Protein AF-A0AAF3EVS6-F1 (afdb_monomer)

Secondary structure (DSSP, 8-state):
-------------TTB-TTS-B-PPP-TTS--EEEEEEEEEEEE--HHHHHHHHTT--TT--HHHHHHHHHHHHHHTHHHHSTT-----EEEEEEEEEEETTTTEEEEEEEEEEEESS--HHHHHHHHHHHHHHHHHHHTTT-S--EEEEEEEEEEEEEETTEEEEEES---S----------------PPP--------HHHHHHHHTT--TT--EEEEETTSTTS-EEEEE-HHHHHHH-HHHHHHTSGGG---SEEE--SS-HHHHHHHHHHHHHS------HHHHHHHHHHHHHTT-HHHHHHHHHHHHHHTTTS-GGGGGSS----HHHHHHHHHHHHHHHHHHTT-TTGGG--HHHHHHHHT-S---S-HHHHHHHHHHHHHHHHHHTT--SSHHHHHHHHGGGGGGS-GGGS-HHHHIIIIITTT-S-HHHHHHHHHHHTT----TTS-S---SPP-PPPPPP-------------------------PPPPPPSS--HHHHHHHHHHHH--TT-EEHHHHHHHHHHHS-S-S-HHHHHHHHHHHHHHHHHTTSEEEE--TT-EEE--TTS--EEE-TTS-B----EEEE-

pLDDT: mean 74.17, std 21.66, range [22.86, 98.56]

Organism: NCBI:txid2138241

InterPro domains:
  IPR000210 BTB/POZ domain [PF00651] (229-313)
  IPR000210 BTB/POZ domain [PS50097] (215-285)
  IPR000210 BTB/POZ domain [SM00225] (215-316)
  IPR002820 Molybdopterin cofactor biosynthesis C (MoaC) domain [PF01967] (25-158)
  IPR005818 Linker histone H1/H5, domain H15 [PF00538] (503-567)
  IPR005818 Linker histone H1/H5, domain H15 [PS51504] (502-584)
  IPR005818 Linker histone H1/H5, domain H15 [SM00526] (500-568)
  IPR005818 Linker histone H1/H5, domain H15 [cd00073] (500-568)
  IPR011333 SKP1/BTB/POZ domain superfamily [G3DSA:3.30.710.10] (186-341)
  IPR011333 SKP1/BTB/POZ domain superfamily [SSF54695] (203-314)
  IPR011705 BTB/Kelch-associated [PF07707] (335-424)
  IPR011705 BTB/Kelch-associated [SM00875] (321-427)
  IPR023045 Molybdenum cofactor biosynthesis C [TIGR00581] (13-159)
  IPR036388 Winged helix-like DNA-binding domain superfamily [G3DSA:1.10.10.10] (497-593)
  IPR036390 Winged helix DNA-binding domain superfamily [SSF46785] (498-568)
  IPR036522 Molybdopterin cofactor biosynthesis C (MoaC) domain superfamily [G3DSA:3.30.70.640] (11-169)
  IPR036522 Molybdopterin cofactor biosynthesis C (MoaC) domain superfamily [SSF55040] (20-162)
  IPR047594 Molybdenum cofactor biosynthesis C, bacteria/eukaryotes [cd01420] (25-162)

Foldseek 3Di:
DDDDDDDPDPPPDQQADPVRDGHARDLPPFAFWKKKWKKKKKKADDLVLLVCQVVQVFPLGNLQVQLQVQLVVQLQCLCVPDPSDDNFPWPDKGKDWDRDNVRRMIMIMIMTIGRGSDHSHSSNLRSNVRSNVSSQVRRVVVHNPMDMDRTDIQWMWIDDAFFTDIDGPDDDDDDDDDDDTGDDDDDDDDDDDDDDDDADQLNVLVVCFQPPVQQQAWEWEDPPDPDIDIGTDHLVLLLVQFVQSVVCCDDPNNPHSYHYDHPDDPVLVSQLSVCSSRVDRPDLDLCSLLVSVVVCVVRVRPVSLVVSLVVVVVSVVPDALLSNVPPPSPDPSVVVSSLVVCLVPVLVNLVDPSVLVDDLVVLVVNLQALSRADDLLSVLVSLLSSLCSQCVVVVHDSALVSSCVSCPVVVQSRQLLRDALVSLCVGCVVRVVDDPVLSVVSSCSNVVVDDDPPNDSHDNDHRDHDDDDDDDDDDDDDDDDDDDDDDDDDDDDDDDDDDDAQWDALLVLLQVLQVVVVDPQAAWLLSSLVSCCVPGPPDNPSVVSSVRSVVSQVVCVVVVQKDWGDDPAWDWDDDPVRDIFTAGVVRDGDDIIGIHGD

Nearest PDB structures (foldseek):
  4pyd-assembly1_D  TM=9.727E-01  e=1.503E-14  Escherichia coli K-12
  4pyd-assembly1_A  TM=9.800E-01  e=1.759E-13  Escherichia coli K-12
  3jqj-assembly1_B  TM=9.570E-01  e=8.409E-14  Thermus thermophilus HB8
  1ekr-assembly1_A  TM=9.773E-01  e=3.022E-13  Escherichia coli
  4pya-assembly1_A  TM=9.607E-01  e=1.210E-11  Escherichia coli K-12

Radius of gyration: 40.58 Å; Cα contacts (8 Å, |Δi|>4): 807; chains: 1; bounding box: 95×78×110 Å

Sequence (598 aa):
MFSSKVPTSDSFLSHVDSTGAAHQVDVSEKSLTKRTATALATIKVSRQIFEAIQQNSLKKGDVLSVANIASIQAAKRTADLIPLCHQIPVAQCETQFRLDEAQSCVHIKSSVVTVYGTGVEMEALTAVSIAALTIYDMCKAISHEMSITSIHLQSKSGVASGKMASNSYYRPATTSQSDVPTQSDVRPNKPKATSAEKLTAERLLKFILFNEDRADVHFLFPNETEAVVRLPGHKLILATRSDVFGAQFSGRFADEDECRISDVSSDSFREFLRYLYTDTIEATELGVFAELFYLSEKYMVRTMKDDLIQKLNEIIGKHDVLELLTPPLSNHLAKEAVFKLIDERIDHVLQSRLFLQLPKEVVKDILQRDSLKCNEMTIYSGMIKWAEAECKRNDWPADGEGLRRALDELLHLIRFPTMSGEEFNNGPVGKGLFEGKEAYDLLLCINSLQTKKEIFPFVRTRRKMATAVPATISSLDVPTQLDVVKPPKKAKATSEEKKAPDHPTYAEMVVASISALADRKGSSRMAIANYVLQNYNVGGDSKKVNLHVSVNLKKGTDLGLLQRKEGSNYQEVDGEDGKERLCNSQGQVTKEDHCQVG

Solvent-accessible surface area (backbone atoms only — not comparable to full-atom values): 35579 Å² total; per-residue (Å²): 141,84,87,76,81,80,79,92,62,98,68,80,56,73,43,44,48,100,86,70,48,83,46,60,64,86,43,86,89,40,68,71,30,67,20,36,9,30,10,31,21,33,34,38,41,43,65,70,56,42,52,31,61,76,66,55,66,42,96,88,44,60,50,68,64,54,16,40,54,41,16,45,53,31,29,65,41,32,39,82,75,38,84,70,49,67,84,62,72,66,72,43,65,50,68,49,79,44,80,38,79,94,74,23,29,40,39,33,38,18,41,21,31,29,67,36,46,64,77,36,55,64,25,7,45,37,12,24,50,42,19,48,51,41,42,48,66,70,44,44,85,82,51,75,69,59,48,82,43,73,75,44,57,39,34,37,38,40,66,64,87,47,37,83,46,73,51,65,74,53,76,74,89,83,89,89,91,85,91,90,82,72,78,76,86,89,87,85,86,83,87,90,83,80,90,81,72,94,78,48,74,66,54,48,34,60,60,50,56,70,30,68,82,82,41,66,27,32,39,37,30,80,84,51,85,101,48,71,48,73,45,44,38,44,58,71,60,45,29,75,57,12,65,48,44,33,53,50,64,39,76,99,63,43,83,65,49,65,44,81,47,84,89,66,57,70,67,35,51,51,48,49,52,43,27,69,56,63,80,48,84,83,82,81,57,55,69,40,53,57,48,39,54,50,48,29,59,76,34,56,27,72,70,52,57,61,51,49,52,55,51,48,60,59,50,49,74,79,46,70,71,60,63,51,68,72,54,86,63,84,43,66,67,59,46,50,53,54,47,56,50,42,22,75,42,42,76,58,50,52,68,36,76,63,53,46,70,57,55,70,67,61,53,44,60,58,51,71,50,52,59,41,60,69,59,62,67,56,53,50,58,27,49,51,54,29,20,49,44,46,14,62,75,70,75,41,59,83,45,23,67,36,37,43,62,54,36,49,77,53,53,40,55,48,38,66,52,65,41,52,69,67,57,42,46,70,41,53,48,65,55,46,60,47,56,77,68,59,45,50,55,46,49,34,40,40,71,67,75,51,82,75,90,82,75,67,85,53,50,72,71,75,54,52,69,78,78,86,74,85,91,81,85,83,88,83,91,78,90,78,90,78,91,78,86,85,85,86,89,87,87,87,84,89,81,85,88,77,80,77,76,82,50,78,55,67,59,59,50,50,52,52,34,44,66,70,65,60,45,95,66,33,43,41,66,67,58,42,36,52,47,45,64,73,76,39,74,77,66,94,50,66,69,63,48,44,51,54,47,53,54,40,51,50,52,31,40,76,69,63,54,30,40,79,34,82,65,97,56,58,51,84,43,89,39,99,84,81,51,83,43,52,20,42,91,83,71,48,81,60,92,78,64,15,40,35,81,100

Mean predicted aligned error: 22.79 Å

Structure (mmCIF, N/CA/C/O backbone):
data_AF-A0AAF3EVS6-F1
#
_entry.id   AF-A0AAF3EVS6-F1
#
loop_
_atom_site.group_PDB
_atom_site.id
_atom_site.type_symbol
_atom_site.label_atom_id
_atom_site.label_alt_id
_atom_site.label_comp_id
_atom_site.label_asym_id
_atom_site.label_entity_id
_atom_site.label_seq_id
_atom_site.pdbx_PDB_ins_code
_atom_site.Cartn_x
_atom_site.Cartn_y
_atom_site.Cartn_z
_atom_site.occupancy
_atom_site.B_iso_or_equiv
_atom_site.auth_seq_id
_atom_site.auth_comp_id
_atom_site.auth_asym_id
_atom_site.auth_atom_id
_atom_site.pdbx_PDB_model_num
ATOM 1 N N . MET A 1 1 ? 18.529 -13.913 57.424 1.00 40.19 1 MET A N 1
ATOM 2 C CA . MET A 1 1 ? 17.562 -14.976 57.763 1.00 40.19 1 MET A CA 1
ATOM 3 C C . MET A 1 1 ? 16.185 -14.352 57.912 1.00 40.19 1 MET A C 1
ATOM 5 O O . MET A 1 1 ? 15.913 -13.769 58.947 1.00 40.19 1 MET A O 1
ATOM 9 N N . PHE A 1 2 ? 15.336 -14.464 56.894 1.00 28.22 2 PHE A N 1
ATOM 10 C CA . PHE A 1 2 ? 13.886 -14.421 57.078 1.00 28.22 2 PHE A CA 1
ATOM 11 C C . PHE A 1 2 ? 13.313 -15.591 56.288 1.00 28.22 2 PHE A C 1
ATOM 13 O O . PHE A 1 2 ? 13.153 -15.541 55.075 1.00 28.22 2 PHE A O 1
ATOM 20 N N . SER A 1 3 ? 13.139 -16.692 57.015 1.00 38.09 3 SER A N 1
ATOM 21 C CA . SER A 1 3 ? 12.335 -17.834 56.610 1.00 38.09 3 SER A CA 1
ATOM 22 C C . SER A 1 3 ? 10.874 -17.437 56.786 1.00 38.09 3 SER A C 1
ATOM 24 O O . SER A 1 3 ? 10.460 -17.102 57.896 1.00 38.09 3 SER A O 1
ATOM 26 N N . SER A 1 4 ? 10.095 -17.471 55.710 1.00 29.09 4 SER A N 1
ATOM 27 C CA . SER A 1 4 ? 8.637 -17.431 55.795 1.00 29.09 4 SER A CA 1
ATOM 28 C C . SER A 1 4 ? 8.058 -18.548 54.935 1.00 29.09 4 SER A C 1
ATOM 30 O O . SER A 1 4 ? 7.913 -18.421 53.724 1.00 29.09 4 SER A O 1
ATOM 32 N N . LYS A 1 5 ? 7.813 -19.662 55.628 1.00 34.72 5 LYS A N 1
ATOM 33 C CA . LYS A 1 5 ? 6.845 -20.737 55.376 1.00 34.72 5 LYS A CA 1
ATOM 34 C C . LYS A 1 5 ? 6.035 -20.602 54.078 1.00 34.72 5 LYS A C 1
ATOM 36 O O . LYS A 1 5 ? 5.151 -19.756 53.977 1.00 34.72 5 LYS A O 1
ATOM 41 N N . VAL A 1 6 ? 6.281 -21.529 53.152 1.00 31.45 6 VAL A N 1
ATOM 42 C CA . VAL A 1 6 ? 5.361 -21.860 52.057 1.00 31.45 6 VAL A CA 1
ATOM 43 C C . VAL A 1 6 ? 4.055 -22.370 52.682 1.00 31.45 6 VAL A C 1
ATOM 45 O O . VAL A 1 6 ? 4.114 -23.301 53.491 1.00 31.45 6 VAL A O 1
ATOM 48 N N . PRO A 1 7 ? 2.885 -21.785 52.373 1.00 32.25 7 PRO A N 1
ATOM 49 C CA . PRO A 1 7 ? 1.616 -22.316 52.840 1.00 32.25 7 PRO A CA 1
ATOM 50 C C . PRO A 1 7 ? 1.347 -23.642 52.125 1.00 32.25 7 PRO A C 1
ATOM 52 O O . PRO A 1 7 ? 1.144 -23.678 50.915 1.00 32.25 7 PRO A O 1
ATOM 55 N N . THR A 1 8 ? 1.355 -24.740 52.875 1.00 37.78 8 THR A N 1
ATOM 56 C CA . THR A 1 8 ? 0.841 -26.035 52.430 1.00 37.78 8 THR A CA 1
ATOM 57 C C . THR A 1 8 ? -0.684 -25.980 52.414 1.00 37.78 8 THR A C 1
ATOM 59 O O . THR A 1 8 ? -1.349 -26.295 53.400 1.00 37.78 8 THR A O 1
ATOM 62 N N . SER A 1 9 ? -1.228 -25.545 51.287 1.00 38.28 9 SER A N 1
ATOM 63 C CA . SER A 1 9 ? -2.540 -25.950 50.796 1.00 38.28 9 SER A CA 1
ATOM 64 C C . SER A 1 9 ? -2.349 -26.263 49.321 1.00 38.28 9 SER A C 1
ATOM 66 O O . SER A 1 9 ? -1.807 -25.419 48.609 1.00 38.28 9 SER A O 1
ATOM 68 N N . ASP A 1 10 ? -2.756 -27.450 48.878 1.00 42.34 10 ASP A N 1
ATOM 69 C CA . ASP A 1 10 ? -2.670 -27.927 47.493 1.00 42.34 10 ASP A CA 1
ATOM 70 C C . ASP A 1 10 ? -3.560 -27.103 46.541 1.00 42.34 10 ASP A C 1
ATOM 72 O O . ASP A 1 10 ? -4.526 -27.590 45.958 1.00 42.34 10 ASP A O 1
ATOM 76 N N . SER A 1 11 ? -3.265 -25.816 46.384 1.00 45.72 11 SER A N 1
ATOM 77 C CA . SER A 1 11 ? -3.809 -24.973 45.331 1.00 45.72 11 SER A CA 1
ATOM 78 C C . SER A 1 11 ? -2.763 -24.920 44.226 1.00 45.72 11 SER A C 1
ATOM 80 O O . SER A 1 11 ? -1.862 -24.079 44.245 1.00 45.72 11 SER A O 1
ATOM 82 N N . PHE A 1 12 ? -2.856 -25.857 43.284 1.00 53.44 12 PHE A N 1
ATOM 83 C CA . PHE A 1 12 ? -2.099 -25.802 42.034 1.00 53.44 12 PHE A CA 1
ATOM 84 C C . PHE A 1 12 ? -2.269 -24.412 41.400 1.00 53.44 12 PHE A C 1
ATOM 86 O O . PHE A 1 12 ? -3.390 -23.982 41.116 1.00 53.44 12 PHE A O 1
ATOM 93 N N . LEU A 1 13 ? -1.161 -23.695 41.199 1.00 57.88 13 LEU A N 1
ATOM 94 C CA . LEU A 1 13 ? -1.171 -22.408 40.508 1.00 57.88 13 LEU A CA 1
ATOM 95 C C . LEU A 1 13 ? -1.476 -22.661 39.031 1.00 57.88 13 LEU A C 1
ATOM 97 O O . LEU A 1 13 ? -0.661 -23.222 38.311 1.00 57.88 13 LEU A O 1
ATOM 101 N N . SER A 1 14 ? -2.643 -22.225 38.557 1.00 59.00 14 SER A N 1
ATOM 102 C CA . SER A 1 14 ? -3.110 -22.526 37.196 1.00 59.00 14 SER A CA 1
ATOM 103 C C . SER A 1 14 ? -2.259 -21.903 36.080 1.00 59.00 14 SER A C 1
ATOM 105 O O . SER A 1 14 ? -2.380 -22.298 34.926 1.00 59.00 14 SER A O 1
ATOM 107 N N . HIS A 1 15 ? -1.422 -20.920 36.414 1.00 60.06 15 HIS A N 1
ATOM 108 C CA . HIS A 1 15 ? -0.554 -20.196 35.482 1.00 60.06 15 HIS A CA 1
ATOM 109 C C . HIS A 1 15 ? 0.919 -20.599 35.568 1.00 60.06 15 HIS A C 1
ATOM 111 O O . HIS A 1 15 ? 1.759 -19.929 34.974 1.00 60.06 15 HIS A O 1
ATOM 117 N N . VAL A 1 16 ? 1.252 -21.642 36.328 1.00 61.97 16 VAL A N 1
ATOM 118 C CA . VAL A 1 16 ? 2.635 -22.068 36.542 1.00 61.97 16 VAL A CA 1
ATOM 119 C C . VAL A 1 16 ? 2.722 -23.562 36.268 1.00 61.97 16 VAL A C 1
ATOM 121 O O . VAL A 1 16 ? 1.945 -24.340 36.818 1.00 61.97 16 VAL A O 1
ATOM 124 N N . ASP A 1 17 ? 3.632 -23.961 35.386 1.00 65.88 17 ASP A N 1
ATOM 125 C CA . ASP A 1 17 ? 3.850 -25.375 35.092 1.00 65.88 17 ASP A CA 1
ATOM 126 C C . ASP A 1 17 ? 4.648 -26.082 36.205 1.00 65.88 17 ASP A C 1
ATOM 128 O O . ASP A 1 17 ? 5.089 -25.475 37.185 1.00 65.88 17 ASP A O 1
ATOM 132 N N . SER A 1 18 ? 4.864 -27.391 36.059 1.00 66.62 18 SER A N 1
ATOM 133 C CA . SER A 1 18 ? 5.618 -28.199 37.029 1.00 66.62 18 SER A CA 1
ATOM 134 C C . SER A 1 18 ? 7.089 -27.785 37.190 1.00 66.62 18 SER A C 1
ATOM 136 O O . SER A 1 18 ? 7.753 -28.272 38.100 1.00 66.62 18 SER A O 1
ATOM 138 N N . THR A 1 19 ? 7.608 -26.919 36.313 1.00 69.12 19 THR A N 1
ATOM 139 C CA . THR A 1 19 ? 8.976 -26.380 36.363 1.00 69.12 19 THR A CA 1
ATOM 140 C C . THR A 1 19 ? 9.048 -24.995 37.009 1.00 69.12 19 THR A C 1
ATOM 142 O O . THR A 1 19 ? 10.142 -24.511 37.293 1.00 69.12 19 THR A O 1
ATOM 145 N N . GLY A 1 20 ? 7.900 -24.363 37.278 1.00 67.19 20 GLY A N 1
ATOM 146 C CA . GLY A 1 20 ? 7.834 -22.994 37.782 1.00 67.19 20 GLY A CA 1
ATOM 147 C C . GLY A 1 20 ? 7.721 -21.929 36.686 1.00 67.19 20 GLY A C 1
ATOM 148 O O . GLY A 1 20 ? 7.731 -20.740 37.010 1.00 67.19 20 GLY A O 1
ATOM 149 N N . ALA A 1 21 ? 7.614 -22.313 35.408 1.00 69.75 21 ALA A N 1
ATOM 150 C CA . ALA A 1 21 ? 7.511 -21.374 34.296 1.00 69.75 21 ALA A CA 1
ATOM 151 C C . ALA A 1 21 ? 6.065 -20.906 34.083 1.00 69.75 21 ALA A C 1
ATOM 153 O O . ALA A 1 21 ? 5.105 -21.662 34.247 1.00 69.75 21 ALA A O 1
ATOM 154 N N . ALA A 1 22 ? 5.910 -19.630 33.721 1.00 76.56 22 ALA A N 1
ATOM 155 C CA . ALA A 1 22 ? 4.602 -19.030 33.509 1.00 76.56 22 ALA A CA 1
ATOM 156 C C . ALA A 1 22 ? 3.964 -19.557 32.215 1.00 76.56 22 ALA A C 1
ATOM 158 O O . ALA A 1 22 ? 4.552 -19.467 31.137 1.00 76.56 22 ALA A O 1
ATOM 159 N N . HIS A 1 23 ? 2.743 -20.069 32.321 1.00 77.19 23 HIS A N 1
ATOM 160 C CA . HIS A 1 23 ? 1.989 -20.646 31.218 1.00 77.19 23 HIS A CA 1
ATOM 161 C C . HIS A 1 23 ? 0.564 -20.074 31.183 1.00 77.19 23 HIS A C 1
ATOM 163 O O . HIS A 1 23 ? -0.052 -19.758 32.207 1.00 77.19 23 HIS A O 1
ATOM 169 N N . GLN A 1 24 ? 0.022 -19.910 29.980 1.00 79.44 24 GLN A N 1
ATOM 170 C CA . GLN A 1 24 ? -1.345 -19.441 29.785 1.00 79.44 24 GLN A CA 1
ATOM 171 C C . GLN A 1 24 ? -2.332 -20.575 30.081 1.00 79.44 24 GLN A C 1
ATOM 173 O O . GLN A 1 24 ? -2.191 -21.675 29.566 1.00 79.44 24 GLN A O 1
ATOM 178 N N . VAL A 1 25 ? -3.343 -20.329 30.916 1.00 79.56 25 VAL A N 1
ATOM 179 C CA . VAL A 1 25 ? -4.344 -21.359 31.254 1.00 79.56 25 VAL A CA 1
ATOM 180 C C . VAL A 1 25 ? -5.064 -21.815 29.991 1.00 79.56 25 VAL A C 1
ATOM 182 O O . VAL A 1 25 ? -5.688 -20.986 29.350 1.00 79.56 25 VAL A O 1
ATOM 185 N N . ASP A 1 26 ? -5.052 -23.106 29.666 1.00 79.75 26 ASP A N 1
ATOM 186 C CA . ASP A 1 26 ? -5.830 -23.608 28.532 1.00 79.75 26 ASP A CA 1
ATOM 187 C C . ASP A 1 26 ? -7.342 -23.463 28.803 1.00 79.75 26 ASP A C 1
ATOM 189 O O . ASP A 1 26 ? -7.867 -23.840 29.857 1.00 79.75 26 ASP A O 1
ATOM 193 N N . VAL A 1 27 ? -8.053 -22.865 27.849 1.00 81.69 27 VAL A N 1
ATOM 194 C CA . VAL A 1 27 ? -9.507 -22.654 27.883 1.00 81.69 27 VAL A CA 1
ATOM 195 C C . VAL A 1 27 ? -10.226 -23.381 26.746 1.00 81.69 27 VAL A C 1
ATOM 197 O O . VAL A 1 27 ? -11.434 -23.209 26.602 1.00 81.69 27 VAL A O 1
ATOM 200 N N . SER A 1 28 ? -9.516 -24.194 25.958 1.00 73.38 28 SER A N 1
ATOM 201 C CA . SER A 1 28 ? -10.032 -24.896 24.777 1.00 73.38 28 SER A CA 1
ATOM 202 C C . SER A 1 28 ? -11.177 -25.866 25.095 1.00 73.38 28 SER A C 1
ATOM 204 O O . SER A 1 28 ? -12.106 -26.010 24.301 1.00 73.38 28 SER A O 1
ATOM 206 N N . GLU A 1 29 ? -11.158 -26.475 26.282 1.00 77.25 29 GLU A N 1
ATOM 207 C CA . GLU A 1 29 ? -12.203 -27.389 26.762 1.00 77.25 29 GLU A CA 1
ATOM 208 C C . GLU A 1 29 ? -13.388 -26.664 27.426 1.00 77.25 29 GLU A C 1
ATOM 210 O O . GLU A 1 29 ? -14.416 -27.276 27.727 1.00 77.25 29 GLU A O 1
ATOM 215 N N . LYS A 1 30 ? -13.286 -25.346 27.652 1.00 77.56 30 LYS A N 1
ATOM 216 C CA . LYS A 1 30 ? -14.358 -24.571 28.289 1.00 77.56 30 LYS A CA 1
ATOM 217 C C . LYS A 1 30 ? -15.444 -24.239 27.270 1.00 77.56 30 LYS A C 1
ATOM 219 O O . LYS A 1 30 ? -15.181 -23.692 26.202 1.00 77.56 30 LYS A O 1
ATOM 224 N N . SER A 1 31 ? -16.699 -24.511 27.625 1.00 77.81 31 SER A N 1
ATOM 225 C CA . SER A 1 31 ? -17.845 -24.179 26.774 1.00 77.81 31 SER A CA 1
ATOM 226 C C . SER A 1 31 ? -17.933 -22.673 26.512 1.00 77.81 31 SER A C 1
ATOM 228 O O . SER A 1 31 ? -17.764 -21.861 27.427 1.00 77.81 31 SER A O 1
ATOM 230 N N . LEU A 1 32 ? -18.260 -22.308 25.270 1.00 85.62 32 LEU A N 1
ATOM 231 C CA . LEU A 1 32 ? -18.559 -20.929 24.898 1.00 85.62 32 LEU A CA 1
ATOM 232 C C . LEU A 1 32 ? -19.856 -20.501 25.589 1.00 85.62 32 LEU A C 1
ATOM 234 O O . LEU A 1 32 ? -20.929 -21.025 25.293 1.00 85.62 32 LEU A O 1
ATOM 238 N N . THR A 1 33 ? -19.762 -19.558 26.520 1.00 84.38 33 THR A N 1
ATOM 239 C CA . THR A 1 33 ? -20.924 -19.014 27.229 1.00 84.38 33 THR A CA 1
ATOM 240 C C . THR A 1 33 ? -20.919 -17.498 27.147 1.00 84.38 33 THR A C 1
ATOM 242 O O . THR A 1 33 ? -19.860 -16.882 27.009 1.00 84.38 33 THR A O 1
ATOM 245 N N . LYS A 1 34 ? -22.106 -16.880 27.220 1.00 90.19 34 LYS A N 1
ATOM 246 C CA . LYS A 1 34 ? -22.203 -15.426 27.359 1.00 90.19 34 LYS A CA 1
ATOM 247 C C . LYS A 1 34 ? -21.605 -15.033 28.707 1.00 90.19 34 LYS A C 1
ATOM 249 O O . LYS A 1 34 ? -22.034 -15.535 29.749 1.00 90.19 34 LYS A O 1
ATOM 254 N N . ARG A 1 35 ? -20.608 -14.157 28.676 1.00 92.56 35 ARG A N 1
ATOM 255 C CA . ARG A 1 35 ? -19.909 -13.650 29.856 1.00 92.56 35 ARG A CA 1
ATOM 256 C C . ARG A 1 35 ? -19.875 -12.135 29.790 1.00 92.56 35 ARG A C 1
ATOM 258 O O . ARG A 1 35 ? -19.641 -11.575 28.721 1.00 92.56 35 ARG A O 1
ATOM 265 N N . THR A 1 36 ? -20.091 -11.495 30.929 1.00 93.38 36 THR A N 1
ATOM 266 C CA . THR A 1 36 ? -20.080 -10.036 31.052 1.00 93.38 36 THR A CA 1
ATOM 267 C C . THR A 1 36 ? -19.227 -9.635 32.240 1.00 93.38 36 THR A C 1
ATOM 269 O O . THR A 1 36 ? -19.326 -10.253 33.300 1.00 93.38 36 THR A O 1
ATOM 272 N N . ALA A 1 37 ? -18.435 -8.582 32.090 1.00 96.19 37 ALA A N 1
ATOM 273 C CA . ALA A 1 37 ? -17.662 -7.971 33.160 1.00 96.19 37 ALA A CA 1
ATOM 274 C C . ALA A 1 37 ? -17.878 -6.458 33.146 1.00 96.19 37 ALA A C 1
ATOM 276 O O . ALA A 1 37 ? -17.891 -5.848 32.083 1.00 96.19 37 ALA A O 1
ATOM 277 N N . THR A 1 38 ? -18.052 -5.855 34.319 1.00 97.44 38 THR A N 1
ATOM 278 C CA . THR A 1 38 ? -18.139 -4.400 34.476 1.00 97.44 38 THR A CA 1
ATOM 279 C C . THR A 1 38 ? -17.009 -3.924 35.371 1.00 97.44 38 THR A C 1
ATOM 281 O O . THR A 1 38 ? -16.852 -4.437 36.479 1.00 97.44 38 THR A O 1
ATOM 284 N N . ALA A 1 39 ? -16.252 -2.929 34.920 1.00 97.88 39 ALA A N 1
ATOM 285 C CA . ALA A 1 39 ? -15.204 -2.271 35.690 1.00 97.88 39 ALA A CA 1
ATOM 286 C C . ALA A 1 39 ? -15.505 -0.780 35.860 1.00 97.88 39 ALA A C 1
ATOM 288 O O . ALA A 1 39 ? -16.243 -0.180 35.072 1.00 97.88 39 ALA A O 1
ATOM 289 N N . LEU A 1 40 ? -14.923 -0.194 36.902 1.00 97.56 40 LEU A N 1
ATOM 290 C CA . LEU A 1 40 ? -15.030 1.220 37.237 1.00 97.56 40 LEU A CA 1
ATOM 291 C C . LEU A 1 40 ? -13.640 1.846 37.299 1.00 97.56 40 LEU A C 1
ATOM 293 O O . LEU A 1 40 ? -12.682 1.164 37.646 1.00 97.56 40 LEU A O 1
ATOM 297 N N . ALA A 1 41 ? -13.557 3.139 37.000 1.00 98.19 41 ALA A N 1
ATOM 298 C CA . ALA A 1 41 ? -12.419 4.005 37.292 1.00 98.19 41 ALA A CA 1
ATOM 299 C C . ALA A 1 41 ? -12.917 5.413 37.643 1.00 98.19 41 ALA A C 1
ATOM 301 O O . ALA A 1 41 ? -14.057 5.782 37.354 1.00 98.19 41 ALA A O 1
ATOM 302 N N . THR A 1 42 ? -12.084 6.221 38.289 1.00 98.19 42 THR A N 1
ATOM 303 C CA . THR A 1 42 ? -12.376 7.637 38.547 1.00 98.19 42 THR A CA 1
ATOM 304 C C . THR A 1 42 ? -11.143 8.473 38.259 1.00 98.19 42 THR A C 1
ATOM 306 O O . THR A 1 42 ? -10.081 8.209 38.820 1.00 98.19 42 THR A O 1
ATOM 309 N N . ILE A 1 43 ? -11.282 9.498 37.420 1.00 97.75 43 ILE A N 1
ATOM 310 C CA . ILE A 1 43 ? -10.239 10.504 37.213 1.00 97.75 43 ILE A CA 1
ATOM 311 C C . ILE A 1 43 ? -10.642 11.806 37.905 1.00 97.75 43 ILE A C 1
ATOM 313 O O . ILE A 1 43 ? -11.655 12.414 37.562 1.00 97.75 43 ILE A O 1
ATOM 317 N N . LYS A 1 44 ? -9.866 12.213 38.913 1.00 97.44 44 LYS A N 1
ATOM 318 C CA . LYS A 1 44 ? -9.996 13.522 39.563 1.00 97.44 44 LYS A CA 1
ATOM 319 C C . LYS A 1 44 ? -9.207 14.552 38.771 1.00 97.44 44 LYS A C 1
ATOM 321 O O . LYS A 1 44 ? -8.083 14.264 38.359 1.00 97.44 44 LYS A O 1
ATOM 326 N N . VAL A 1 45 ? -9.790 15.728 38.587 1.00 96.31 45 VAL A N 1
ATOM 327 C CA . VAL A 1 45 ? -9.231 16.820 37.788 1.00 96.31 45 VAL A CA 1
ATOM 328 C C . VAL A 1 45 ? -9.403 18.153 38.520 1.00 96.31 45 VAL A C 1
ATOM 330 O O . VAL A 1 45 ? -10.169 18.248 39.479 1.00 96.31 45 VAL A O 1
ATOM 333 N N . SER A 1 46 ? -8.705 19.200 38.080 1.00 94.62 46 SER A N 1
ATOM 334 C CA . SER A 1 46 ? -8.943 20.552 38.594 1.00 94.62 46 SER A CA 1
ATOM 335 C C . SER A 1 46 ? -10.323 21.075 38.174 1.00 94.62 46 SER A C 1
ATOM 337 O O . SER A 1 46 ? -10.884 20.649 37.160 1.00 94.62 46 SER A O 1
ATOM 339 N N . ARG A 1 47 ? -10.856 22.058 38.913 1.00 94.06 47 ARG A N 1
ATOM 340 C CA . ARG A 1 47 ? -12.141 22.706 38.591 1.00 94.06 47 ARG A CA 1
ATOM 341 C C . ARG A 1 47 ? -12.180 23.242 37.155 1.00 94.06 47 ARG A C 1
ATOM 343 O O . ARG A 1 47 ? -13.162 23.046 36.450 1.00 94.06 47 ARG A O 1
ATOM 350 N N . GLN A 1 48 ? -11.078 23.841 36.708 1.00 93.38 48 GLN A N 1
ATOM 351 C CA . GLN A 1 48 ? -10.935 24.375 35.355 1.00 93.38 48 GLN A CA 1
ATOM 352 C C . GLN A 1 48 ? -11.038 23.283 34.277 1.00 93.38 48 GLN A C 1
ATOM 354 O O . GLN A 1 48 ? -11.702 23.482 33.263 1.00 93.38 48 GLN A O 1
ATOM 359 N N . ILE A 1 49 ? -10.402 22.122 34.483 1.00 94.00 49 ILE A N 1
ATOM 360 C CA . ILE A 1 49 ? -10.514 20.987 33.553 1.00 94.00 49 ILE A CA 1
ATOM 361 C C . ILE A 1 49 ? -11.938 20.431 33.571 1.00 94.00 49 ILE A C 1
ATOM 363 O O . ILE A 1 49 ? -12.485 20.130 32.513 1.00 94.00 49 ILE A O 1
ATOM 367 N N . PHE A 1 50 ? -12.545 20.312 34.754 1.00 95.75 50 PHE A N 1
ATOM 368 C CA . PHE A 1 50 ? -13.912 19.819 34.893 1.00 95.75 50 PHE A CA 1
ATOM 369 C C . PHE A 1 50 ? -14.904 20.668 34.086 1.00 95.75 50 PHE A C 1
ATOM 371 O O . PHE A 1 50 ? -15.666 20.126 33.288 1.00 95.75 50 PHE A O 1
ATOM 378 N N . GLU A 1 51 ? -14.845 21.993 34.237 1.00 93.31 51 GLU A N 1
ATOM 379 C CA . GLU A 1 51 ? -15.682 22.933 33.482 1.00 93.31 51 GLU A CA 1
ATOM 380 C C . GLU A 1 51 ? -15.420 22.837 31.974 1.00 93.31 51 GLU A C 1
ATOM 382 O O . GLU A 1 51 ? -16.364 22.813 31.186 1.00 93.31 51 GLU A O 1
ATOM 387 N N . ALA A 1 52 ? -14.154 22.699 31.565 1.00 92.31 52 ALA A N 1
ATOM 388 C CA . ALA A 1 52 ? -13.793 22.556 30.157 1.00 92.31 52 ALA A CA 1
ATOM 389 C C . ALA A 1 52 ? -14.327 21.254 29.527 1.00 92.31 52 ALA A C 1
ATOM 391 O O . ALA A 1 52 ? -14.757 21.260 28.372 1.00 92.31 52 ALA A O 1
ATOM 392 N N . ILE A 1 53 ? -14.341 20.147 30.281 1.00 93.31 53 ILE A N 1
ATOM 393 C CA . ILE A 1 53 ? -14.960 18.883 29.853 1.00 93.31 53 ILE A CA 1
ATOM 394 C C . ILE A 1 53 ? -16.484 19.040 29.783 1.00 93.31 53 ILE A C 1
ATOM 396 O O . ILE A 1 53 ? -17.086 18.661 28.782 1.00 93.31 53 ILE A O 1
ATOM 400 N N . GLN A 1 54 ? -17.112 19.618 30.812 1.00 91.94 54 GLN A N 1
ATOM 401 C CA . GLN A 1 54 ? -18.568 19.785 30.887 1.00 91.94 54 GLN A CA 1
ATOM 402 C C . GLN A 1 54 ? -19.114 20.670 29.756 1.00 91.94 54 GLN A C 1
ATOM 404 O O . GLN A 1 54 ? -20.178 20.388 29.211 1.00 91.94 54 GLN A O 1
ATOM 409 N N . GLN A 1 55 ? -18.381 21.724 29.395 1.00 90.50 55 GLN A N 1
ATOM 410 C CA . GLN A 1 55 ? -18.744 22.658 28.325 1.00 90.50 55 GLN A CA 1
ATOM 411 C C . GLN A 1 55 ? -18.255 22.215 26.941 1.00 90.50 55 GLN A C 1
ATOM 413 O O . GLN A 1 55 ? -18.530 22.899 25.957 1.00 90.50 55 GLN A O 1
ATOM 418 N N . ASN A 1 56 ? -17.514 21.105 26.857 1.00 86.94 56 ASN A N 1
ATOM 419 C CA . ASN A 1 56 ? -16.867 20.636 25.634 1.00 86.94 56 ASN A CA 1
ATOM 420 C C . ASN A 1 56 ? -16.012 21.724 24.938 1.00 86.94 56 ASN A C 1
ATOM 422 O O . ASN A 1 56 ? -16.033 21.878 23.718 1.00 86.94 56 ASN A O 1
ATOM 426 N N . SER A 1 57 ? 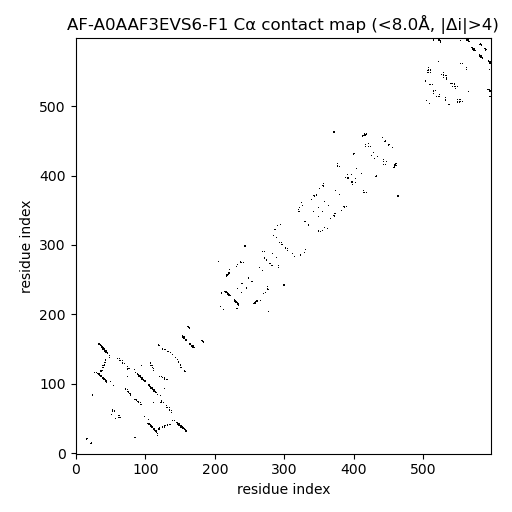-15.279 22.521 25.720 1.00 84.19 57 SER A N 1
ATOM 427 C CA . SER A 1 57 ? -14.549 23.712 25.248 1.00 84.19 57 SER A CA 1
ATOM 428 C C . SER A 1 57 ? -13.039 23.486 25.089 1.00 84.19 57 SER A C 1
ATOM 430 O O . SER A 1 57 ? -12.259 24.422 24.887 1.00 84.19 57 SER A O 1
ATOM 432 N N . LEU A 1 58 ? -12.599 22.229 25.160 1.00 81.19 58 LEU A N 1
ATOM 433 C CA . LEU A 1 58 ? -11.204 21.848 24.979 1.00 81.19 58 LEU A CA 1
ATOM 434 C C . LEU A 1 58 ? -10.771 22.004 23.517 1.00 81.19 58 LEU A C 1
ATOM 436 O O . LEU A 1 58 ? -11.410 21.496 22.601 1.00 81.19 58 LEU A O 1
ATOM 440 N N . LYS A 1 59 ? -9.604 22.628 23.297 1.00 73.44 59 LYS A N 1
ATOM 441 C CA . LYS A 1 59 ? -9.020 22.835 21.954 1.00 73.44 59 LYS A CA 1
ATOM 442 C C . LYS A 1 59 ? -8.848 21.544 21.145 1.00 73.44 59 LYS A C 1
ATOM 444 O O . LYS A 1 59 ? -8.799 21.597 19.923 1.00 73.44 59 LYS A O 1
ATOM 449 N N . LYS A 1 60 ? -8.709 20.402 21.827 1.00 72.25 60 LYS A N 1
ATOM 450 C CA . LYS A 1 60 ? -8.531 19.078 21.215 1.00 72.25 60 LYS A CA 1
ATOM 451 C C . LYS A 1 60 ? -9.853 18.379 20.852 1.00 72.25 60 LYS A C 1
ATOM 453 O O . LYS A 1 60 ? -9.802 17.287 20.299 1.00 72.25 60 LYS A O 1
ATOM 458 N N . GLY A 1 61 ? -11.008 18.985 21.136 1.00 82.00 61 GLY A N 1
ATOM 459 C CA . GLY A 1 61 ? -12.331 18.427 20.845 1.00 82.00 61 GLY A CA 1
ATOM 460 C C . GLY A 1 61 ? -12.943 17.633 22.003 1.00 82.00 61 GLY A C 1
ATOM 461 O O . GLY A 1 61 ? -12.529 17.774 23.156 1.00 82.00 61 GLY A O 1
ATOM 462 N N . ASP A 1 62 ? -13.937 16.802 21.677 1.00 90.00 62 ASP A N 1
ATOM 463 C CA . ASP A 1 62 ? -14.759 16.073 22.650 1.00 90.00 62 ASP A CA 1
ATOM 464 C C . ASP A 1 62 ? -13.999 14.940 23.344 1.00 90.00 62 ASP A C 1
ATOM 466 O O . ASP A 1 62 ? -13.802 13.843 22.815 1.00 90.00 62 ASP A O 1
ATOM 470 N N . VAL A 1 63 ? -13.599 15.220 24.582 1.00 92.94 63 VAL A N 1
ATOM 471 C CA . VAL A 1 63 ? -12.817 14.314 25.421 1.00 92.94 63 VAL A CA 1
ATOM 472 C C . VAL A 1 63 ? -13.554 13.028 25.755 1.00 92.94 63 VAL A C 1
ATOM 474 O O . VAL A 1 63 ? -12.927 11.968 25.745 1.00 92.94 63 VAL A O 1
ATOM 477 N N . LEU A 1 64 ? -14.852 13.089 26.061 1.00 94.81 64 LEU A N 1
ATOM 478 C CA . LEU A 1 64 ? -15.596 11.904 26.488 1.00 94.81 64 LEU A CA 1
ATOM 479 C C . LEU A 1 64 ? -15.848 10.974 25.298 1.00 94.81 64 LEU A C 1
ATOM 481 O O . LEU A 1 64 ? -15.702 9.758 25.434 1.00 94.81 64 LEU A O 1
ATOM 485 N N . SER A 1 65 ? -16.116 11.535 24.116 1.00 94.19 65 SER A N 1
ATOM 486 C CA . SER A 1 65 ? -16.227 10.757 22.876 1.00 94.19 65 SER A CA 1
ATOM 487 C C . SER A 1 65 ? -14.910 10.068 22.506 1.00 94.19 65 SER A C 1
ATOM 489 O O . SER A 1 65 ? -14.898 8.869 22.212 1.00 94.19 65 SER A O 1
ATOM 491 N N . VAL A 1 66 ? -13.779 10.778 22.585 1.00 94.38 66 VAL A N 1
ATOM 492 C CA . VAL A 1 66 ? -12.454 10.190 22.318 1.00 94.38 66 VAL A CA 1
ATOM 493 C C . VAL A 1 66 ? -12.103 9.122 23.363 1.00 94.38 66 VAL A C 1
ATOM 495 O O . VAL A 1 66 ? -11.635 8.039 23.004 1.00 94.38 66 VAL A O 1
ATOM 498 N N . ALA A 1 67 ? -12.396 9.367 24.644 1.00 97.06 67 ALA A N 1
ATOM 499 C CA . ALA A 1 67 ? -12.195 8.390 25.713 1.00 97.06 67 ALA A CA 1
ATOM 500 C C . ALA A 1 67 ? -13.066 7.134 25.538 1.00 97.06 67 ALA A C 1
ATOM 502 O O . ALA A 1 67 ? -12.603 6.032 25.836 1.00 97.06 67 ALA A O 1
ATOM 503 N N . ASN A 1 68 ? -14.291 7.266 25.018 1.00 96.56 68 ASN A N 1
ATOM 504 C CA . ASN A 1 68 ? -15.154 6.128 24.693 1.00 96.56 68 ASN A CA 1
ATOM 505 C C . ASN A 1 68 ? -14.532 5.242 23.603 1.00 96.56 68 ASN A C 1
ATOM 507 O O . ASN A 1 68 ? -14.417 4.027 23.770 1.00 96.56 68 ASN A O 1
ATOM 511 N N . ILE A 1 69 ? -14.064 5.854 22.509 1.00 96.12 69 ILE A N 1
ATOM 512 C CA . ILE A 1 69 ? -13.390 5.140 21.415 1.00 96.12 69 ILE A CA 1
ATOM 513 C C . ILE A 1 69 ? -12.148 4.415 21.942 1.00 96.12 69 ILE A C 1
ATOM 515 O O . ILE A 1 69 ? -11.955 3.230 21.659 1.00 96.12 69 ILE A O 1
ATOM 519 N N . ALA A 1 70 ? -11.334 5.098 22.750 1.00 96.94 70 ALA A N 1
ATOM 520 C CA . ALA A 1 70 ? -10.146 4.513 23.358 1.00 96.94 70 ALA A CA 1
ATOM 521 C C . ALA A 1 70 ? -10.493 3.328 24.276 1.00 96.94 70 ALA A C 1
ATOM 523 O O . ALA A 1 70 ? -9.812 2.306 24.243 1.00 96.94 70 ALA A O 1
ATOM 524 N N . SER A 1 71 ? -11.596 3.416 25.026 1.00 97.56 71 SER A N 1
ATOM 525 C CA . SER A 1 71 ? -12.115 2.332 25.868 1.00 97.56 71 SER A CA 1
ATOM 526 C C . SER A 1 71 ? -12.459 1.072 25.061 1.00 97.56 71 SER A C 1
ATOM 528 O O . SER A 1 71 ? -12.050 -0.036 25.417 1.00 97.56 71 SER A O 1
ATOM 530 N N . ILE A 1 72 ? -13.153 1.235 23.929 1.00 96.81 72 ILE A N 1
ATOM 531 C CA . ILE A 1 72 ? -13.534 0.128 23.037 1.00 96.81 72 ILE A CA 1
ATOM 532 C C . ILE A 1 72 ? -12.297 -0.512 22.400 1.00 96.81 72 ILE A C 1
ATOM 534 O O . ILE A 1 72 ? -12.204 -1.740 22.328 1.00 96.81 72 ILE A O 1
ATOM 538 N N . GLN A 1 73 ? -11.342 0.303 21.942 1.00 97.38 73 GLN A N 1
ATOM 539 C CA . GLN A 1 73 ? -10.090 -0.200 21.372 1.00 97.38 73 GLN A CA 1
ATOM 540 C C . GLN A 1 73 ? -9.275 -0.974 22.409 1.00 97.38 73 GLN A C 1
ATOM 542 O O . GLN A 1 73 ? -8.791 -2.067 22.122 1.00 97.38 73 GLN A O 1
ATOM 547 N N . ALA A 1 74 ? -9.175 -0.438 23.623 1.00 97.44 74 ALA A N 1
ATOM 548 C CA . ALA A 1 74 ? -8.452 -1.048 24.726 1.00 97.44 74 ALA A CA 1
ATOM 549 C C . ALA A 1 74 ? -9.028 -2.413 25.113 1.00 97.44 74 ALA A C 1
ATOM 551 O O . ALA A 1 74 ? -8.272 -3.376 25.203 1.00 97.44 74 ALA A O 1
ATOM 552 N N . ALA A 1 75 ? -10.357 -2.526 25.241 1.00 95.94 75 ALA A N 1
ATOM 553 C CA . ALA A 1 75 ? -11.015 -3.809 25.487 1.00 95.94 75 ALA A CA 1
ATOM 554 C C . ALA A 1 75 ? -10.597 -4.855 24.439 1.00 95.94 75 ALA A C 1
ATOM 556 O O . ALA A 1 75 ? -10.143 -5.941 24.789 1.00 95.94 75 ALA A O 1
ATOM 557 N N . LYS A 1 76 ? -10.668 -4.506 23.148 1.00 94.69 76 LYS A N 1
ATOM 558 C CA . LYS A 1 76 ? -10.352 -5.418 22.033 1.00 94.69 76 LYS A CA 1
ATOM 559 C C . LYS A 1 76 ? -8.876 -5.828 21.957 1.00 94.69 76 LYS A C 1
ATOM 561 O O . LYS A 1 76 ? -8.579 -6.864 21.370 1.00 94.69 76 LYS A O 1
ATOM 566 N N . ARG A 1 77 ? -7.966 -5.036 22.531 1.00 95.75 77 ARG A N 1
ATOM 567 C CA . ARG A 1 77 ? -6.505 -5.236 22.473 1.00 95.75 77 ARG A CA 1
ATOM 568 C C . ARG A 1 77 ? -5.895 -5.674 23.805 1.00 95.75 77 ARG A C 1
ATOM 570 O O . ARG A 1 77 ? -4.688 -5.586 23.991 1.00 95.75 77 ARG A O 1
ATOM 577 N N . THR A 1 78 ? -6.706 -6.162 24.740 1.00 94.62 78 THR A N 1
ATOM 578 C CA . THR A 1 78 ? -6.240 -6.533 26.088 1.00 94.62 78 THR A CA 1
ATOM 579 C C . THR A 1 78 ? -5.132 -7.587 26.059 1.00 94.62 78 THR A C 1
ATOM 581 O O . THR A 1 78 ? -4.135 -7.444 26.763 1.00 94.62 78 THR A O 1
ATOM 584 N N . ALA A 1 79 ? -5.255 -8.598 25.196 1.00 92.56 79 ALA A N 1
ATOM 585 C CA . ALA A 1 79 ? -4.246 -9.647 25.036 1.00 92.56 79 ALA A CA 1
ATOM 586 C C . ALA A 1 79 ? -2.925 -9.155 24.417 1.00 92.56 79 ALA A C 1
ATOM 588 O O . ALA A 1 79 ? -1.890 -9.781 24.634 1.00 92.56 79 ALA A O 1
ATOM 589 N N . ASP A 1 80 ? -2.941 -8.028 23.694 1.00 91.75 80 ASP A N 1
ATOM 590 C CA . ASP A 1 80 ? -1.720 -7.394 23.180 1.00 91.75 80 ASP A CA 1
ATOM 591 C C . ASP A 1 80 ? -0.931 -6.722 24.318 1.00 91.75 80 ASP A C 1
ATOM 593 O O . ASP A 1 80 ? 0.289 -6.588 24.241 1.00 91.75 80 ASP A O 1
ATOM 597 N N . LEU A 1 81 ? -1.640 -6.254 25.354 1.00 89.88 81 LEU A N 1
ATOM 598 C CA . LEU A 1 81 ? -1.094 -5.422 26.427 1.00 89.88 81 LEU A CA 1
ATOM 599 C C . LEU A 1 81 ? -0.716 -6.227 27.673 1.00 89.88 81 LEU A C 1
ATOM 601 O O . LEU A 1 81 ? 0.265 -5.901 28.338 1.00 89.88 81 LEU A O 1
ATOM 605 N N . ILE A 1 82 ? -1.502 -7.250 28.011 1.00 89.31 82 ILE A N 1
ATOM 606 C CA . ILE A 1 82 ? -1.336 -8.028 29.240 1.00 89.31 82 ILE A CA 1
ATOM 607 C C . ILE A 1 82 ? -0.908 -9.456 28.876 1.00 89.31 82 ILE A C 1
ATOM 609 O O . ILE A 1 82 ? -1.725 -10.219 28.350 1.00 89.31 82 ILE A O 1
ATOM 613 N N . PRO A 1 83 ? 0.346 -9.854 29.178 1.00 85.88 83 PRO A N 1
ATOM 614 C CA . PRO A 1 83 ? 0.827 -11.205 28.917 1.00 85.88 83 PRO A CA 1
ATOM 615 C C . PRO A 1 83 ? -0.076 -12.274 29.539 1.00 85.88 83 PRO A C 1
ATOM 617 O O . PRO A 1 83 ? -0.631 -12.080 30.620 1.00 85.88 83 PRO A O 1
ATOM 620 N N . LEU A 1 84 ? -0.186 -13.425 28.868 1.00 85.94 84 LEU A N 1
ATOM 621 C CA . LEU A 1 84 ? -0.981 -14.589 29.293 1.00 85.94 84 LEU A CA 1
ATOM 622 C C . LEU A 1 84 ? -2.506 -14.366 29.327 1.00 85.94 84 LEU A C 1
ATOM 624 O O . LEU A 1 84 ? -3.246 -15.297 29.658 1.00 85.94 84 LEU A O 1
ATOM 628 N N . CYS A 1 85 ? -3.000 -13.180 28.956 1.00 87.44 85 CYS A N 1
ATOM 629 C CA . CYS A 1 85 ? -4.416 -13.000 28.657 1.00 87.44 85 CYS A CA 1
ATOM 630 C C . CYS A 1 85 ? -4.784 -13.732 27.364 1.00 87.44 85 CYS A C 1
ATOM 632 O O . CYS A 1 85 ? -4.001 -13.845 26.421 1.00 87.44 85 CYS A O 1
ATOM 634 N N . HIS A 1 86 ? -6.013 -14.234 27.318 1.00 86.06 86 HIS A N 1
ATOM 635 C CA . HIS A 1 86 ? -6.555 -14.809 26.095 1.00 86.06 86 HIS A CA 1
ATOM 636 C C . HIS A 1 86 ? -6.947 -13.698 25.145 1.00 86.06 86 HIS A C 1
ATOM 638 O O . HIS A 1 86 ? -7.456 -12.670 25.575 1.00 86.06 86 HIS A O 1
ATOM 644 N N . GLN A 1 87 ? -6.783 -13.931 23.849 1.00 89.31 87 GLN A N 1
ATOM 645 C CA . GLN A 1 87 ? -7.471 -13.107 22.874 1.00 89.31 87 GLN A CA 1
ATOM 646 C C . GLN A 1 87 ? -8.957 -13.473 22.916 1.00 89.31 87 GLN A C 1
ATOM 648 O O . GLN A 1 87 ? -9.358 -14.546 22.461 1.00 89.31 87 GLN A O 1
ATOM 653 N N . ILE A 1 88 ? -9.762 -12.607 23.531 1.00 91.12 88 ILE A N 1
ATOM 654 C CA . ILE A 1 88 ? -11.197 -12.826 23.705 1.00 91.12 88 ILE A CA 1
ATOM 655 C C . ILE A 1 88 ? -11.964 -12.004 22.662 1.00 91.12 88 ILE A C 1
ATOM 657 O O . ILE A 1 88 ? -11.769 -10.788 22.581 1.00 91.12 88 ILE A O 1
ATOM 661 N N . PRO A 1 89 ? -12.870 -12.615 21.874 1.00 91.19 89 PRO A N 1
ATOM 662 C CA . PRO A 1 89 ? -13.724 -11.871 20.957 1.00 91.19 89 PRO A CA 1
ATOM 663 C C . PRO A 1 89 ? -14.727 -11.027 21.753 1.00 91.19 89 PRO A C 1
ATOM 665 O O . PRO A 1 89 ? -15.743 -11.525 22.247 1.00 91.19 89 PRO A O 1
ATOM 668 N N . VAL A 1 90 ? -14.439 -9.736 21.903 1.00 93.12 90 VAL A N 1
ATOM 669 C CA . VAL A 1 90 ? -15.346 -8.778 22.546 1.00 93.12 90 VAL A CA 1
ATOM 670 C C . VAL A 1 90 ? -16.578 -8.584 21.659 1.00 93.12 90 VAL A C 1
ATOM 672 O O . VAL A 1 90 ? -16.482 -8.030 20.567 1.00 93.12 90 VAL A O 1
ATOM 675 N N . ALA A 1 91 ? -17.738 -9.027 22.139 1.00 93.19 91 ALA A N 1
ATOM 676 C CA . ALA A 1 91 ? -19.023 -8.870 21.460 1.00 93.19 91 ALA A CA 1
ATOM 677 C C . ALA A 1 91 ? -19.585 -7.450 21.628 1.00 93.19 91 ALA A C 1
ATOM 679 O O . ALA A 1 91 ? -20.146 -6.887 20.694 1.00 93.19 91 ALA A O 1
ATOM 680 N N . GLN A 1 92 ? -19.415 -6.859 22.813 1.00 96.25 92 GLN A N 1
ATOM 681 C CA . GLN A 1 92 ? -19.826 -5.487 23.111 1.00 96.25 92 GLN A CA 1
ATOM 682 C C . GLN A 1 92 ? -18.884 -4.889 24.156 1.00 96.25 92 GLN A C 1
ATOM 684 O O . GLN A 1 92 ? -18.484 -5.577 25.091 1.00 96.25 92 GLN A O 1
ATOM 689 N N . CYS A 1 93 ? -18.552 -3.611 24.005 1.00 96.62 93 CYS A N 1
ATOM 690 C CA . CYS A 1 93 ? -17.920 -2.794 25.034 1.00 96.62 93 CYS A CA 1
ATOM 691 C C . CYS A 1 93 ? -18.701 -1.481 25.092 1.00 96.62 93 CYS A C 1
ATOM 693 O O . CYS A 1 93 ? -18.770 -0.768 24.092 1.00 96.62 93 CYS A O 1
ATOM 695 N N . GLU A 1 94 ? -19.340 -1.210 26.224 1.00 97.38 94 GLU A N 1
ATOM 696 C CA . GLU A 1 94 ? -20.105 0.012 26.454 1.00 97.38 94 GLU A CA 1
ATOM 697 C C . GLU A 1 94 ? -19.487 0.770 27.621 1.00 97.38 94 GLU A C 1
ATOM 699 O O . GLU A 1 94 ? -19.380 0.226 28.724 1.00 97.38 94 GLU A O 1
ATOM 704 N N . THR A 1 95 ? -19.105 2.023 27.383 1.00 97.25 95 THR A N 1
ATOM 705 C CA . THR A 1 95 ? -18.495 2.876 28.400 1.00 97.25 95 THR A CA 1
ATOM 706 C C . THR A 1 95 ? -19.358 4.103 28.659 1.00 97.25 95 THR A C 1
ATOM 708 O O . THR A 1 95 ? -19.770 4.809 27.744 1.00 97.25 95 THR A O 1
ATOM 711 N N . GLN A 1 96 ? -19.638 4.346 29.936 1.00 96.94 96 GLN A N 1
ATOM 712 C CA . GLN A 1 96 ? -20.451 5.447 30.432 1.00 96.94 96 GLN A CA 1
ATOM 713 C C . GLN A 1 96 ? -19.587 6.373 31.288 1.00 96.94 96 GLN A C 1
ATOM 715 O O . GLN A 1 96 ? -18.775 5.913 32.099 1.00 96.94 96 GLN A O 1
ATOM 720 N N . PHE A 1 97 ? -19.800 7.677 31.130 1.00 97.62 97 PHE A N 1
ATOM 721 C CA . PHE A 1 97 ? -19.107 8.721 31.876 1.00 97.62 97 PHE A CA 1
ATOM 722 C C . PHE A 1 97 ? -20.114 9.500 32.717 1.00 97.62 97 PHE A C 1
ATOM 724 O O . PHE A 1 97 ? -21.122 9.976 32.197 1.00 97.62 97 PHE A O 1
ATOM 731 N N . ARG A 1 98 ? -19.840 9.652 34.015 1.00 97.50 98 ARG A N 1
ATOM 732 C CA . ARG A 1 98 ? -20.618 10.515 34.913 1.00 97.50 98 ARG A CA 1
ATOM 733 C C . ARG A 1 98 ? -19.717 11.602 35.476 1.00 97.50 98 ARG A C 1
ATOM 735 O O . ARG A 1 98 ? -18.760 11.300 36.187 1.00 97.50 98 ARG A O 1
ATOM 742 N N . LEU A 1 99 ? -20.051 12.851 35.183 1.00 96.56 99 LEU A N 1
ATOM 743 C CA . LEU A 1 99 ? -19.396 14.021 35.759 1.00 96.56 99 LEU A CA 1
ATOM 744 C C . LEU A 1 99 ? -19.913 14.251 37.188 1.00 96.56 99 LEU A C 1
ATOM 746 O O . LEU A 1 99 ? -21.122 14.255 37.413 1.00 96.56 99 LEU A O 1
ATOM 750 N N . ASP A 1 100 ? -19.003 14.418 38.146 1.00 95.31 100 ASP A N 1
ATOM 751 C CA . ASP A 1 100 ? -19.305 14.776 39.534 1.00 95.31 100 ASP A CA 1
ATOM 752 C C . ASP A 1 100 ? -18.695 16.142 39.856 1.00 95.31 100 ASP A C 1
ATOM 754 O O . ASP A 1 100 ? -17.484 16.284 40.047 1.00 95.31 100 ASP A O 1
ATOM 758 N N . GLU A 1 101 ? -19.558 17.155 39.879 1.00 93.31 101 GLU A N 1
ATOM 759 C CA . GLU A 1 101 ? -19.159 18.547 40.048 1.00 93.31 101 GLU A CA 1
ATOM 760 C C . GLU A 1 101 ? -18.611 18.837 41.450 1.00 93.31 101 GLU A C 1
ATOM 762 O O . GLU A 1 101 ? -17.616 19.552 41.592 1.00 93.31 101 GLU A O 1
ATOM 767 N N . ALA A 1 102 ? -19.213 18.238 42.480 1.00 93.56 102 ALA A N 1
ATOM 768 C CA . ALA A 1 102 ? -18.827 18.454 43.871 1.00 93.56 102 ALA A CA 1
ATOM 769 C C . ALA A 1 102 ? -17.420 17.914 44.162 1.00 93.56 102 ALA A C 1
ATOM 771 O O . ALA A 1 102 ? -16.689 18.482 44.970 1.00 93.56 102 ALA A O 1
ATOM 772 N N . GLN A 1 103 ? -17.038 16.821 43.499 1.00 91.94 103 GLN A N 1
ATOM 773 C CA . GLN A 1 103 ? -15.727 16.187 43.654 1.00 91.94 103 GLN A CA 1
ATOM 774 C C . GLN A 1 103 ? -14.737 16.537 42.531 1.00 91.94 103 GLN A C 1
ATOM 776 O O . GLN A 1 103 ? -13.605 16.053 42.567 1.00 91.94 103 GLN A O 1
ATOM 781 N N . SER A 1 104 ? -15.149 17.343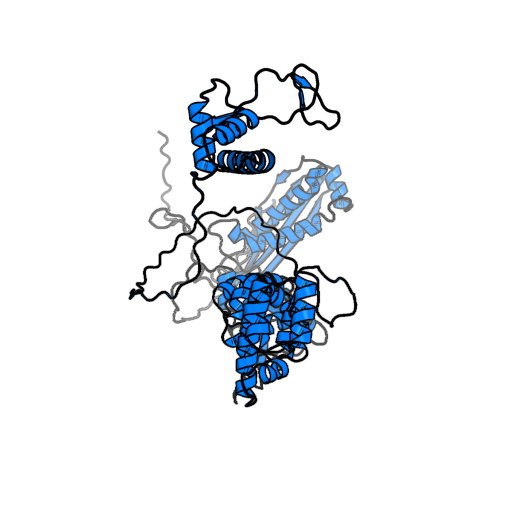 41.540 1.00 95.25 104 SER A N 1
ATOM 782 C CA . SER A 1 104 ? -14.378 17.650 40.321 1.00 95.25 104 SER A CA 1
ATOM 783 C C . SER A 1 104 ? -13.750 16.394 39.703 1.00 95.25 104 SER A C 1
ATOM 785 O O . SER A 1 104 ? -12.537 16.292 39.513 1.00 95.25 104 SER A O 1
ATOM 787 N N . CYS A 1 105 ? -14.575 15.380 39.434 1.00 96.75 105 CYS A N 1
ATOM 788 C CA . CYS A 1 105 ? -14.093 14.123 38.865 1.00 96.75 105 CYS A CA 1
ATOM 789 C C . CYS A 1 105 ? -15.025 13.536 37.804 1.00 96.75 105 CYS A C 1
ATOM 791 O O . CYS A 1 105 ? -16.202 13.882 37.706 1.00 96.75 105 CYS A O 1
ATOM 793 N N . VAL A 1 106 ? -14.470 12.637 36.990 1.00 97.62 106 VAL A N 1
ATOM 794 C CA . VAL A 1 106 ? -15.210 11.847 36.005 1.00 97.62 106 VAL A CA 1
ATOM 795 C C . VAL A 1 106 ? -15.199 10.393 36.456 1.00 97.62 106 VAL A C 1
ATOM 797 O O . VAL A 1 106 ? -14.137 9.768 36.544 1.00 97.62 106 VAL A O 1
ATOM 800 N N . HIS A 1 107 ? -16.377 9.842 36.734 1.00 98.06 107 HIS A N 1
ATOM 801 C CA . HIS A 1 107 ? -16.549 8.411 36.944 1.00 98.06 107 HIS A CA 1
ATOM 802 C C . HIS A 1 107 ? -16.709 7.713 35.600 1.00 98.06 107 HIS A C 1
ATOM 804 O O . HIS A 1 107 ? -17.516 8.127 34.769 1.00 98.06 107 HIS A O 1
ATOM 810 N N . ILE A 1 108 ? -15.958 6.637 35.414 1.00 98.50 108 ILE A N 1
ATOM 811 C CA . ILE A 1 108 ? -15.925 5.846 34.190 1.00 98.50 108 ILE A CA 1
ATOM 812 C C . ILE A 1 108 ? -16.424 4.455 34.543 1.00 98.50 108 ILE A C 1
ATOM 814 O O . ILE A 1 108 ? -15.913 3.831 35.473 1.00 98.50 108 ILE A O 1
ATOM 818 N N . LYS A 1 109 ? -17.405 3.961 33.794 1.00 98.56 109 LYS A N 1
ATOM 819 C CA . LYS A 1 109 ? -17.921 2.599 33.917 1.00 98.56 109 LYS A CA 1
ATOM 820 C C . LYS A 1 109 ? -17.869 1.936 32.556 1.00 98.56 109 LYS A C 1
ATOM 822 O O . LYS A 1 109 ? -18.511 2.436 31.644 1.00 98.56 109 LYS A O 1
ATOM 827 N N . SER A 1 110 ? -17.157 0.820 32.428 1.00 98.12 110 SER A N 1
ATOM 828 C CA . SER A 1 110 ? -17.130 0.037 31.189 1.00 98.12 110 SER A CA 1
ATOM 829 C C . SER A 1 110 ? -17.678 -1.362 31.427 1.00 98.12 110 SER A C 1
ATOM 831 O O . SER A 1 110 ? -17.253 -2.041 32.364 1.00 98.12 110 SER A O 1
ATOM 833 N N . SER A 1 111 ? -18.634 -1.775 30.597 1.00 97.94 111 SER A N 1
ATOM 834 C CA . SER A 1 111 ? -19.228 -3.110 30.588 1.00 97.94 111 SER A CA 1
ATOM 835 C C . SER A 1 111 ? -18.867 -3.823 29.292 1.00 97.94 111 SER A C 1
ATOM 837 O O . SER A 1 111 ? -19.232 -3.378 28.202 1.00 97.94 111 SER A O 1
ATOM 839 N N . VAL A 1 112 ? -18.176 -4.952 29.417 1.00 97.56 112 VAL A N 1
ATOM 840 C CA . VAL A 1 112 ? -17.692 -5.760 28.297 1.00 97.56 112 VAL A CA 1
ATOM 841 C C . VAL A 1 112 ? -18.420 -7.095 28.278 1.00 97.56 112 VAL A C 1
ATOM 843 O O . VAL A 1 112 ? -18.590 -7.731 29.318 1.00 97.56 112 VAL A O 1
ATOM 846 N N . VAL A 1 113 ? -18.850 -7.522 27.093 1.00 95.44 113 VAL A N 1
ATOM 847 C CA . VAL A 1 113 ? -19.567 -8.776 26.845 1.00 95.44 113 VAL A CA 1
ATOM 848 C C . VAL A 1 113 ? -18.783 -9.616 25.845 1.00 95.44 113 VAL A C 1
ATOM 850 O O . VAL A 1 113 ? -18.266 -9.095 24.859 1.00 95.44 113 VAL A O 1
ATOM 853 N N . THR A 1 114 ? -18.746 -10.929 26.054 1.00 94.50 114 THR A N 1
ATOM 854 C CA . THR A 1 114 ? -18.238 -11.912 25.088 1.00 94.50 114 THR A CA 1
ATOM 855 C C . THR A 1 114 ? -19.111 -13.167 25.065 1.00 94.50 114 THR A C 1
ATOM 857 O O . THR A 1 114 ? -19.907 -13.403 25.978 1.00 94.50 114 THR A O 1
ATOM 860 N N . VAL A 1 115 ? -18.919 -13.999 24.043 1.00 90.62 115 VAL A N 1
ATOM 861 C CA . VAL A 1 115 ? -19.313 -15.410 24.034 1.00 90.62 115 VAL A CA 1
ATOM 862 C C . VAL A 1 115 ? -18.036 -16.237 23.872 1.00 90.62 115 VAL A C 1
ATOM 864 O O . VAL A 1 115 ? -17.563 -16.437 22.755 1.00 90.62 115 VAL A O 1
ATOM 867 N N . TYR A 1 116 ? -17.436 -16.667 24.990 1.00 89.06 116 TYR A N 1
ATOM 868 C CA . TYR A 1 116 ? -16.131 -17.343 24.974 1.00 89.06 116 TYR A CA 1
ATOM 869 C C . TYR A 1 116 ? -15.896 -18.289 26.163 1.00 89.06 116 TYR A C 1
ATOM 871 O O . TYR A 1 116 ? -16.673 -18.329 27.124 1.00 89.06 116 TYR A O 1
ATOM 879 N N . GLY A 1 117 ? -14.815 -19.076 26.088 1.00 83.50 117 GLY A N 1
ATOM 880 C CA . GLY A 1 117 ? -14.430 -20.056 27.112 1.00 83.50 117 GLY A CA 1
ATOM 881 C C . GLY A 1 117 ? -13.928 -19.430 28.421 1.00 83.50 117 GLY A C 1
ATOM 882 O O . GLY A 1 117 ? -13.903 -20.090 29.458 1.00 83.50 117 GLY A O 1
ATOM 883 N N . THR A 1 118 ? -13.585 -18.141 28.415 1.00 88.06 118 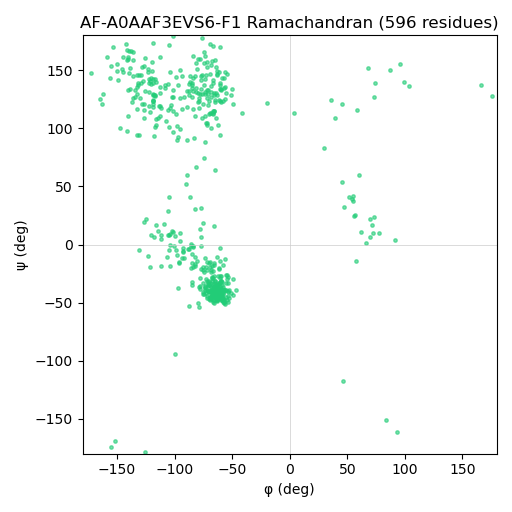THR A N 1
ATOM 884 C CA . THR A 1 118 ? -13.113 -17.392 29.590 1.00 88.06 118 THR A CA 1
ATOM 885 C C . THR A 1 118 ? -13.767 -16.013 29.685 1.00 88.06 118 THR A C 1
ATOM 887 O O . THR A 1 118 ? -14.335 -15.527 28.709 1.00 88.06 118 THR A O 1
ATOM 890 N N . GLY A 1 119 ? -13.775 -15.435 30.890 1.00 89.25 119 GLY A N 1
ATOM 891 C CA . GLY A 1 119 ? -14.403 -14.143 31.181 1.00 89.25 119 GLY A CA 1
ATOM 892 C C . GLY A 1 119 ? -13.613 -12.944 30.660 1.00 89.25 119 GLY A C 1
ATOM 893 O O . GLY A 1 119 ? -12.458 -13.092 30.280 1.00 89.25 119 GLY A O 1
ATOM 894 N N . VAL A 1 120 ? -14.282 -11.785 30.641 1.00 95.81 120 VAL A N 1
ATOM 895 C CA . VAL A 1 120 ? -13.789 -10.506 30.095 1.00 95.81 120 VAL A CA 1
ATOM 896 C C . VAL A 1 120 ? -13.391 -9.487 31.171 1.00 95.81 120 VAL A C 1
ATOM 898 O O . VAL A 1 120 ? -13.541 -8.276 31.002 1.00 95.81 120 VAL A O 1
ATOM 901 N N . GLU A 1 121 ? -12.964 -9.962 32.344 1.00 95.88 121 GLU A N 1
ATOM 902 C CA . GLU A 1 121 ? -12.585 -9.098 33.467 1.00 95.88 121 GLU A CA 1
ATOM 903 C C . GLU A 1 121 ? -11.434 -8.156 33.101 1.00 95.88 121 GLU A C 1
ATOM 905 O O . GLU A 1 121 ? -11.476 -6.965 33.423 1.00 95.88 121 GLU A O 1
ATOM 910 N N . MET A 1 122 ? -10.428 -8.689 32.406 1.00 96.69 122 MET A N 1
ATOM 911 C CA . MET A 1 122 ? -9.245 -7.933 32.012 1.00 96.69 122 MET A CA 1
ATOM 912 C C . MET A 1 122 ? -9.578 -6.914 30.928 1.00 96.69 122 MET A C 1
ATOM 914 O O . MET A 1 122 ? -9.068 -5.798 30.970 1.00 96.69 122 MET A O 1
ATOM 918 N N . GLU A 1 123 ? -10.489 -7.240 30.017 1.00 98.00 123 GLU A N 1
ATOM 919 C CA . GLU A 1 123 ? -10.966 -6.338 28.976 1.00 98.00 123 GLU A CA 1
ATOM 920 C C . GLU A 1 123 ? -11.715 -5.153 29.577 1.00 98.00 123 GLU A C 1
ATOM 922 O O . GLU A 1 123 ? -11.454 -4.014 29.195 1.00 98.00 123 GLU A O 1
ATOM 927 N N . ALA A 1 124 ? -12.582 -5.391 30.565 1.00 97.56 124 ALA A N 1
ATOM 928 C CA . ALA A 1 124 ? -13.288 -4.318 31.261 1.00 97.56 124 ALA A CA 1
ATOM 929 C C . ALA A 1 124 ? -12.324 -3.412 32.049 1.00 97.56 124 ALA A C 1
ATOM 931 O O . ALA A 1 124 ? -12.424 -2.186 31.970 1.00 97.56 124 ALA A O 1
ATOM 932 N N . LEU A 1 125 ? -11.360 -3.995 32.775 1.00 98.19 125 LEU A N 1
ATOM 933 C CA . LEU A 1 125 ? -10.344 -3.243 33.524 1.00 98.19 125 LEU A CA 1
ATOM 934 C C . LEU A 1 125 ? -9.445 -2.412 32.599 1.00 98.19 125 LEU A C 1
ATOM 936 O O . LEU A 1 125 ? -9.166 -1.243 32.877 1.00 98.19 125 LEU A O 1
ATOM 940 N N . THR A 1 126 ? -9.028 -2.990 31.476 1.00 98.25 126 THR A N 1
ATOM 941 C CA . THR A 1 126 ? -8.186 -2.317 30.480 1.00 98.25 126 THR A CA 1
ATOM 942 C C . THR A 1 126 ? -8.956 -1.178 29.808 1.00 98.25 126 THR A C 1
ATOM 944 O O . THR A 1 126 ? -8.427 -0.075 29.660 1.00 98.25 126 THR A O 1
ATOM 947 N N . ALA A 1 127 ? -10.240 -1.391 29.505 1.00 98.06 127 ALA A N 1
ATOM 948 C CA . ALA A 1 127 ? -11.128 -0.390 28.921 1.00 98.06 127 ALA A CA 1
ATOM 949 C C . ALA A 1 127 ? -11.281 0.867 29.790 1.00 98.06 127 ALA A C 1
ATOM 951 O O . ALA A 1 127 ? -11.155 1.981 29.273 1.00 98.06 127 ALA A O 1
ATOM 952 N N . VAL A 1 128 ? -11.532 0.724 31.099 1.00 98.50 128 VAL A N 1
ATOM 953 C CA . VAL A 1 128 ? -11.647 1.889 32.002 1.00 98.50 128 VAL A CA 1
ATOM 954 C C . VAL A 1 128 ? -10.302 2.574 32.249 1.00 98.50 128 VAL A C 1
ATOM 956 O O . VAL A 1 128 ? -10.256 3.796 32.382 1.00 98.50 128 VAL A O 1
ATOM 959 N N . SER A 1 129 ? -9.206 1.811 32.256 1.00 98.44 129 SER A N 1
ATOM 960 C CA . SER A 1 129 ? -7.852 2.339 32.464 1.00 98.44 129 SER A CA 1
ATOM 961 C C . SER A 1 129 ? -7.413 3.233 31.308 1.00 98.44 129 SER A C 1
ATOM 963 O O . SER A 1 129 ? -6.981 4.366 31.518 1.00 98.44 129 SER A O 1
ATOM 965 N N . ILE A 1 130 ? -7.575 2.753 30.072 1.00 98.44 130 ILE A N 1
ATOM 966 C CA . ILE A 1 130 ? -7.206 3.521 28.881 1.00 98.44 130 ILE A CA 1
ATOM 967 C C . ILE A 1 130 ? -8.158 4.700 28.669 1.00 98.44 130 ILE A C 1
ATOM 969 O O . ILE A 1 130 ? -7.697 5.773 28.284 1.00 98.44 130 ILE A O 1
ATOM 973 N N . ALA A 1 131 ? -9.449 4.568 28.994 1.00 98.31 131 ALA A N 1
ATOM 974 C CA . ALA A 1 131 ? -10.369 5.705 28.977 1.00 98.31 131 ALA A CA 1
ATOM 975 C C . ALA A 1 131 ? -9.899 6.823 29.926 1.00 98.31 131 ALA A C 1
ATOM 977 O O . ALA A 1 131 ? -9.823 7.981 29.522 1.00 98.31 131 ALA A O 1
ATOM 978 N N . ALA A 1 132 ? -9.505 6.479 31.158 1.00 98.12 132 ALA A N 1
ATOM 979 C CA . ALA A 1 132 ? -8.980 7.442 32.126 1.00 98.12 132 ALA A CA 1
ATOM 980 C C . ALA A 1 132 ? -7.675 8.104 31.648 1.00 98.12 132 ALA A C 1
ATOM 982 O O . ALA A 1 132 ? -7.537 9.325 31.727 1.00 98.12 132 ALA A O 1
ATOM 983 N N . LEU A 1 133 ? -6.740 7.320 31.101 1.00 98.25 133 LEU A N 1
ATOM 984 C CA . LEU A 1 133 ? -5.492 7.838 30.525 1.00 98.25 133 LEU A CA 1
ATOM 985 C C . LEU A 1 133 ? -5.742 8.744 29.317 1.00 98.25 133 LEU A C 1
ATOM 987 O O . LEU A 1 133 ? -5.049 9.740 29.141 1.00 98.25 133 LEU A O 1
ATOM 991 N N . THR A 1 134 ? -6.764 8.447 28.519 1.00 97.50 134 THR A N 1
ATOM 992 C CA . THR A 1 134 ? -7.151 9.282 27.378 1.00 97.50 134 THR A CA 1
ATOM 993 C C . THR A 1 134 ? -7.697 10.630 27.841 1.00 97.50 134 THR A C 1
ATOM 995 O O . THR A 1 134 ? -7.298 11.665 27.311 1.00 97.50 134 THR A O 1
ATOM 998 N N . ILE A 1 135 ? -8.542 10.649 28.880 1.00 96.50 135 ILE A N 1
ATOM 999 C CA . ILE A 1 135 ? -9.005 11.906 29.493 1.00 96.50 135 ILE A CA 1
ATOM 1000 C C . ILE A 1 135 ? -7.807 12.712 30.010 1.00 96.50 135 ILE A C 1
ATOM 1002 O O . ILE A 1 135 ? -7.716 13.910 29.736 1.00 96.50 135 ILE A O 1
ATOM 1006 N N . TYR A 1 136 ? -6.859 12.055 30.685 1.00 96.88 136 TYR A N 1
ATOM 1007 C CA . TYR A 1 136 ? -5.622 12.692 31.138 1.00 96.88 136 TYR A CA 1
ATOM 1008 C C . TYR A 1 136 ? -4.858 13.321 29.958 1.00 96.88 136 TYR A C 1
ATOM 1010 O O . TYR A 1 136 ? -4.517 14.503 29.990 1.00 96.88 136 TYR A O 1
ATOM 1018 N N . ASP A 1 137 ? -4.617 12.565 28.884 1.00 95.81 137 ASP A N 1
ATOM 1019 C CA . ASP A 1 137 ? -3.849 13.017 27.717 1.00 95.81 137 ASP A CA 1
ATOM 1020 C C . ASP A 1 137 ? -4.472 14.231 27.008 1.00 95.81 137 ASP A C 1
ATOM 1022 O O . ASP A 1 137 ? -3.772 15.157 26.562 1.00 95.81 137 ASP A O 1
ATOM 1026 N N . MET A 1 138 ? -5.800 14.231 26.928 1.00 94.19 138 MET A N 1
ATOM 1027 C CA . MET A 1 138 ? -6.574 15.300 26.314 1.00 94.19 138 MET A CA 1
ATOM 1028 C C . MET A 1 138 ? -6.561 16.575 27.163 1.00 94.19 138 MET A C 1
ATOM 1030 O O . MET A 1 138 ? -6.512 17.672 26.605 1.00 94.19 138 MET A O 1
ATOM 1034 N N . CYS A 1 139 ? -6.524 16.443 28.491 1.00 92.44 139 CYS A N 1
ATOM 1035 C CA . CYS A 1 139 ? -6.627 17.571 29.419 1.00 92.44 139 CYS A CA 1
ATOM 1036 C C . CYS A 1 139 ? -5.276 18.108 29.920 1.00 92.44 139 CYS A C 1
ATOM 1038 O O . CYS A 1 139 ? -5.229 19.234 30.419 1.00 92.44 139 CYS A O 1
ATOM 1040 N N . LYS A 1 140 ? -4.166 17.368 29.742 1.00 90.81 140 LYS A N 1
ATOM 1041 C CA . LYS A 1 140 ? -2.839 17.723 30.297 1.00 90.81 140 LYS A CA 1
ATOM 1042 C C . LYS A 1 140 ? -2.290 19.089 29.867 1.00 90.81 140 LYS A C 1
ATOM 1044 O O . LYS A 1 140 ? -1.379 19.600 30.497 1.00 90.81 140 LYS A O 1
ATOM 1049 N N . ALA A 1 141 ? -2.828 19.677 28.795 1.00 86.81 141 ALA A N 1
ATOM 1050 C CA . ALA A 1 141 ? -2.450 21.014 28.335 1.00 86.81 141 ALA A CA 1
ATOM 1051 C C . ALA A 1 141 ? -3.028 22.154 29.199 1.00 86.81 141 ALA A C 1
ATOM 1053 O O . ALA A 1 141 ? -2.534 23.274 29.112 1.00 86.81 141 ALA A O 1
ATOM 1054 N N . ILE A 1 142 ? -4.076 21.893 29.992 1.00 88.75 142 ILE A N 1
ATOM 1055 C CA . ILE A 1 142 ? -4.639 22.864 30.946 1.00 88.75 142 ILE A CA 1
ATOM 1056 C C . ILE A 1 142 ? -3.904 22.768 32.283 1.00 88.75 142 ILE A C 1
ATOM 1058 O O . ILE A 1 142 ? -3.437 23.771 32.809 1.00 88.75 142 ILE A O 1
ATOM 1062 N N . SER A 1 143 ? -3.815 21.560 32.842 1.00 86.88 143 SER A N 1
ATOM 1063 C CA . SER A 1 143 ? -3.090 21.282 34.082 1.00 86.88 143 SER A CA 1
ATOM 1064 C C . SER A 1 143 ? -2.660 19.818 34.120 1.00 86.88 143 SER A C 1
ATOM 1066 O O . SER A 1 143 ? -3.309 18.958 33.526 1.00 86.88 143 SER A O 1
ATOM 1068 N N . HIS A 1 144 ? -1.580 19.541 34.847 1.00 85.75 144 HIS A N 1
ATOM 1069 C CA . HIS A 1 144 ? -1.098 18.190 35.141 1.00 85.75 144 HIS A CA 1
ATOM 1070 C C . HIS A 1 144 ? -1.641 17.633 36.469 1.00 85.75 144 HIS A C 1
ATOM 1072 O O . HIS A 1 144 ? -1.415 16.461 36.777 1.00 85.75 144 HIS A O 1
ATOM 1078 N N . GLU A 1 145 ? -2.372 18.444 37.244 1.00 91.75 145 GLU A N 1
ATOM 1079 C CA . GLU A 1 145 ? -3.000 18.054 38.512 1.00 91.75 145 GLU A CA 1
ATOM 1080 C C . GLU A 1 145 ? -4.234 17.176 38.269 1.00 91.75 145 GLU A C 1
ATOM 1082 O O . GLU A 1 145 ? -5.386 17.600 38.374 1.00 91.75 145 GLU A O 1
ATOM 1087 N N . MET A 1 146 ? -3.982 15.925 37.901 1.00 96.06 146 MET A N 1
ATOM 1088 C CA . MET A 1 146 ? -5.002 14.907 37.702 1.00 96.06 146 MET A CA 1
ATOM 1089 C C . MET A 1 146 ? -4.545 13.596 38.334 1.00 96.06 146 MET A C 1
ATOM 1091 O O . MET A 1 146 ? -3.361 13.261 38.313 1.00 96.06 146 MET A O 1
ATOM 1095 N N . SER A 1 147 ? -5.485 12.830 38.883 1.00 95.69 147 SER A N 1
ATOM 1096 C CA . SER A 1 147 ? -5.192 11.508 39.448 1.00 95.69 147 SER A CA 1
ATOM 1097 C C . SER A 1 147 ? -6.226 10.485 39.007 1.00 95.69 147 SER A C 1
ATOM 1099 O O . SER A 1 147 ? -7.430 10.734 39.058 1.00 95.69 147 SER A O 1
ATOM 1101 N N . ILE A 1 148 ? -5.746 9.323 38.569 1.00 98.06 148 ILE A N 1
ATOM 1102 C CA . ILE A 1 148 ? -6.582 8.175 38.223 1.00 98.06 148 ILE A CA 1
ATOM 1103 C C . ILE A 1 148 ? -6.634 7.262 39.444 1.00 98.06 148 ILE A C 1
ATOM 1105 O O . ILE A 1 148 ? -5.606 6.877 39.996 1.00 98.06 148 ILE A O 1
ATOM 1109 N N . THR A 1 149 ? -7.841 6.941 39.888 1.00 93.75 149 THR A N 1
ATOM 1110 C CA . THR A 1 149 ? -8.114 6.204 41.124 1.00 93.75 149 THR A CA 1
ATOM 1111 C C . THR A 1 149 ? -9.218 5.178 40.899 1.00 93.75 149 THR A C 1
ATOM 1113 O O . THR A 1 149 ? -9.925 5.210 39.888 1.00 93.75 149 THR A O 1
ATOM 1116 N N . SER A 1 150 ? -9.374 4.261 41.855 1.00 92.19 150 SER A N 1
ATOM 1117 C CA . SER A 1 150 ? -10.499 3.325 41.908 1.00 92.19 150 SER A CA 1
ATOM 1118 C C . SER A 1 150 ? -10.694 2.499 40.632 1.00 92.19 150 SER A C 1
ATOM 1120 O O . SER A 1 150 ? -11.836 2.237 40.266 1.00 92.19 150 SER A O 1
ATOM 1122 N N . ILE A 1 151 ? -9.611 2.065 39.970 1.00 96.69 151 ILE A N 1
ATOM 1123 C CA . ILE A 1 151 ? -9.695 1.057 38.903 1.00 96.69 151 ILE A CA 1
ATOM 1124 C C . ILE A 1 151 ? -9.960 -0.301 39.554 1.00 96.69 151 ILE A C 1
ATOM 1126 O O . ILE A 1 151 ? -9.098 -0.832 40.251 1.00 96.69 151 ILE A O 1
ATOM 1130 N N . HIS A 1 152 ? -11.157 -0.847 39.367 1.00 94.19 152 HIS A N 1
ATOM 1131 C CA . HIS A 1 152 ? -11.524 -2.148 39.927 1.00 94.19 152 HIS A CA 1
ATOM 1132 C C . HIS A 1 152 ? -12.696 -2.783 39.179 1.00 94.19 152 HIS A C 1
ATOM 1134 O O . HIS A 1 152 ? -13.465 -2.113 38.487 1.00 94.19 152 HIS A O 1
ATOM 1140 N N . LEU A 1 153 ? -12.851 -4.097 39.345 1.00 94.44 153 LEU A N 1
ATOM 1141 C CA . LEU A 1 153 ? -13.981 -4.839 38.806 1.00 94.44 153 LEU A CA 1
ATOM 1142 C C . LEU A 1 153 ? -15.200 -4.642 39.719 1.00 94.44 153 LEU A C 1
ATOM 1144 O O . LEU A 1 153 ? -15.148 -4.947 40.909 1.00 94.44 153 LEU A O 1
ATOM 1148 N N . GLN A 1 154 ? -16.306 -4.146 39.170 1.00 93.06 154 GLN A N 1
ATOM 1149 C CA . GLN A 1 154 ? -17.573 -4.019 39.889 1.00 93.06 154 GLN A CA 1
ATOM 1150 C C . GLN A 1 154 ? -18.285 -5.369 39.948 1.00 93.06 154 GLN A C 1
ATOM 1152 O O . GLN A 1 154 ? -18.636 -5.850 41.025 1.00 93.06 154 GLN A O 1
ATOM 1157 N N . SER A 1 155 ? -18.480 -6.000 38.792 1.00 90.75 155 SER A N 1
ATOM 1158 C CA . SER A 1 155 ? -19.233 -7.246 38.680 1.00 90.75 155 SER A CA 1
ATOM 1159 C C . SER A 1 155 ? -18.727 -8.111 37.535 1.00 90.75 155 SER A C 1
ATOM 1161 O O . SER A 1 155 ? -18.164 -7.619 36.555 1.00 90.75 155 SER A O 1
ATOM 1163 N N . LYS A 1 156 ? -18.962 -9.419 37.646 1.00 90.62 156 LYS A N 1
ATOM 1164 C CA . LYS A 1 156 ? -18.870 -10.340 36.516 1.00 90.62 156 LYS A CA 1
ATOM 1165 C C . LYS A 1 156 ? -20.004 -11.349 36.532 1.00 90.62 156 LYS A C 1
ATOM 1167 O O . LYS A 1 156 ? -20.498 -11.714 37.597 1.00 90.62 156 LYS A O 1
ATOM 1172 N N . SER A 1 157 ? -20.368 -11.830 35.355 1.00 85.94 157 SER A N 1
ATOM 1173 C CA . SER A 1 157 ? -21.332 -12.908 35.157 1.00 85.94 157 SER A CA 1
ATOM 1174 C C . SER A 1 157 ? -20.855 -13.848 34.052 1.00 85.94 157 SER A C 1
ATOM 1176 O O . SER A 1 157 ? -20.175 -13.433 33.112 1.00 85.94 157 SER A O 1
ATOM 1178 N N . GLY A 1 158 ? -21.181 -15.130 34.183 1.00 68.12 158 GLY A N 1
ATOM 1179 C CA . GLY A 1 158 ? -20.813 -16.157 33.215 1.00 68.12 158 GLY A CA 1
ATOM 1180 C C . GLY A 1 158 ? -21.022 -17.553 33.782 1.00 68.12 158 GLY A C 1
ATOM 1181 O O . GLY A 1 158 ? -20.685 -17.807 34.937 1.00 68.12 158 GLY A O 1
ATOM 1182 N N . VAL A 1 159 ? -21.582 -18.462 32.985 1.00 52.91 159 VAL A N 1
ATOM 1183 C CA . VAL A 1 159 ? -21.886 -19.820 33.452 1.00 52.91 159 VAL A CA 1
ATOM 1184 C C . VAL A 1 159 ? -20.585 -20.621 33.507 1.00 52.91 159 VAL A C 1
ATOM 1186 O O . VAL A 1 159 ? -19.993 -20.949 32.477 1.00 52.91 159 VAL A O 1
ATOM 1189 N N . ALA A 1 160 ? -20.111 -20.906 34.714 1.00 45.84 160 ALA A N 1
ATOM 1190 C CA . ALA A 1 160 ? -19.241 -22.040 34.978 1.00 45.84 160 ALA A CA 1
ATOM 1191 C C . ALA A 1 160 ? -20.139 -23.113 35.601 1.00 45.84 160 ALA A C 1
ATOM 1193 O O . ALA A 1 160 ? -20.708 -22.896 36.666 1.00 45.84 160 ALA A O 1
ATOM 1194 N N . SER A 1 161 ? -20.322 -24.235 34.907 1.00 40.78 161 SER A N 1
ATOM 1195 C CA . SER A 1 161 ? -20.903 -25.448 35.500 1.00 40.78 161 SER A CA 1
ATOM 1196 C C . SER A 1 161 ? -22.332 -25.295 36.063 1.00 40.78 161 SER A C 1
ATOM 1198 O O . SER A 1 161 ? -22.575 -25.522 37.244 1.00 40.78 161 SER A O 1
ATOM 1200 N N . GLY A 1 162 ? -23.306 -24.915 35.227 1.00 38.00 162 GLY A N 1
ATOM 1201 C CA . GLY A 1 162 ? -24.737 -25.094 35.539 1.00 38.00 162 GLY A CA 1
ATOM 1202 C C . GLY A 1 162 ? -25.341 -24.224 36.657 1.00 38.00 162 GLY A C 1
ATOM 1203 O O . GLY A 1 162 ? -26.514 -24.402 36.978 1.00 38.00 162 GLY A O 1
ATOM 1204 N N . LYS A 1 163 ? -24.606 -23.258 37.223 1.00 37.97 163 LYS A N 1
ATOM 1205 C CA . LYS A 1 163 ? -25.148 -22.220 38.120 1.00 37.97 163 LYS A CA 1
ATOM 1206 C C . LYS A 1 163 ? -24.781 -20.830 37.595 1.00 37.97 163 LYS A C 1
ATOM 1208 O O . LYS A 1 163 ? -23.630 -20.586 37.235 1.00 37.97 163 LYS A O 1
ATOM 1213 N N . MET A 1 164 ? -25.752 -19.913 37.528 1.00 36.38 164 MET A N 1
ATOM 1214 C CA . MET A 1 164 ? -25.452 -18.495 37.311 1.00 36.38 164 MET A CA 1
ATOM 1215 C C . MET A 1 164 ? -24.683 -17.982 38.530 1.00 36.38 164 MET A C 1
ATOM 1217 O O . MET A 1 164 ? -25.227 -17.950 39.627 1.00 36.38 164 MET A O 1
ATOM 1221 N N . ALA A 1 165 ? -23.424 -17.592 38.345 1.00 44.59 165 ALA A N 1
ATOM 1222 C CA . ALA A 1 165 ? -22.660 -16.882 39.361 1.00 44.59 165 ALA A CA 1
ATOM 1223 C C . ALA A 1 165 ? -22.503 -15.423 38.917 1.00 44.59 165 ALA A C 1
ATOM 1225 O O . ALA A 1 165 ? -21.747 -15.128 37.988 1.00 44.59 165 ALA A O 1
ATOM 1226 N N . SER A 1 166 ? -23.239 -14.510 39.557 1.00 45.97 166 SER A N 1
ATOM 1227 C CA . SER A 1 166 ? -22.963 -13.074 39.509 1.00 45.97 166 SER A CA 1
ATOM 1228 C C . SER A 1 166 ? -22.134 -12.702 40.735 1.00 45.97 166 SER A C 1
ATOM 1230 O O . SER A 1 166 ? -22.677 -12.539 41.826 1.00 45.97 166 SER A O 1
ATOM 1232 N N . ASN A 1 167 ? -20.817 -12.570 40.578 1.00 53.44 167 ASN A N 1
ATOM 1233 C CA . ASN A 1 167 ? -19.969 -12.083 41.666 1.00 53.44 167 ASN A CA 1
ATOM 1234 C C . ASN A 1 167 ? -19.808 -10.567 41.526 1.00 53.44 167 ASN A C 1
ATOM 1236 O O . ASN A 1 167 ? -19.234 -10.089 40.545 1.00 53.44 167 ASN A O 1
ATOM 1240 N N . SER A 1 168 ? -20.304 -9.820 42.515 1.00 52.78 168 SER A N 1
ATOM 1241 C CA . SER A 1 168 ? -19.940 -8.417 42.733 1.00 52.78 168 SER A CA 1
ATOM 1242 C C . SER A 1 168 ? -18.620 -8.400 43.500 1.00 52.78 168 SER A C 1
ATOM 1244 O O . SER A 1 168 ? -18.585 -8.817 44.655 1.00 52.78 168 SER A O 1
ATOM 1246 N N . TYR A 1 169 ? -17.529 -7.972 42.863 1.00 50.12 169 TYR A N 1
ATOM 1247 C CA . TYR A 1 169 ? -16.195 -7.953 43.491 1.00 50.12 169 TYR A CA 1
ATOM 1248 C C . TYR A 1 169 ? -15.987 -6.717 44.362 1.00 50.12 169 TYR A C 1
ATOM 1250 O O . TYR A 1 169 ? -15.136 -6.719 45.248 1.00 50.12 169 TYR A O 1
ATOM 1258 N N . TYR A 1 170 ? -16.808 -5.688 44.150 1.00 38.59 170 TYR A N 1
ATOM 1259 C CA . TYR A 1 170 ? -16.821 -4.482 44.954 1.00 38.59 170 TYR A CA 1
ATOM 1260 C C . TYR A 1 170 ? -18.245 -4.193 45.420 1.00 38.59 170 TYR A C 1
ATOM 1262 O O . TYR A 1 170 ? -19.164 -4.067 44.609 1.00 38.59 170 TYR A O 1
ATOM 1270 N N . ARG A 1 171 ? -18.436 -4.138 46.739 1.00 35.88 171 ARG A N 1
ATOM 1271 C CA . ARG A 1 171 ? -19.698 -3.772 47.382 1.00 35.88 171 ARG A CA 1
ATOM 1272 C C . ARG A 1 171 ? -19.431 -2.478 48.155 1.00 35.88 171 ARG A C 1
ATOM 1274 O O . ARG A 1 171 ? -18.732 -2.534 49.167 1.00 35.88 171 ARG A O 1
ATOM 1281 N N . PRO A 1 172 ? -19.948 -1.317 47.714 1.00 36.50 172 PRO A N 1
ATOM 1282 C CA . PRO A 1 172 ? -20.148 -0.211 48.641 1.00 36.50 172 PRO A CA 1
ATOM 1283 C C . PRO A 1 172 ? -21.044 -0.733 49.772 1.00 36.50 172 PRO A C 1
ATOM 1285 O O . PRO A 1 172 ? -21.860 -1.629 49.545 1.00 36.50 172 PRO A O 1
ATOM 1288 N N . ALA A 1 173 ? -20.883 -0.238 50.993 1.00 27.50 173 ALA A N 1
ATOM 1289 C CA . ALA A 1 173 ? -21.704 -0.695 52.108 1.00 27.50 173 ALA A CA 1
ATOM 1290 C C . ALA A 1 173 ? -23.219 -0.640 51.765 1.00 27.50 173 ALA A C 1
ATOM 1292 O O . ALA A 1 173 ? -23.714 0.410 51.365 1.00 27.50 173 ALA A O 1
ATOM 1293 N N . THR A 1 174 ? -23.919 -1.773 51.993 1.00 29.94 174 THR A N 1
ATOM 1294 C CA . THR A 1 174 ? -25.396 -2.033 51.987 1.00 29.94 174 THR A CA 1
ATOM 1295 C C . THR A 1 174 ? -26.097 -2.095 50.603 1.00 29.94 174 THR A C 1
ATOM 1297 O O . THR A 1 174 ? -25.728 -1.350 49.711 1.00 29.94 174 THR A O 1
ATOM 1300 N N . THR A 1 175 ? -27.056 -2.983 50.254 1.00 27.83 175 THR A N 1
ATOM 1301 C CA . THR A 1 175 ? -28.027 -3.866 50.968 1.00 27.83 175 THR A CA 1
ATOM 1302 C C . THR A 1 175 ? -28.361 -5.123 50.088 1.00 27.83 175 THR A C 1
ATOM 1304 O O . THR A 1 175 ? -27.627 -5.417 49.147 1.00 27.83 175 THR A O 1
ATOM 1307 N N . SER A 1 176 ? -29.365 -5.947 50.427 1.00 28.73 176 SER A N 1
ATOM 1308 C CA . SER A 1 176 ? -29.545 -7.403 50.143 1.00 28.73 176 SER A CA 1
ATOM 1309 C C . SER A 1 176 ? -30.557 -7.855 49.048 1.00 28.73 176 SER A C 1
ATOM 1311 O O . SER A 1 176 ? -31.413 -7.061 48.682 1.00 28.73 176 SER A O 1
ATOM 1313 N N . GLN A 1 177 ? -30.527 -9.181 48.736 1.00 26.59 177 GLN A N 1
ATOM 1314 C CA . GLN A 1 177 ? -31.524 -10.110 48.093 1.00 26.59 177 GLN A CA 1
ATOM 1315 C C . GLN A 1 177 ? -31.337 -10.416 46.581 1.00 26.59 177 GLN A C 1
ATOM 1317 O O . GLN A 1 177 ? -31.038 -9.496 45.834 1.00 26.59 177 GLN A O 1
ATOM 1322 N N . SER A 1 178 ? -31.515 -11.626 46.007 1.00 26.92 178 SER A N 1
ATOM 1323 C CA . SER A 1 178 ? -31.730 -13.039 46.432 1.00 26.92 178 SER A CA 1
ATOM 1324 C C . SER A 1 178 ? -31.673 -13.961 45.173 1.00 26.92 178 SER A C 1
ATOM 1326 O O . SER A 1 178 ? -32.080 -13.517 44.102 1.00 26.92 178 SER A O 1
ATOM 1328 N N . ASP A 1 179 ? -31.193 -15.210 45.305 1.00 26.58 179 ASP A N 1
ATOM 1329 C CA . ASP A 1 179 ? -30.925 -16.244 44.261 1.00 26.58 179 ASP A CA 1
ATOM 1330 C C . ASP A 1 179 ? -32.145 -17.049 43.744 1.00 26.58 179 ASP A C 1
ATOM 1332 O O . ASP A 1 179 ? -33.070 -17.229 44.529 1.00 26.58 179 ASP A O 1
ATOM 1336 N N . VAL A 1 180 ? -32.065 -17.681 42.539 1.00 22.86 180 VAL A N 1
ATOM 1337 C CA . VAL A 1 180 ? -32.634 -19.031 42.183 1.00 22.86 180 VAL A CA 1
ATOM 1338 C C . VAL A 1 180 ? -31.870 -19.694 40.974 1.00 22.86 180 VAL A C 1
ATOM 1340 O O . VAL A 1 180 ? -31.488 -18.949 40.070 1.00 22.86 180 VAL A O 1
ATOM 1343 N N . PRO A 1 181 ? -31.631 -21.042 40.886 1.00 29.58 181 PRO A N 1
ATOM 1344 C CA . PRO A 1 181 ? -30.651 -21.681 39.961 1.00 29.58 181 PRO A CA 1
ATOM 1345 C C . PRO A 1 181 ? -31.136 -22.818 38.990 1.00 29.58 181 PRO A C 1
ATOM 1347 O O . PRO A 1 181 ? -32.264 -23.295 39.094 1.00 29.58 181 PRO A O 1
ATOM 1350 N N . THR A 1 182 ? -30.166 -23.367 38.201 1.00 26.11 182 THR A N 1
ATOM 1351 C CA . THR A 1 182 ? -29.994 -24.747 37.590 1.00 26.11 182 THR A CA 1
ATOM 1352 C C . THR A 1 182 ? -30.630 -25.071 36.206 1.00 26.11 182 THR A C 1
ATOM 1354 O O . THR A 1 182 ? -31.614 -24.431 35.874 1.00 26.11 182 THR A O 1
ATOM 1357 N N . GLN A 1 183 ? -30.168 -25.955 35.278 1.00 25.50 183 GLN A N 1
ATOM 1358 C CA . GLN A 1 183 ? -29.345 -27.210 35.187 1.00 25.50 183 GLN A CA 1
ATOM 1359 C C . GLN A 1 183 ? -28.857 -27.414 33.701 1.00 25.50 183 GLN A C 1
ATOM 1361 O O . GLN A 1 183 ? -29.592 -27.045 32.792 1.00 25.50 183 GLN A O 1
ATOM 1366 N N . SER A 1 184 ? -27.572 -27.660 33.374 1.00 24.91 184 SER A N 1
ATOM 1367 C CA . SER A 1 184 ? -26.874 -28.912 32.921 1.00 24.91 184 SER A CA 1
ATOM 1368 C C . SER A 1 184 ? -27.517 -29.811 31.829 1.00 24.91 184 SER A C 1
ATOM 1370 O O . SER A 1 184 ? -28.585 -30.350 32.068 1.00 24.91 184 SER A O 1
ATOM 1372 N N . ASP A 1 185 ? -26.836 -30.038 30.680 1.00 25.22 185 ASP A N 1
ATOM 1373 C CA . ASP A 1 185 ? -26.268 -31.363 30.297 1.00 25.22 185 ASP A CA 1
ATOM 1374 C C . ASP A 1 185 ? -25.605 -31.469 28.886 1.00 25.22 185 ASP A C 1
ATOM 1376 O O . ASP A 1 185 ? -26.149 -31.0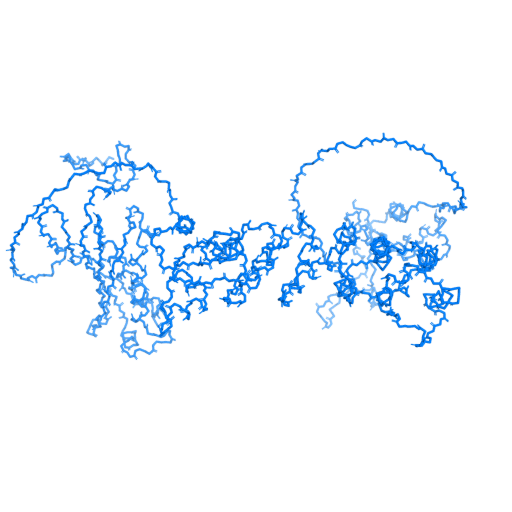87 27.855 1.00 25.22 185 ASP A O 1
ATOM 1380 N N . VAL A 1 186 ? -24.360 -31.972 28.932 1.00 25.98 186 VAL A N 1
ATOM 1381 C CA . VAL A 1 186 ? -23.592 -32.946 28.111 1.00 25.98 186 VAL A CA 1
ATOM 1382 C C . VAL A 1 186 ? -23.760 -33.058 26.573 1.00 25.98 186 VAL A C 1
ATOM 1384 O O . VAL A 1 186 ? -24.800 -33.432 26.045 1.00 25.98 186 VAL A O 1
ATOM 1387 N N . ARG A 1 187 ? -22.623 -32.915 25.859 1.00 27.25 187 ARG A N 1
ATOM 1388 C CA . ARG A 1 187 ? -22.337 -33.452 24.503 1.00 27.25 187 ARG A CA 1
ATOM 1389 C C . ARG A 1 187 ? -21.252 -34.540 24.581 1.00 27.25 187 ARG A C 1
ATOM 1391 O O . ARG A 1 187 ? -20.423 -34.457 25.487 1.00 27.25 187 ARG A O 1
ATOM 1398 N N . PRO A 1 188 ? -21.117 -35.409 23.560 1.00 28.28 188 PRO A N 1
ATOM 1399 C CA . PRO A 1 188 ? -19.838 -36.052 23.270 1.00 28.28 188 PRO A CA 1
ATOM 1400 C C . PRO A 1 188 ? -19.301 -35.803 21.841 1.00 28.28 188 PRO A C 1
ATOM 1402 O O . PRO A 1 188 ? -19.990 -35.977 20.844 1.00 28.28 188 PRO A O 1
ATOM 1405 N N .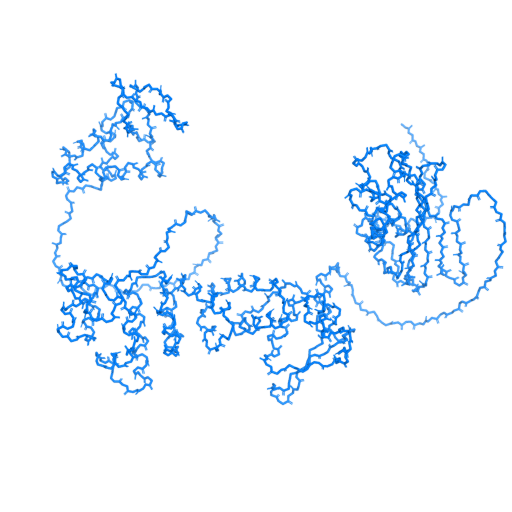 ASN A 1 189 ? -18.021 -35.418 21.832 1.00 25.34 189 ASN A N 1
ATOM 1406 C CA . ASN A 1 189 ? -16.884 -35.764 20.962 1.00 25.34 189 ASN A CA 1
ATOM 1407 C C . ASN A 1 189 ? -16.840 -35.551 19.430 1.00 25.34 189 ASN A C 1
ATOM 1409 O O . ASN A 1 189 ? -17.446 -36.252 18.628 1.00 25.34 189 ASN A O 1
ATOM 1413 N N . LYS A 1 190 ? -15.896 -34.659 19.081 1.00 28.53 190 LYS A N 1
ATOM 1414 C CA . LYS A 1 190 ? -15.093 -34.524 17.847 1.00 28.53 190 LYS A CA 1
ATOM 1415 C C . LYS A 1 190 ? -14.096 -35.685 17.642 1.00 28.53 190 LYS A C 1
ATOM 1417 O O . LYS A 1 190 ? -13.703 -36.316 18.623 1.00 28.53 190 LYS A O 1
ATOM 1422 N N . PRO A 1 191 ? -13.458 -35.746 16.456 1.00 24.47 191 PRO A N 1
ATOM 1423 C CA . PRO A 1 191 ? -12.023 -36.001 16.330 1.00 24.47 191 PRO A CA 1
ATOM 1424 C C . PRO A 1 191 ? -11.227 -34.718 16.002 1.00 24.47 191 PRO A C 1
ATOM 1426 O O . PRO A 1 191 ? -11.730 -33.776 15.391 1.00 24.47 191 PRO A O 1
ATOM 1429 N N . LYS A 1 192 ? -9.982 -34.690 16.491 1.00 27.27 192 LYS A N 1
ATOM 1430 C CA . LYS A 1 192 ? -9.024 -33.571 16.553 1.00 27.27 192 LYS A CA 1
ATOM 1431 C C . LYS A 1 192 ? -8.287 -33.332 15.225 1.00 27.27 192 LYS A C 1
ATOM 1433 O O . LYS A 1 192 ? -7.972 -34.289 14.528 1.00 27.27 192 LYS A O 1
ATOM 1438 N N . ALA A 1 193 ? -7.898 -32.080 14.976 1.00 25.66 193 ALA A N 1
ATOM 1439 C CA . ALA A 1 193 ? -6.812 -31.716 14.063 1.00 25.66 193 ALA A CA 1
ATOM 1440 C C . ALA A 1 193 ? -5.721 -30.953 14.836 1.00 25.66 193 ALA A C 1
ATOM 1442 O O . ALA A 1 193 ? -5.983 -30.326 15.862 1.00 25.66 193 ALA A O 1
ATOM 1443 N N . THR A 1 194 ? -4.497 -31.130 14.367 1.00 26.56 194 THR A N 1
ATOM 1444 C CA . THR A 1 194 ? -3.198 -31.024 15.036 1.00 26.56 194 THR A CA 1
ATOM 1445 C C . THR A 1 194 ? -2.664 -29.600 15.255 1.00 26.56 194 THR A C 1
ATOM 1447 O O . THR A 1 194 ? -3.082 -28.655 14.599 1.00 26.56 194 THR A O 1
ATOM 1450 N N . SER A 1 195 ? -1.738 -29.505 16.220 1.00 32.25 195 SER A N 1
ATOM 1451 C CA . SER A 1 195 ? -0.970 -28.357 16.744 1.00 32.25 195 SER A CA 1
ATOM 1452 C C . SER A 1 195 ? -0.856 -27.108 15.856 1.00 32.25 195 SER A C 1
ATOM 1454 O O . SER A 1 195 ? -0.276 -27.169 14.774 1.00 32.25 195 SER A O 1
ATOM 1456 N N . ALA A 1 196 ? -1.315 -25.959 16.366 1.00 38.84 196 ALA A N 1
ATOM 1457 C CA . ALA A 1 196 ? -1.254 -24.674 15.672 1.00 38.84 196 ALA A CA 1
ATOM 1458 C C . ALA A 1 196 ? -0.134 -23.776 16.222 1.00 38.84 196 ALA A C 1
ATOM 1460 O O . ALA A 1 196 ? -0.114 -23.401 17.394 1.00 38.84 196 ALA A O 1
ATOM 1461 N N . GLU A 1 197 ? 0.790 -23.423 15.336 1.00 36.34 197 GLU A N 1
ATOM 1462 C CA . GLU A 1 197 ? 1.802 -22.390 15.525 1.00 36.34 197 GLU A CA 1
ATOM 1463 C C . GLU A 1 197 ? 1.175 -20.986 15.665 1.00 36.34 197 GLU A C 1
ATOM 1465 O O . GLU A 1 197 ? 0.067 -20.724 15.201 1.00 36.34 197 GLU A O 1
ATOM 1470 N N . LYS A 1 198 ? 1.925 -20.052 16.264 1.00 40.25 198 LYS A N 1
ATOM 1471 C CA . LYS A 1 198 ? 1.609 -18.619 16.447 1.00 40.25 198 LYS A CA 1
ATOM 1472 C C . LYS A 1 198 ? 0.957 -18.002 15.184 1.00 40.25 198 LYS A C 1
ATOM 1474 O O . LYS A 1 198 ? 1.609 -17.896 14.145 1.00 40.25 198 LYS A O 1
ATOM 1479 N N . LEU A 1 199 ? -0.314 -17.594 15.243 1.00 49.62 199 LEU A N 1
ATOM 1480 C CA . LEU A 1 199 ? -1.077 -17.096 14.085 1.00 49.62 199 LEU A CA 1
ATO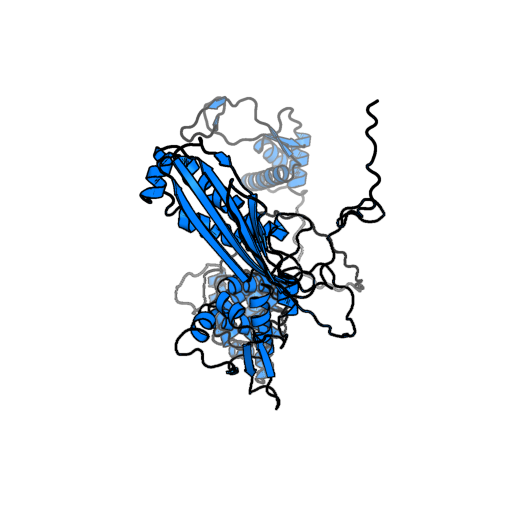M 1481 C C . LEU A 1 199 ? -1.088 -15.553 14.071 1.00 49.62 199 LEU A C 1
ATOM 1483 O O . LEU A 1 199 ? -1.656 -14.927 14.960 1.00 49.62 199 LEU A O 1
ATOM 1487 N N . THR A 1 200 ? -0.426 -14.922 13.099 1.00 74.44 200 THR A N 1
ATOM 1488 C CA . THR A 1 200 ? -0.423 -13.456 12.911 1.00 74.44 200 THR A CA 1
ATOM 1489 C C . THR A 1 200 ? -1.648 -12.998 12.106 1.00 74.44 200 THR A C 1
ATOM 1491 O O . THR A 1 200 ? -2.263 -13.805 11.413 1.00 74.44 200 THR A O 1
ATOM 1494 N N . ALA A 1 201 ? -2.000 -11.704 12.146 1.00 68.56 201 ALA A N 1
ATOM 1495 C CA . ALA A 1 201 ? -3.067 -11.146 11.300 1.00 68.56 201 ALA A CA 1
ATOM 1496 C C . ALA A 1 201 ? -2.806 -11.398 9.802 1.00 68.56 201 ALA A C 1
ATOM 1498 O O . ALA A 1 201 ? -3.712 -11.776 9.070 1.00 68.56 201 ALA A O 1
ATOM 1499 N N . GLU A 1 202 ? -1.547 -11.295 9.374 1.00 70.69 202 GLU A N 1
ATOM 1500 C CA . GLU A 1 202 ? -1.112 -11.655 8.023 1.00 70.69 202 GLU A CA 1
ATOM 1501 C C . GLU A 1 202 ? -1.336 -13.148 7.720 1.00 70.69 202 GLU A C 1
ATOM 1503 O O . GLU A 1 202 ? -1.853 -13.491 6.660 1.00 70.69 202 GLU A O 1
ATOM 1508 N N . ARG A 1 203 ? -1.021 -14.051 8.665 1.00 71.56 203 ARG A N 1
ATOM 1509 C CA . ARG A 1 203 ? -1.294 -15.495 8.529 1.00 71.56 203 ARG A CA 1
ATOM 1510 C C . ARG A 1 203 ? -2.791 -15.787 8.454 1.00 71.56 203 ARG A C 1
ATOM 1512 O O . ARG A 1 203 ? -3.187 -16.666 7.701 1.00 71.56 203 ARG A O 1
ATOM 1519 N N . LEU A 1 204 ? -3.615 -15.054 9.201 1.00 79.69 204 LEU A N 1
ATOM 1520 C CA . LEU A 1 204 ? -5.073 -15.164 9.146 1.00 79.69 204 LEU A CA 1
ATOM 1521 C C . LEU A 1 204 ? -5.620 -14.695 7.799 1.00 79.69 204 LEU A C 1
ATOM 1523 O O . LEU A 1 204 ? -6.401 -15.421 7.199 1.00 79.69 204 LEU A O 1
ATOM 1527 N N . LEU A 1 205 ? -5.182 -13.533 7.307 1.00 84.12 205 LEU A N 1
ATOM 1528 C CA . LEU A 1 205 ? -5.587 -13.009 6.000 1.00 84.12 205 LEU A CA 1
ATOM 1529 C C . LEU A 1 205 ? -5.161 -13.955 4.870 1.00 84.12 205 LEU A C 1
ATOM 1531 O O . LEU A 1 205 ? -5.970 -14.255 4.000 1.00 84.12 205 LEU A O 1
ATOM 1535 N N . LYS A 1 206 ? -3.948 -14.519 4.945 1.00 83.62 206 LYS A N 1
ATOM 1536 C CA . LYS A 1 206 ? -3.484 -15.585 4.040 1.00 83.62 206 LYS A CA 1
ATOM 1537 C C . LYS A 1 206 ? -4.303 -16.873 4.160 1.00 83.62 206 LYS A C 1
ATOM 1539 O O . LYS A 1 206 ? -4.515 -17.537 3.156 1.00 83.62 206 LYS A O 1
ATOM 1544 N N . PHE A 1 207 ? -4.759 -17.228 5.361 1.00 81.81 207 PHE A N 1
ATOM 1545 C CA . PHE A 1 207 ? -5.562 -18.431 5.599 1.00 81.81 207 PHE A CA 1
ATOM 1546 C C . PHE A 1 207 ? -7.003 -18.305 5.086 1.00 81.81 207 PHE A C 1
ATOM 1548 O O . PHE A 1 207 ? -7.567 -19.287 4.612 1.00 81.81 207 PHE A O 1
ATOM 1555 N N . ILE A 1 208 ? -7.616 -17.123 5.197 1.00 87.00 208 ILE A N 1
ATOM 1556 C CA . ILE A 1 208 ? -8.986 -16.889 4.709 1.00 87.00 208 ILE A CA 1
ATOM 1557 C C . ILE A 1 208 ? -9.028 -16.511 3.224 1.00 87.00 208 ILE A C 1
ATOM 1559 O O . ILE A 1 208 ? -10.073 -16.638 2.593 1.00 87.00 208 ILE A O 1
ATOM 1563 N N . LEU A 1 209 ? -7.916 -16.036 2.654 1.00 87.62 209 LEU A N 1
ATOM 1564 C CA . LEU A 1 209 ? -7.805 -15.759 1.226 1.00 87.62 209 LEU A CA 1
ATOM 1565 C C . LEU A 1 209 ? -8.097 -17.043 0.432 1.00 87.62 209 LEU A C 1
ATOM 1567 O O . LEU A 1 209 ? -7.453 -18.069 0.629 1.00 87.62 209 LEU A O 1
ATOM 1571 N N . PHE A 1 210 ? -9.081 -16.973 -0.465 1.00 86.31 210 PHE A N 1
ATOM 1572 C CA . PHE A 1 210 ? -9.630 -18.103 -1.230 1.00 86.31 210 PHE A CA 1
ATOM 1573 C C . PHE A 1 210 ? -10.282 -19.227 -0.411 1.00 86.31 210 PHE A C 1
ATOM 1575 O O . PHE A 1 210 ? -10.606 -20.273 -0.972 1.00 86.31 210 PHE A O 1
ATOM 1582 N N . ASN A 1 211 ? -10.509 -19.026 0.888 1.00 84.88 211 ASN A N 1
ATOM 1583 C CA . ASN A 1 211 ? -11.273 -19.964 1.693 1.00 84.88 211 ASN A CA 1
ATOM 1584 C C . ASN A 1 211 ? -12.776 -19.714 1.489 1.00 84.88 211 ASN A C 1
ATOM 1586 O O . ASN A 1 211 ? -13.237 -18.577 1.567 1.00 84.88 211 ASN A O 1
ATOM 1590 N N . GLU A 1 212 ? -13.536 -20.776 1.222 1.00 86.88 212 GLU A N 1
ATOM 1591 C CA . GLU A 1 212 ? -15.001 -20.712 1.113 1.00 86.88 212 GLU A CA 1
ATOM 1592 C C . GLU A 1 212 ? -15.660 -20.515 2.489 1.00 86.88 212 GLU A C 1
ATOM 1594 O O . GLU A 1 212 ? -16.780 -20.008 2.583 1.00 86.88 212 GLU A O 1
ATOM 1599 N N . ASP A 1 213 ? -14.966 -20.865 3.577 1.00 73.06 213 ASP A N 1
ATOM 1600 C CA . ASP A 1 213 ? -15.468 -20.669 4.932 1.00 73.06 213 ASP A CA 1
ATOM 1601 C C . ASP A 1 213 ? -15.640 -19.174 5.238 1.00 73.06 213 ASP A C 1
ATOM 1603 O O . ASP A 1 213 ? -14.673 -18.456 5.490 1.00 73.06 213 ASP A O 1
ATOM 1607 N N . ARG A 1 214 ? -16.905 -18.737 5.320 1.00 77.62 214 ARG A N 1
ATOM 1608 C CA . ARG A 1 214 ? -17.341 -17.342 5.557 1.00 77.62 214 ARG A CA 1
ATOM 1609 C C . ARG A 1 214 ? -17.124 -16.380 4.386 1.00 77.62 214 ARG A C 1
ATOM 1611 O O . ARG A 1 214 ? -17.228 -15.171 4.597 1.00 77.62 214 ARG A O 1
ATOM 1618 N N . ALA A 1 215 ? -16.894 -16.898 3.182 1.00 88.19 215 ALA A N 1
ATOM 1619 C CA . ALA A 1 215 ? -17.012 -16.092 1.977 1.00 88.19 215 ALA A CA 1
ATOM 1620 C C . ALA A 1 215 ? -18.467 -15.620 1.812 1.00 88.19 215 ALA A C 1
ATOM 1622 O O . ALA A 1 215 ? -19.401 -16.420 1.881 1.00 88.19 215 ALA A O 1
ATOM 1623 N N . ASP A 1 216 ? -18.654 -14.319 1.621 1.00 90.94 216 ASP A N 1
ATOM 1624 C CA . ASP A 1 216 ? -19.956 -13.654 1.473 1.00 90.94 216 ASP A CA 1
ATOM 1625 C C . ASP A 1 216 ? -20.087 -12.928 0.118 1.00 90.94 216 ASP A C 1
ATOM 1627 O O . ASP A 1 216 ? -21.062 -12.216 -0.109 1.00 90.94 216 ASP A O 1
ATOM 1631 N N . VAL A 1 217 ? -19.116 -13.120 -0.785 1.00 92.56 217 VAL A N 1
ATOM 1632 C CA . VAL A 1 217 ? -19.171 -12.730 -2.201 1.00 92.56 217 VAL A CA 1
ATOM 1633 C C . VAL A 1 217 ? -18.328 -13.676 -3.059 1.00 92.56 217 VAL A C 1
ATOM 1635 O O . VAL A 1 217 ? -17.292 -14.177 -2.614 1.00 92.56 217 VAL A O 1
ATOM 1638 N N . HIS A 1 218 ? -18.731 -13.888 -4.310 1.00 93.75 218 HIS A N 1
ATOM 1639 C CA . HIS A 1 218 ? -18.036 -14.739 -5.274 1.00 93.75 218 HIS A CA 1
ATOM 1640 C C . HIS A 1 218 ? -17.870 -14.042 -6.621 1.00 93.75 218 HIS A C 1
ATOM 1642 O O . HIS A 1 218 ? -18.807 -13.449 -7.142 1.00 93.75 218 HIS A O 1
ATOM 1648 N N . PHE A 1 219 ? -16.682 -14.141 -7.212 1.00 93.25 219 PHE A N 1
ATOM 1649 C CA . PHE A 1 219 ? -16.379 -13.582 -8.529 1.00 93.25 219 PHE A CA 1
ATOM 1650 C C . PHE A 1 219 ? -16.380 -14.683 -9.588 1.00 93.25 219 PHE A C 1
ATOM 1652 O O . PHE A 1 219 ? -15.701 -15.695 -9.415 1.00 93.25 219 PHE A O 1
ATOM 1659 N N . LEU A 1 220 ? -17.147 -14.492 -10.663 1.00 91.44 220 LEU A N 1
ATOM 1660 C CA . LEU A 1 220 ? -17.390 -15.483 -11.714 1.00 91.44 220 LEU A CA 1
ATOM 1661 C C . LEU A 1 220 ? -16.753 -15.055 -13.038 1.00 91.44 220 LEU A C 1
ATOM 1663 O O . LEU A 1 220 ? -17.018 -13.949 -13.511 1.00 91.44 220 LEU A O 1
ATOM 1667 N N . PHE A 1 221 ? -16.002 -15.962 -13.666 1.00 89.75 221 PHE A N 1
ATOM 1668 C CA . PHE A 1 221 ? -15.291 -15.734 -14.929 1.00 89.75 221 PHE A CA 1
ATOM 1669 C C . PHE A 1 221 ? -15.838 -16.676 -16.016 1.00 89.75 221 PHE A C 1
ATOM 1671 O O . PHE A 1 221 ? -15.514 -17.864 -16.019 1.00 89.75 221 PHE A O 1
ATOM 1678 N N . PRO A 1 222 ? -16.708 -16.190 -16.923 1.00 70.25 222 PRO A N 1
ATOM 1679 C CA . PRO A 1 222 ? -17.436 -17.042 -17.866 1.00 70.25 222 PRO A CA 1
ATOM 1680 C C . PRO A 1 222 ? -16.651 -17.439 -19.131 1.00 70.25 222 PRO A C 1
ATOM 1682 O O . PRO A 1 222 ? -17.121 -18.300 -19.869 1.00 70.25 222 PRO A O 1
ATOM 1685 N N . ASN A 1 223 ? -15.487 -16.835 -19.401 1.00 63.22 223 ASN A N 1
ATOM 1686 C CA . ASN A 1 223 ? -14.789 -16.952 -20.692 1.00 63.22 223 ASN A CA 1
ATOM 1687 C C . ASN A 1 223 ? -13.534 -17.852 -20.680 1.00 63.22 223 ASN A C 1
ATOM 1689 O O . ASN A 1 223 ? -12.825 -17.904 -21.683 1.00 63.22 223 ASN A O 1
ATOM 1693 N N . GLU A 1 224 ? -13.253 -18.576 -19.594 1.00 60.47 224 GLU A N 1
ATOM 1694 C CA . GLU A 1 224 ? -12.102 -19.487 -19.516 1.00 60.47 224 GLU A CA 1
ATOM 1695 C C . GLU A 1 224 ? -12.553 -20.930 -19.800 1.00 60.47 224 GLU A C 1
ATOM 1697 O O . GLU A 1 224 ? -13.184 -21.568 -18.969 1.00 60.47 224 GLU A O 1
ATOM 1702 N N . THR A 1 225 ? -12.294 -21.416 -21.021 1.00 54.97 225 THR A N 1
ATOM 1703 C CA . THR A 1 225 ? -12.361 -22.837 -21.444 1.00 54.97 225 THR A CA 1
ATOM 1704 C C . THR A 1 225 ? -13.388 -23.715 -20.705 1.00 54.97 225 THR A C 1
ATOM 1706 O O . THR A 1 225 ? -13.032 -24.430 -19.776 1.00 54.97 225 THR A O 1
ATOM 1709 N N . GLU A 1 226 ? -14.654 -23.681 -21.135 1.00 53.97 226 GLU A N 1
ATOM 1710 C CA . GLU A 1 226 ? -15.773 -24.566 -20.725 1.00 53.97 226 GLU A CA 1
ATOM 1711 C C . GLU A 1 226 ? -16.148 -24.627 -19.221 1.00 53.97 226 GLU A C 1
ATOM 1713 O O . GLU A 1 226 ? -17.256 -25.064 -18.904 1.00 53.97 226 GLU A O 1
ATOM 1718 N N . ALA A 1 227 ? -15.315 -24.141 -18.295 1.00 60.34 227 ALA A N 1
ATOM 1719 C CA . ALA A 1 227 ? -15.536 -24.190 -16.852 1.00 60.34 227 ALA A CA 1
ATOM 1720 C C . ALA A 1 227 ? -15.512 -22.783 -16.235 1.00 60.34 227 ALA A C 1
ATOM 1722 O O . ALA A 1 227 ? -14.506 -22.084 -16.268 1.00 60.34 227 ALA A O 1
ATOM 1723 N N . VAL A 1 228 ? -16.624 -22.376 -15.615 1.00 74.44 228 VAL A N 1
ATOM 1724 C CA . VAL A 1 228 ? -16.715 -21.084 -14.919 1.00 74.44 228 VAL A CA 1
ATOM 1725 C C . VAL A 1 228 ? -15.791 -21.096 -13.702 1.00 74.44 228 VAL A C 1
ATOM 1727 O O . VAL A 1 228 ? -16.049 -21.809 -12.729 1.00 74.44 228 VAL A O 1
ATOM 1730 N N . VAL A 1 229 ? -14.731 -20.287 -13.734 1.00 85.88 229 VAL A N 1
ATOM 1731 C CA . VAL A 1 229 ? -13.858 -20.092 -12.571 1.00 85.88 229 VAL A CA 1
ATOM 1732 C C . VAL A 1 229 ? -14.591 -19.218 -11.553 1.00 85.88 229 VAL A C 1
ATOM 1734 O O . VAL A 1 229 ? -15.123 -18.159 -11.892 1.00 85.88 229 VAL A O 1
ATOM 1737 N N . ARG A 1 230 ? -14.635 -19.681 -10.299 1.00 89.81 230 ARG A N 1
ATOM 1738 C CA . ARG A 1 230 ? -15.282 -19.007 -9.166 1.00 89.81 230 ARG A CA 1
ATOM 1739 C C . ARG A 1 230 ? -14.246 -18.696 -8.094 1.00 89.81 230 ARG A C 1
ATOM 1741 O O . ARG A 1 230 ? -13.581 -19.606 -7.603 1.00 89.81 230 ARG A O 1
ATOM 1748 N N . LEU A 1 231 ? -14.120 -17.425 -7.722 1.00 93.31 231 LEU A N 1
ATOM 1749 C CA . LEU A 1 231 ? -13.199 -16.970 -6.678 1.00 93.31 231 LEU A CA 1
ATOM 1750 C C . LEU A 1 231 ? -13.985 -16.446 -5.466 1.00 93.31 231 LEU A C 1
ATOM 1752 O O . LEU A 1 231 ? -14.740 -15.485 -5.626 1.00 93.31 231 LEU A O 1
ATOM 1756 N N . PRO A 1 232 ? -13.828 -17.035 -4.267 1.00 94.50 232 PRO A N 1
ATOM 1757 C CA . PRO A 1 232 ? -14.489 -16.536 -3.067 1.00 94.50 232 PRO A CA 1
ATOM 1758 C C . PRO A 1 232 ? -13.782 -15.292 -2.516 1.00 94.50 232 PRO A C 1
ATOM 1760 O O . PRO A 1 232 ? -12.555 -15.167 -2.567 1.00 94.50 232 PRO A O 1
ATOM 1763 N N . GLY A 1 233 ? -14.571 -14.376 -1.963 1.00 92.81 233 GLY A N 1
ATOM 1764 C CA . GLY A 1 233 ? -14.127 -13.126 -1.361 1.00 92.81 233 GLY A CA 1
ATOM 1765 C C . GLY A 1 233 ? -14.941 -12.773 -0.118 1.00 92.81 233 GLY A C 1
ATOM 1766 O O . GLY A 1 233 ? -15.916 -13.437 0.227 1.00 92.81 233 GLY A O 1
ATOM 1767 N N . HIS A 1 234 ? -14.496 -11.728 0.578 1.00 93.25 234 HIS A N 1
ATOM 1768 C CA . HIS A 1 234 ? -15.118 -11.258 1.811 1.00 93.25 234 HIS A CA 1
ATOM 1769 C C . HIS A 1 234 ? -15.427 -9.760 1.686 1.00 93.25 234 HIS A C 1
ATOM 1771 O O . HIS A 1 234 ? -14.505 -8.936 1.709 1.00 93.25 234 HIS A O 1
ATOM 1777 N N . LYS A 1 235 ? -16.709 -9.394 1.572 1.00 92.31 235 LYS A N 1
ATOM 1778 C CA . LYS A 1 235 ? -17.216 -8.034 1.329 1.00 92.31 235 LYS A CA 1
ATOM 1779 C C . LYS A 1 235 ? -16.590 -7.016 2.270 1.00 92.31 235 LYS A C 1
ATOM 1781 O O . LYS A 1 235 ? -16.158 -5.966 1.813 1.00 92.31 235 LYS A O 1
ATOM 1786 N N . LEU A 1 236 ? -16.463 -7.335 3.562 1.00 90.06 236 LEU A N 1
ATOM 1787 C CA . LEU A 1 236 ? -15.846 -6.439 4.549 1.00 90.06 236 LEU A CA 1
ATOM 1788 C C . LEU A 1 236 ? -14.379 -6.107 4.218 1.00 90.06 236 LEU A C 1
ATOM 1790 O O . LEU A 1 236 ? -13.966 -4.952 4.305 1.00 90.06 236 LEU A O 1
ATOM 1794 N N . ILE A 1 237 ? -13.583 -7.106 3.836 1.00 91.50 237 ILE A N 1
ATOM 1795 C CA . ILE A 1 237 ? -12.163 -6.910 3.509 1.00 91.50 237 ILE A CA 1
ATOM 1796 C C . ILE A 1 237 ? -12.047 -6.103 2.217 1.00 91.50 237 ILE A C 1
ATOM 1798 O O . ILE A 1 237 ? -11.318 -5.120 2.162 1.00 91.50 237 ILE A O 1
ATOM 1802 N N . LEU A 1 238 ? -12.834 -6.454 1.205 1.00 93.25 238 LEU A N 1
ATOM 1803 C CA . LEU A 1 238 ? -12.823 -5.768 -0.084 1.00 93.25 238 LEU A CA 1
ATOM 1804 C C . LEU A 1 238 ? -13.296 -4.310 0.027 1.00 93.25 238 LEU A C 1
ATOM 1806 O O . LEU A 1 238 ? -12.627 -3.410 -0.476 1.00 93.25 238 LEU A O 1
ATOM 1810 N N . ALA A 1 239 ? -14.383 -4.057 0.760 1.00 91.94 239 ALA A N 1
ATOM 1811 C CA . ALA A 1 239 ? -14.941 -2.723 0.978 1.00 91.94 239 ALA A CA 1
ATOM 1812 C C . ALA A 1 239 ? -14.026 -1.801 1.797 1.00 91.94 239 ALA A C 1
ATOM 1814 O O . ALA A 1 239 ? -14.069 -0.588 1.628 1.00 91.94 239 ALA A O 1
ATOM 1815 N N . THR A 1 240 ? -13.190 -2.352 2.686 1.00 90.38 240 THR A N 1
ATOM 1816 C CA . THR A 1 240 ? -12.213 -1.544 3.444 1.00 90.38 240 THR A CA 1
ATOM 1817 C C . THR A 1 240 ? -10.999 -1.142 2.612 1.00 90.38 240 THR A C 1
ATOM 1819 O O . THR A 1 240 ? -10.316 -0.181 2.960 1.00 90.38 240 THR A O 1
ATOM 1822 N N . ARG A 1 241 ? -10.720 -1.867 1.524 1.00 92.06 241 ARG A N 1
ATOM 1823 C CA . ARG A 1 241 ? -9.536 -1.667 0.679 1.00 92.06 241 ARG A CA 1
ATOM 1824 C C . ARG A 1 241 ? -9.831 -0.954 -0.639 1.00 92.06 241 ARG A C 1
ATOM 1826 O O . ARG A 1 241 ? -8.911 -0.430 -1.258 1.00 92.06 241 ARG A O 1
ATOM 1833 N N . SER A 1 242 ? -11.090 -0.928 -1.062 1.00 94.19 242 SER A N 1
ATOM 1834 C CA . SER A 1 242 ? -11.536 -0.304 -2.303 1.00 94.19 242 SER A CA 1
ATOM 1835 C C . SER A 1 242 ? -12.819 0.481 -2.066 1.00 94.19 242 SER A C 1
ATOM 1837 O O . SER A 1 242 ? -13.841 -0.087 -1.679 1.00 94.19 242 SER A O 1
ATOM 1839 N N . ASP A 1 243 ? -12.782 1.775 -2.387 1.00 88.81 243 ASP A N 1
ATOM 1840 C CA . ASP A 1 243 ? -13.958 2.651 -2.350 1.00 88.81 243 ASP A CA 1
ATOM 1841 C C . ASP A 1 243 ? -15.059 2.141 -3.305 1.00 88.81 243 ASP A C 1
ATOM 1843 O O . ASP A 1 243 ? -16.251 2.266 -3.023 1.00 88.81 243 ASP A O 1
ATOM 1847 N N . VAL A 1 244 ? -14.660 1.502 -4.413 1.00 90.69 244 VAL A N 1
ATOM 1848 C CA . VAL A 1 244 ? -15.571 0.918 -5.409 1.00 90.69 244 VAL A CA 1
ATOM 1849 C C . VAL A 1 244 ? -16.276 -0.309 -4.850 1.00 90.69 244 VAL A C 1
ATOM 1851 O O . VAL A 1 244 ? -17.497 -0.373 -4.935 1.00 90.69 244 VAL A O 1
ATOM 1854 N N . PHE A 1 245 ? -15.557 -1.236 -4.206 1.00 92.00 245 PHE A N 1
ATOM 1855 C CA . PHE A 1 245 ? -16.204 -2.343 -3.494 1.00 92.00 245 PHE A CA 1
ATOM 1856 C C . PHE A 1 245 ? -17.045 -1.850 -2.315 1.00 92.00 245 PHE A C 1
ATOM 1858 O O . PHE A 1 245 ? -18.119 -2.388 -2.059 1.00 92.00 245 PHE A O 1
ATOM 1865 N N . GLY A 1 246 ? -16.603 -0.795 -1.627 1.00 89.06 246 GLY A N 1
ATOM 1866 C CA . GLY A 1 246 ? -17.381 -0.137 -0.584 1.00 89.06 246 GLY A CA 1
ATOM 1867 C C . GLY A 1 246 ? -18.731 0.345 -1.105 1.00 89.06 246 GLY A C 1
ATOM 1868 O O . GLY A 1 246 ? -19.758 0.040 -0.506 1.00 89.06 246 GLY A O 1
ATOM 1869 N N . ALA A 1 247 ? -18.750 1.033 -2.245 1.00 87.00 247 ALA A N 1
ATOM 1870 C CA . ALA A 1 247 ? -19.981 1.473 -2.896 1.00 87.00 247 ALA A CA 1
ATOM 1871 C C . ALA A 1 247 ? -20.802 0.305 -3.469 1.00 87.00 247 ALA A C 1
ATOM 1873 O O . ALA A 1 247 ? -22.021 0.302 -3.341 1.00 87.00 247 ALA A O 1
ATOM 1874 N N . GLN A 1 248 ? -20.147 -0.692 -4.066 1.00 86.44 248 GLN A N 1
ATOM 1875 C CA . GLN A 1 248 ? -20.798 -1.855 -4.672 1.00 86.44 248 GLN A CA 1
ATOM 1876 C C . GLN A 1 248 ? -21.528 -2.713 -3.632 1.00 86.44 248 GLN A C 1
ATOM 1878 O O . GLN A 1 248 ? -22.629 -3.188 -3.885 1.00 86.44 248 GLN A O 1
ATOM 1883 N N . PHE A 1 249 ? -20.942 -2.888 -2.447 1.00 88.06 249 PHE A N 1
ATOM 1884 C CA . PHE A 1 249 ? -21.505 -3.726 -1.387 1.00 88.06 249 PHE A CA 1
ATOM 1885 C C . PHE A 1 249 ? -22.333 -2.946 -0.358 1.00 88.06 249 PHE A C 1
ATOM 1887 O O . PHE A 1 249 ? -22.806 -3.541 0.611 1.00 88.06 249 PHE A O 1
ATOM 1894 N N . SER A 1 250 ? -22.521 -1.632 -0.531 1.00 76.88 250 SER A N 1
ATOM 1895 C CA . SER A 1 250 ? -23.306 -0.807 0.394 1.00 76.88 250 SER A CA 1
ATOM 1896 C C . SER A 1 250 ? -24.462 -0.068 -0.287 1.00 76.88 250 SER A C 1
ATOM 1898 O O . SER A 1 250 ? -24.412 0.327 -1.448 1.00 76.88 250 SER A O 1
ATOM 1900 N N . GLY A 1 251 ? -25.548 0.142 0.460 1.00 67.00 251 GLY A N 1
ATOM 1901 C CA . GLY A 1 251 ? -26.708 0.897 -0.018 1.00 67.00 251 GLY A CA 1
ATOM 1902 C C . GLY A 1 251 ? -27.693 0.071 -0.853 1.00 67.00 251 GLY A C 1
ATOM 1903 O O . GLY A 1 251 ? -27.869 -1.121 -0.632 1.00 67.00 251 GLY A O 1
ATOM 1904 N N . ARG A 1 252 ? -28.403 0.731 -1.778 1.00 56.72 252 ARG A N 1
ATOM 1905 C CA . ARG A 1 252 ? -29.534 0.154 -2.540 1.00 56.72 252 ARG A CA 1
ATOM 1906 C C . ARG A 1 252 ? -29.134 -0.784 -3.688 1.00 56.72 252 ARG A C 1
ATOM 1908 O O . ARG A 1 252 ? -30.020 -1.286 -4.365 1.00 56.72 252 ARG A O 1
ATOM 1915 N N . PHE A 1 253 ? -27.838 -0.977 -3.922 1.00 54.78 253 PHE A N 1
ATOM 1916 C CA . PHE A 1 253 ? -27.295 -1.806 -5.005 1.00 54.78 253 PHE A CA 1
ATOM 1917 C C . PHE A 1 253 ? -26.540 -3.045 -4.481 1.00 54.78 253 PHE A C 1
ATOM 1919 O O . PHE A 1 253 ? -25.858 -3.711 -5.247 1.00 54.78 253 PHE A O 1
ATOM 1926 N N . ALA A 1 254 ? -26.660 -3.361 -3.184 1.00 63.78 254 ALA A N 1
ATOM 1927 C CA . ALA A 1 254 ? -25.868 -4.380 -2.484 1.00 63.78 254 ALA A CA 1
ATOM 1928 C C . ALA A 1 254 ? -26.303 -5.848 -2.722 1.00 63.78 254 ALA A C 1
ATOM 1930 O O . ALA A 1 254 ? -25.861 -6.734 -1.990 1.00 63.78 254 ALA A O 1
ATOM 1931 N N . ASP A 1 255 ? -27.157 -6.112 -3.714 1.00 58.88 255 ASP A N 1
ATOM 1932 C CA . ASP A 1 255 ? -27.868 -7.393 -3.866 1.00 58.88 255 ASP A CA 1
ATOM 1933 C C . ASP A 1 255 ? -27.084 -8.482 -4.625 1.00 58.88 255 ASP A C 1
ATOM 1935 O O . ASP A 1 255 ? -27.584 -9.594 -4.793 1.00 58.88 255 ASP A O 1
ATOM 1939 N N . GLU A 1 256 ? -25.855 -8.210 -5.072 1.00 70.19 256 GLU A N 1
ATOM 1940 C CA . GLU A 1 256 ? -25.057 -9.196 -5.810 1.00 70.19 256 GLU A CA 1
ATOM 1941 C C . GLU A 1 256 ? -23.999 -9.856 -4.913 1.00 70.19 256 GLU A C 1
ATOM 1943 O O . GLU A 1 256 ? -22.900 -9.340 -4.703 1.00 70.19 256 GLU A O 1
ATOM 1948 N N . ASP A 1 257 ? -24.337 -11.041 -4.395 1.00 83.00 257 ASP A N 1
ATOM 1949 C CA . ASP A 1 257 ? -23.375 -11.979 -3.793 1.00 83.00 257 ASP A CA 1
ATOM 1950 C C . ASP A 1 257 ? -22.492 -12.646 -4.867 1.00 83.00 257 ASP A C 1
ATOM 1952 O O . ASP A 1 257 ? -21.436 -13.189 -4.555 1.00 83.00 257 ASP A O 1
ATOM 1956 N N . GLU A 1 258 ? -22.883 -12.565 -6.144 1.00 88.06 258 GLU A N 1
ATOM 1957 C CA . GLU A 1 258 ? -22.130 -13.082 -7.287 1.00 88.06 258 GLU A CA 1
ATOM 1958 C C . GLU A 1 258 ? -21.797 -11.967 -8.284 1.00 88.06 258 GLU A C 1
ATOM 1960 O O . GLU A 1 258 ? -22.672 -11.416 -8.944 1.00 88.06 258 GLU A O 1
ATOM 1965 N N . CYS A 1 259 ? -20.511 -11.664 -8.431 1.00 88.06 259 CYS A N 1
ATOM 1966 C CA . CYS A 1 259 ? -19.994 -10.614 -9.301 1.00 88.06 259 CYS A CA 1
ATOM 1967 C C . CYS A 1 259 ? -19.391 -11.223 -10.573 1.00 88.06 259 CYS A C 1
ATOM 1969 O O . CYS A 1 259 ? -18.403 -11.954 -10.510 1.00 88.06 259 CYS A O 1
ATOM 1971 N N . ARG A 1 260 ? -19.938 -10.911 -11.750 1.00 88.75 260 ARG A N 1
ATOM 1972 C CA . ARG A 1 260 ? -19.392 -11.404 -13.027 1.00 88.75 260 ARG A CA 1
ATOM 1973 C C . ARG A 1 260 ? -18.265 -10.508 -13.533 1.00 88.75 260 ARG A C 1
ATOM 1975 O O . ARG A 1 260 ? -18.461 -9.307 -13.696 1.00 88.75 260 ARG A O 1
ATOM 1982 N N . ILE A 1 261 ? -17.113 -11.107 -13.825 1.00 88.19 261 ILE A N 1
ATOM 1983 C CA . ILE A 1 261 ? -15.919 -10.436 -14.345 1.00 88.19 261 ILE A CA 1
ATOM 1984 C C . ILE A 1 261 ? -15.594 -11.025 -15.721 1.00 88.19 261 ILE A C 1
ATOM 1986 O O . ILE A 1 261 ? -15.468 -12.237 -15.869 1.00 88.19 261 ILE A O 1
ATOM 1990 N N . SER A 1 262 ? -15.497 -10.175 -16.745 1.00 84.44 262 SER A N 1
ATOM 1991 C CA . SER A 1 262 ? -15.274 -10.603 -18.139 1.00 84.44 262 SER A CA 1
ATOM 1992 C C . SER A 1 262 ? -14.156 -9.844 -18.850 1.00 84.44 262 SER A C 1
ATOM 1994 O O . SER A 1 262 ? -13.868 -10.121 -20.009 1.00 84.44 262 SER A O 1
ATOM 1996 N N . ASP A 1 263 ? -13.588 -8.842 -18.190 1.00 80.88 263 ASP A N 1
ATOM 1997 C CA . ASP A 1 263 ? -12.648 -7.875 -18.747 1.00 80.88 263 ASP A CA 1
ATOM 1998 C C . ASP A 1 263 ? -11.192 -8.109 -18.319 1.00 80.88 263 ASP A C 1
ATOM 2000 O O . ASP A 1 263 ? -10.304 -7.423 -18.814 1.00 80.88 263 ASP A O 1
ATOM 2004 N N . VAL A 1 264 ? -10.946 -9.076 -17.432 1.00 85.19 264 VAL A N 1
ATOM 2005 C CA . VAL A 1 264 ? -9.611 -9.511 -16.988 1.00 85.19 264 VAL A CA 1
ATOM 2006 C C . VAL A 1 264 ? -9.574 -11.028 -16.808 1.00 85.19 264 VAL A C 1
ATOM 2008 O O . VAL A 1 264 ? -10.625 -11.651 -16.622 1.00 85.19 264 VAL A O 1
ATOM 2011 N N . SER A 1 265 ? -8.374 -11.610 -16.831 1.00 87.00 265 SER A N 1
ATOM 2012 C CA . SER A 1 265 ? -8.173 -13.034 -16.539 1.00 87.00 265 SER A CA 1
ATOM 2013 C C . SER A 1 265 ? -8.434 -13.365 -15.066 1.00 87.00 265 SER A C 1
ATOM 2015 O O . SER A 1 265 ? -8.296 -12.515 -14.172 1.00 87.00 265 SER A O 1
ATOM 2017 N N . SER A 1 266 ? -8.799 -14.620 -14.795 1.00 88.94 266 SER A N 1
ATOM 2018 C CA . SER A 1 266 ? -9.028 -15.095 -13.431 1.00 88.94 266 SER A CA 1
ATOM 2019 C C . SER A 1 266 ? -7.744 -15.077 -12.594 1.00 88.94 266 SER A C 1
ATOM 2021 O O . SER A 1 266 ? -7.797 -14.758 -11.404 1.00 88.94 266 SER A O 1
ATOM 2023 N N . ASP A 1 267 ? -6.586 -15.314 -13.215 1.00 88.06 267 ASP A N 1
ATOM 2024 C CA . ASP A 1 267 ? -5.274 -15.278 -12.563 1.00 88.06 267 ASP A CA 1
ATOM 2025 C C . ASP A 1 267 ? -4.879 -13.864 -12.124 1.00 88.06 267 ASP A C 1
ATOM 2027 O O . ASP A 1 267 ? -4.480 -13.660 -10.972 1.00 88.06 267 ASP A O 1
ATOM 2031 N N . SER A 1 268 ? -5.078 -12.853 -12.972 1.00 89.94 268 SER A N 1
ATOM 2032 C CA . SER A 1 268 ? -4.816 -11.466 -12.572 1.00 89.94 268 SER A CA 1
ATOM 2033 C C . SER A 1 268 ? -5.766 -10.991 -11.485 1.00 89.94 268 SER A C 1
ATOM 2035 O O . SER A 1 268 ? -5.353 -10.297 -10.554 1.00 89.94 268 SER A O 1
ATOM 2037 N N . PHE A 1 269 ? -7.044 -11.373 -11.554 1.00 92.81 269 PHE A N 1
ATOM 2038 C CA . PHE A 1 269 ? -7.997 -11.001 -10.513 1.00 92.81 269 PHE A CA 1
ATOM 2039 C C . PHE A 1 269 ? -7.727 -11.735 -9.194 1.00 92.81 269 PHE A C 1
ATOM 2041 O O . PHE A 1 269 ? -7.880 -11.158 -8.116 1.00 92.81 269 PHE A O 1
ATOM 2048 N N . ARG A 1 270 ? -7.269 -12.990 -9.252 1.00 93.56 270 ARG A N 1
ATOM 2049 C CA . ARG A 1 270 ? -6.780 -13.735 -8.087 1.00 93.56 270 ARG A CA 1
ATOM 2050 C C . ARG A 1 270 ? -5.627 -12.985 -7.427 1.00 93.56 270 ARG A C 1
ATOM 2052 O O . ARG A 1 270 ? -5.638 -12.800 -6.211 1.00 93.56 270 ARG A O 1
ATOM 2059 N N . GLU A 1 271 ? -4.667 -12.515 -8.209 1.00 93.94 271 GLU A N 1
ATOM 2060 C CA . GLU A 1 271 ? -3.545 -11.756 -7.669 1.00 93.94 271 GLU A CA 1
ATOM 2061 C C . GLU A 1 271 ? -3.976 -10.398 -7.099 1.00 93.94 271 GLU A C 1
ATOM 2063 O O . GLU A 1 271 ? -3.522 -9.984 -6.032 1.00 93.94 271 GLU A O 1
ATOM 2068 N N . PHE A 1 272 ? -4.941 -9.742 -7.740 1.00 95.31 272 PHE A N 1
ATOM 2069 C CA . PHE A 1 272 ? -5.557 -8.530 -7.213 1.00 95.31 272 PHE A CA 1
ATOM 2070 C C . PHE A 1 272 ? -6.208 -8.767 -5.841 1.00 95.31 272 PHE A C 1
ATOM 2072 O O . PHE A 1 272 ? -5.955 -8.015 -4.899 1.00 95.31 272 PHE A O 1
ATOM 2079 N N . LEU A 1 273 ? -6.979 -9.850 -5.682 1.00 95.12 273 LEU A N 1
ATOM 2080 C CA . LEU A 1 273 ? -7.543 -10.237 -4.386 1.00 95.12 273 LEU A CA 1
ATOM 2081 C C . LEU A 1 273 ? -6.444 -10.535 -3.361 1.00 95.12 273 LEU A C 1
ATOM 2083 O O . LEU A 1 273 ? -6.534 -10.077 -2.224 1.00 95.12 273 LEU A O 1
ATOM 2087 N N . ARG A 1 274 ? -5.377 -11.244 -3.746 1.00 94.44 274 ARG A N 1
ATOM 2088 C CA . ARG A 1 274 ? -4.236 -11.495 -2.855 1.00 94.44 274 ARG A CA 1
ATOM 2089 C C . ARG A 1 274 ? -3.650 -10.194 -2.321 1.00 94.44 274 ARG A C 1
ATOM 2091 O O . ARG A 1 274 ? -3.446 -10.090 -1.108 1.00 94.44 274 ARG A O 1
ATOM 2098 N N . TYR A 1 275 ? -3.453 -9.199 -3.183 1.00 94.81 275 TYR A N 1
ATOM 2099 C CA . TYR A 1 275 ? -2.956 -7.891 -2.771 1.00 94.81 275 TYR A CA 1
ATOM 2100 C C . TYR A 1 275 ? -3.896 -7.220 -1.757 1.00 94.81 275 TYR A C 1
ATOM 2102 O O . TYR A 1 275 ? -3.440 -6.800 -0.698 1.00 94.81 275 TYR A O 1
ATOM 2110 N N . LEU A 1 276 ? -5.214 -7.212 -1.988 1.00 94.00 276 LEU A N 1
ATOM 2111 C CA . LEU A 1 276 ? -6.176 -6.616 -1.041 1.00 94.00 276 LEU A CA 1
ATOM 2112 C C . LEU A 1 276 ? -6.147 -7.270 0.350 1.00 94.00 276 LEU A C 1
ATOM 2114 O O . LEU A 1 276 ? -6.400 -6.608 1.359 1.00 94.00 276 LEU A O 1
ATOM 2118 N N . TYR A 1 277 ? -5.842 -8.565 0.418 1.00 93.12 277 TYR A N 1
ATOM 2119 C CA . TYR A 1 277 ? -5.779 -9.299 1.681 1.00 93.12 277 TYR A CA 1
ATOM 2120 C C . TYR A 1 277 ? -4.427 -9.165 2.371 1.00 93.12 277 TYR A C 1
ATOM 2122 O O . TYR A 1 277 ? -4.375 -9.173 3.597 1.00 93.12 277 TYR A O 1
ATOM 2130 N N . THR A 1 278 ? -3.335 -9.094 1.617 1.00 90.69 278 THR A N 1
ATOM 2131 C CA . THR A 1 278 ? -1.991 -9.327 2.167 1.00 90.69 278 THR A CA 1
ATOM 2132 C C . THR A 1 278 ? -1.016 -8.179 1.961 1.00 90.69 278 THR A C 1
ATOM 2134 O O . THR A 1 278 ? 0.055 -8.224 2.554 1.00 90.69 278 THR A O 1
ATOM 2137 N N . ASP A 1 279 ? -1.363 -7.175 1.150 1.00 89.88 279 ASP A N 1
ATOM 2138 C CA . ASP A 1 279 ? -0.462 -6.110 0.685 1.00 89.88 279 ASP A CA 1
ATOM 2139 C C . ASP A 1 279 ? 0.797 -6.649 -0.020 1.00 89.88 279 ASP A C 1
ATOM 2141 O O . ASP A 1 279 ? 1.840 -6.001 -0.059 1.00 89.88 279 ASP A O 1
ATOM 2145 N N . THR A 1 280 ? 0.716 -7.863 -0.578 1.00 88.62 280 THR A N 1
ATOM 2146 C CA . THR A 1 280 ? 1.826 -8.497 -1.297 1.00 88.62 280 THR A CA 1
ATOM 2147 C C . THR A 1 280 ? 1.453 -8.818 -2.734 1.00 88.62 280 THR A C 1
ATOM 2149 O O . THR A 1 280 ? 0.318 -9.194 -3.024 1.00 88.62 280 THR A O 1
ATOM 2152 N N . ILE A 1 281 ? 2.438 -8.653 -3.619 1.00 88.94 281 ILE A N 1
ATOM 2153 C CA . ILE A 1 281 ? 2.381 -9.023 -5.033 1.00 88.94 281 ILE A CA 1
ATOM 2154 C C . ILE A 1 281 ? 3.409 -10.137 -5.236 1.00 88.94 281 ILE A C 1
ATOM 2156 O O . ILE A 1 281 ? 4.621 -9.914 -5.140 1.00 88.94 281 ILE A O 1
ATOM 2160 N N . GLU A 1 282 ? 2.908 -11.344 -5.459 1.00 86.44 282 GLU A N 1
ATOM 2161 C CA . GLU A 1 282 ? 3.654 -12.574 -5.721 1.00 86.44 282 GLU A CA 1
ATOM 2162 C C . GLU A 1 282 ? 3.775 -12.855 -7.229 1.00 86.44 282 GLU A C 1
ATOM 2164 O O . GLU A 1 282 ? 4.645 -13.632 -7.626 1.00 86.44 282 GLU A O 1
ATOM 2169 N N . ALA A 1 283 ? 2.962 -12.206 -8.073 1.00 82.62 283 ALA A N 1
ATOM 2170 C CA . ALA A 1 283 ? 3.030 -12.365 -9.523 1.00 82.62 283 ALA A CA 1
ATOM 2171 C C . ALA A 1 283 ? 4.416 -12.036 -10.095 1.00 82.62 283 ALA A C 1
ATOM 2173 O O . ALA A 1 283 ? 5.029 -11.009 -9.795 1.00 82.62 283 ALA A O 1
ATOM 2174 N N . THR A 1 284 ? 4.878 -12.915 -10.983 1.00 74.88 284 THR A N 1
ATOM 2175 C CA . THR A 1 284 ? 6.123 -12.759 -11.747 1.00 74.88 284 THR A CA 1
ATOM 2176 C C . THR A 1 284 ? 5.879 -12.539 -13.234 1.00 74.88 284 THR A C 1
ATOM 2178 O O . THR A 1 284 ? 6.769 -12.072 -13.939 1.00 74.88 284 THR A O 1
ATOM 2181 N N . GLU A 1 285 ? 4.688 -12.888 -13.720 1.00 74.44 285 GLU A N 1
ATOM 2182 C CA . GLU A 1 285 ? 4.328 -12.793 -15.130 1.00 74.44 285 GLU A CA 1
ATOM 2183 C C . GLU A 1 285 ? 3.980 -11.355 -15.503 1.00 74.44 285 GLU A C 1
ATOM 2185 O O . GLU A 1 285 ? 3.078 -10.747 -14.930 1.00 74.44 285 GLU A O 1
ATOM 2190 N N . LEU A 1 286 ? 4.680 -10.810 -16.498 1.00 69.94 286 LEU A N 1
ATOM 2191 C CA . LEU A 1 286 ? 4.526 -9.419 -16.923 1.00 69.94 286 LEU A CA 1
ATOM 2192 C C . LEU A 1 286 ? 3.099 -9.121 -17.431 1.00 69.94 286 LEU A C 1
ATOM 2194 O O . LEU A 1 286 ? 2.575 -8.041 -17.165 1.00 69.94 286 LEU A O 1
ATOM 2198 N N . GLY A 1 287 ? 2.424 -10.087 -18.064 1.00 70.62 287 GLY A N 1
ATOM 2199 C CA . GLY A 1 287 ? 1.023 -9.945 -18.490 1.00 70.62 287 GLY A CA 1
ATOM 2200 C C . GLY A 1 287 ? 0.061 -9.622 -17.339 1.00 70.62 287 GLY A C 1
ATOM 2201 O O . GLY A 1 287 ? -0.797 -8.750 -17.481 1.00 70.62 287 GLY A O 1
ATOM 2202 N N . VAL A 1 288 ? 0.276 -10.226 -16.165 1.00 81.12 288 VAL A N 1
ATOM 2203 C CA . VAL A 1 288 ? -0.532 -9.983 -14.960 1.00 81.12 288 VAL A CA 1
ATOM 2204 C C . VAL A 1 288 ? -0.380 -8.538 -14.476 1.00 81.12 288 VAL A C 1
ATOM 2206 O O . VAL A 1 288 ? -1.361 -7.910 -14.088 1.00 81.12 288 VAL A O 1
ATOM 2209 N N . PHE A 1 289 ? 0.817 -7.946 -14.567 1.00 79.38 289 PHE A N 1
ATOM 2210 C CA . PHE A 1 289 ? 1.044 -6.560 -14.134 1.00 79.38 289 PHE A CA 1
ATOM 2211 C C . PHE A 1 289 ? 0.188 -5.552 -14.904 1.00 79.38 289 PHE A C 1
ATOM 2213 O O . PHE A 1 289 ? -0.333 -4.614 -14.299 1.00 79.38 289 PHE A O 1
ATOM 2220 N N . ALA A 1 290 ? 0.012 -5.738 -16.215 1.00 74.25 290 ALA A N 1
ATOM 2221 C CA . ALA A 1 290 ? -0.819 -4.856 -17.032 1.00 74.25 290 ALA A CA 1
ATOM 2222 C C . ALA A 1 290 ? -2.283 -4.855 -16.556 1.00 74.25 290 ALA A C 1
ATOM 2224 O O . ALA A 1 290 ? -2.881 -3.790 -16.367 1.00 74.25 290 ALA A O 1
ATOM 2225 N N . GLU A 1 291 ? -2.837 -6.041 -16.298 1.00 81.75 291 GLU A N 1
ATOM 2226 C CA . GLU A 1 291 ? -4.198 -6.203 -15.780 1.00 81.75 291 GLU A CA 1
ATOM 2227 C C . GLU A 1 291 ? -4.322 -5.701 -14.332 1.00 81.75 291 GLU A C 1
ATOM 2229 O O . GLU A 1 291 ? -5.310 -5.055 -13.990 1.00 81.75 291 GLU A O 1
ATOM 2234 N N . LEU A 1 292 ? -3.299 -5.890 -13.491 1.00 87.56 292 LEU A N 1
ATOM 2235 C CA . LEU A 1 292 ? -3.261 -5.346 -12.130 1.00 87.56 292 LEU A CA 1
ATOM 2236 C C . LEU A 1 292 ? -3.254 -3.811 -12.104 1.00 87.56 292 LEU A C 1
ATOM 2238 O O . LEU A 1 292 ? -3.944 -3.213 -11.276 1.00 87.56 292 LEU A O 1
ATOM 2242 N N . PHE A 1 293 ? -2.544 -3.149 -13.025 1.00 81.69 293 PHE A N 1
ATOM 2243 C CA . PHE A 1 293 ? -2.627 -1.692 -13.168 1.00 81.69 293 PHE A CA 1
ATOM 2244 C C . PHE A 1 293 ? -4.042 -1.245 -13.537 1.00 81.69 293 PHE A C 1
ATOM 2246 O O . PHE A 1 293 ? -4.559 -0.300 -12.937 1.00 81.69 293 PHE A O 1
ATOM 2253 N N . TYR A 1 294 ? -4.684 -1.934 -14.483 1.00 82.69 294 TYR A N 1
ATOM 2254 C CA . TYR A 1 294 ? -6.079 -1.678 -14.839 1.00 82.69 294 TYR A CA 1
ATOM 2255 C C . TYR A 1 294 ? -7.022 -1.860 -13.635 1.00 82.69 294 TYR A C 1
ATOM 2257 O O . TYR A 1 294 ? -7.807 -0.961 -13.325 1.00 82.69 294 TYR A O 1
ATOM 2265 N N . LEU A 1 295 ? -6.895 -2.967 -12.896 1.00 88.38 295 LEU A N 1
ATOM 2266 C CA . LEU A 1 295 ? -7.705 -3.263 -11.710 1.00 88.38 295 LEU A CA 1
ATOM 2267 C C . LEU A 1 295 ? -7.490 -2.242 -10.586 1.00 88.38 295 LEU A C 1
ATOM 2269 O O . LEU A 1 295 ? -8.462 -1.813 -9.963 1.00 88.38 295 LEU A O 1
ATOM 2273 N N . SER A 1 296 ? -6.253 -1.786 -10.369 1.00 89.38 296 SER A N 1
ATOM 2274 C CA . SER A 1 296 ? -5.947 -0.756 -9.367 1.00 89.38 296 SER A CA 1
ATOM 2275 C C . SER A 1 296 ? -6.705 0.554 -9.618 1.00 89.38 296 SER A C 1
ATOM 2277 O O . SER A 1 296 ? -7.126 1.219 -8.672 1.00 89.38 296 SER A O 1
ATOM 2279 N N . GLU A 1 297 ? -6.930 0.915 -10.886 1.00 84.94 297 GLU A N 1
ATOM 2280 C CA . GLU A 1 297 ? -7.715 2.092 -11.266 1.00 84.94 297 GLU A CA 1
ATOM 2281 C C . GLU A 1 297 ? -9.205 1.833 -11.187 1.00 84.94 297 GLU A C 1
ATOM 2283 O O . GLU A 1 297 ? -9.919 2.602 -10.541 1.00 84.94 297 GLU A O 1
ATOM 2288 N N . LYS A 1 298 ? -9.653 0.731 -11.798 1.00 86.06 298 LYS A N 1
ATOM 2289 C CA . LYS A 1 298 ? -11.060 0.331 -11.822 1.00 86.06 298 LYS A CA 1
ATOM 2290 C C . LYS A 1 298 ? -11.644 0.258 -10.414 1.00 86.06 298 LYS A C 1
ATOM 2292 O O . LYS A 1 298 ? -12.770 0.695 -10.215 1.00 86.06 298 LYS A O 1
ATOM 2297 N N . TYR A 1 299 ? -10.874 -0.251 -9.451 1.00 91.38 299 TYR A N 1
ATOM 2298 C CA . TYR A 1 299 ? -11.287 -0.418 -8.057 1.00 91.38 299 TYR A CA 1
ATOM 2299 C C . TYR A 1 299 ? -10.695 0.634 -7.100 1.00 91.38 299 TYR A C 1
ATOM 2301 O O . TYR A 1 299 ? -10.862 0.519 -5.887 1.00 91.38 299 TYR A O 1
ATOM 2309 N N . MET A 1 300 ? -10.035 1.679 -7.608 1.00 89.69 300 MET A N 1
ATOM 2310 C CA . MET A 1 300 ? -9.502 2.807 -6.823 1.00 89.69 300 MET A CA 1
ATOM 2311 C C . MET A 1 300 ? -8.567 2.418 -5.656 1.00 89.69 300 MET A C 1
ATOM 2313 O O . MET A 1 300 ? -8.583 3.037 -4.590 1.00 89.69 300 MET A O 1
ATOM 2317 N N . VAL A 1 301 ? -7.707 1.420 -5.859 1.00 91.56 301 VAL A N 1
ATOM 2318 C CA . VAL A 1 301 ? -6.748 0.937 -4.853 1.00 91.56 301 VAL A CA 1
ATOM 2319 C C . VAL A 1 301 ? -5.445 1.727 -4.974 1.00 91.56 301 VAL A C 1
ATOM 2321 O O . VAL A 1 301 ? -4.547 1.385 -5.742 1.00 91.56 301 VAL A O 1
ATOM 2324 N N . ARG A 1 302 ? -5.356 2.839 -4.238 1.00 82.25 302 ARG A N 1
ATOM 2325 C CA . ARG A 1 302 ? -4.308 3.859 -4.439 1.00 82.25 302 ARG A CA 1
ATOM 2326 C C . ARG A 1 302 ? -2.894 3.368 -4.120 1.00 82.25 302 ARG A C 1
ATOM 2328 O O . ARG A 1 302 ? -1.979 3.699 -4.862 1.00 82.25 302 ARG A O 1
ATOM 2335 N N . THR A 1 303 ? -2.725 2.578 -3.060 1.00 84.75 303 THR A N 1
ATOM 2336 C CA . THR A 1 303 ? -1.411 2.065 -2.623 1.00 84.75 303 THR A CA 1
ATOM 2337 C C . THR A 1 303 ? -0.808 1.075 -3.620 1.00 84.75 303 THR A C 1
ATOM 2339 O O . THR A 1 303 ? 0.405 1.020 -3.783 1.00 84.75 303 THR A O 1
ATOM 2342 N N . MET A 1 304 ? -1.658 0.358 -4.361 1.00 88.69 304 MET A N 1
ATOM 2343 C CA . MET A 1 304 ? -1.231 -0.711 -5.261 1.00 88.69 304 MET A CA 1
ATOM 2344 C C . MET A 1 304 ? -0.369 -0.221 -6.419 1.00 88.69 304 MET A C 1
ATOM 2346 O O . MET A 1 304 ? 0.496 -0.953 -6.884 1.00 88.69 304 MET A O 1
ATOM 2350 N N . LYS A 1 305 ? -0.583 1.009 -6.896 1.00 80.19 305 LYS A N 1
ATOM 2351 C CA . LYS A 1 305 ? 0.173 1.553 -8.032 1.00 80.19 305 LYS A CA 1
ATOM 2352 C C . LYS A 1 305 ? 1.655 1.709 -7.711 1.00 80.19 305 LYS A C 1
ATOM 2354 O O . LYS A 1 305 ? 2.490 1.318 -8.524 1.00 80.19 305 LYS A O 1
ATOM 2359 N N . ASP A 1 306 ? 1.965 2.260 -6.542 1.00 80.00 306 ASP A N 1
ATOM 2360 C CA . ASP A 1 306 ? 3.346 2.485 -6.117 1.00 80.00 306 ASP A CA 1
ATOM 2361 C C . ASP A 1 306 ? 4.055 1.145 -5.871 1.00 80.00 306 ASP A C 1
ATOM 2363 O O . ASP A 1 306 ? 5.169 0.934 -6.358 1.00 80.00 306 ASP A O 1
ATOM 2367 N N . ASP A 1 307 ? 3.359 0.198 -5.235 1.00 85.94 307 ASP A N 1
ATOM 2368 C CA . ASP A 1 307 ? 3.870 -1.153 -4.987 1.00 85.94 307 ASP A CA 1
ATOM 2369 C C . ASP A 1 307 ? 4.081 -1.942 -6.290 1.00 85.94 307 ASP A C 1
ATOM 2371 O O . ASP A 1 307 ? 5.099 -2.620 -6.448 1.00 85.94 307 ASP A O 1
ATOM 2375 N N . LEU A 1 308 ? 3.167 -1.819 -7.264 1.00 84.56 308 LEU A N 1
ATOM 2376 C CA . LEU A 1 308 ? 3.308 -2.414 -8.597 1.00 84.56 308 LEU A CA 1
ATOM 2377 C C . LEU A 1 308 ? 4.535 -1.862 -9.313 1.00 84.56 308 LEU A C 1
ATOM 2379 O O . LEU A 1 308 ? 5.303 -2.639 -9.870 1.00 84.56 308 LEU A O 1
ATOM 2383 N N . ILE A 1 309 ? 4.753 -0.544 -9.287 1.00 76.69 309 ILE A N 1
ATOM 2384 C CA . ILE A 1 309 ? 5.932 0.079 -9.905 1.00 76.69 309 ILE A CA 1
ATOM 2385 C C . ILE A 1 309 ? 7.214 -0.410 -9.222 1.00 76.69 309 ILE A C 1
ATOM 2387 O O . ILE A 1 309 ? 8.175 -0.767 -9.908 1.00 76.69 309 ILE A O 1
ATOM 2391 N N . GLN A 1 310 ? 7.241 -0.467 -7.887 1.00 80.12 310 GLN A N 1
ATOM 2392 C CA . GLN A 1 310 ? 8.390 -0.980 -7.144 1.00 80.12 310 GLN A CA 1
ATOM 2393 C C . GLN A 1 310 ? 8.685 -2.439 -7.514 1.00 80.12 310 GLN A C 1
ATOM 2395 O O . GLN A 1 310 ? 9.826 -2.773 -7.839 1.00 80.12 310 GLN A O 1
ATOM 2400 N N . LYS A 1 311 ? 7.659 -3.294 -7.531 1.00 79.75 311 LYS A N 1
ATOM 2401 C CA . LYS A 1 311 ? 7.799 -4.715 -7.860 1.00 79.75 311 LYS A CA 1
ATOM 2402 C C . LYS A 1 311 ? 8.198 -4.941 -9.316 1.00 79.75 311 LYS A C 1
ATOM 2404 O O . LYS A 1 311 ? 9.051 -5.780 -9.605 1.00 79.75 311 LYS A O 1
ATOM 2409 N N . LEU A 1 312 ? 7.643 -4.148 -10.228 1.00 74.50 312 LEU A N 1
ATOM 2410 C CA . LEU A 1 312 ? 7.979 -4.177 -11.645 1.00 74.50 312 LEU A CA 1
ATOM 2411 C C . LEU A 1 312 ? 9.468 -3.870 -11.864 1.00 74.50 312 LEU A C 1
ATOM 2413 O O . LEU A 1 312 ? 10.130 -4.573 -12.625 1.00 74.50 312 LEU A O 1
ATOM 2417 N N . ASN A 1 313 ? 10.023 -2.894 -11.136 1.00 70.19 313 ASN A N 1
ATOM 2418 C CA . ASN A 1 313 ? 11.453 -2.570 -11.187 1.00 70.19 313 ASN A CA 1
ATOM 2419 C C . ASN A 1 313 ? 12.347 -3.743 -10.729 1.00 70.19 313 ASN A C 1
ATOM 2421 O O . ASN A 1 313 ? 13.434 -3.934 -11.285 1.00 70.19 313 ASN A O 1
ATOM 2425 N N . GLU A 1 314 ? 11.900 -4.546 -9.754 1.00 72.94 314 GLU A N 1
ATOM 2426 C CA . GLU A 1 314 ? 12.606 -5.754 -9.292 1.00 72.94 314 GLU A CA 1
ATOM 2427 C C . GLU A 1 314 ? 12.590 -6.873 -10.348 1.00 72.94 314 GLU A C 1
ATOM 2429 O O . GLU A 1 314 ? 13.623 -7.493 -10.618 1.00 72.94 314 GLU A O 1
ATOM 2434 N N . ILE A 1 315 ? 11.428 -7.126 -10.963 1.00 67.12 315 ILE A N 1
ATOM 2435 C CA . ILE A 1 315 ? 11.216 -8.228 -11.921 1.00 67.12 315 ILE A CA 1
ATOM 2436 C C . ILE A 1 315 ? 11.877 -7.933 -13.266 1.00 67.12 315 ILE A C 1
ATOM 2438 O O . ILE A 1 315 ? 12.520 -8.809 -13.845 1.00 67.12 315 ILE A O 1
ATOM 2442 N N . ILE A 1 316 ? 11.812 -6.686 -13.731 1.00 61.16 316 ILE A N 1
ATOM 2443 C CA . ILE A 1 316 ? 12.485 -6.236 -14.955 1.00 61.16 316 ILE A CA 1
ATOM 2444 C C . ILE A 1 316 ? 14.011 -6.382 -14.851 1.00 61.16 316 ILE A C 1
ATOM 2446 O O . ILE A 1 316 ? 14.704 -6.491 -15.856 1.00 61.16 316 ILE A O 1
ATOM 2450 N N . GLY A 1 317 ? 14.578 -6.458 -13.639 1.00 59.22 317 GLY A N 1
ATOM 2451 C CA . GLY A 1 317 ? 15.948 -6.940 -13.404 1.00 59.22 317 GLY A CA 1
ATOM 2452 C C . GLY A 1 317 ? 16.283 -8.278 -14.079 1.00 59.22 317 GLY A C 1
ATOM 2453 O O . GLY A 1 317 ? 17.441 -8.507 -14.415 1.00 59.22 317 GLY A O 1
ATOM 2454 N N . LYS A 1 318 ? 15.283 -9.146 -14.263 1.00 57.19 318 LYS A N 1
ATOM 2455 C CA . LYS A 1 318 ? 15.427 -10.560 -14.635 1.00 57.19 318 LYS A CA 1
ATOM 2456 C C . LYS A 1 318 ? 14.709 -10.940 -15.937 1.00 57.19 318 LYS A C 1
ATOM 2458 O O . LYS A 1 318 ? 15.060 -11.962 -16.518 1.00 57.19 318 LYS A O 1
ATOM 2463 N N . HIS A 1 319 ? 13.745 -10.137 -16.391 1.00 61.88 319 HIS A N 1
ATOM 2464 C CA . HIS A 1 319 ? 12.901 -10.405 -17.563 1.00 61.88 319 HIS A CA 1
ATOM 2465 C C . HIS A 1 319 ? 12.938 -9.262 -18.585 1.00 61.88 319 HIS A C 1
ATOM 2467 O O . HIS A 1 319 ? 13.325 -8.135 -18.273 1.00 61.88 319 HIS A O 1
ATOM 2473 N N . ASP A 1 320 ? 12.543 -9.561 -19.819 1.00 64.69 320 ASP A N 1
ATOM 2474 C CA . ASP A 1 320 ? 12.553 -8.605 -20.916 1.00 64.69 320 ASP A CA 1
ATOM 2475 C C . ASP A 1 320 ? 11.341 -7.666 -20.841 1.00 64.69 320 ASP A C 1
ATOM 2477 O O . ASP A 1 320 ? 10.193 -8.093 -20.939 1.00 64.69 320 ASP A O 1
ATOM 2481 N N . VAL A 1 321 ? 11.599 -6.366 -20.668 1.00 69.25 321 VAL A N 1
ATOM 2482 C CA . VAL A 1 321 ? 10.578 -5.309 -20.484 1.00 69.25 321 VAL A CA 1
ATOM 2483 C C . VAL A 1 321 ? 9.536 -5.301 -21.602 1.00 69.25 321 VAL A C 1
ATOM 2485 O O . VAL A 1 321 ? 8.405 -4.858 -21.407 1.00 69.25 321 VAL A O 1
ATOM 2488 N N . LEU A 1 322 ? 9.922 -5.785 -22.780 1.00 69.75 322 LEU A N 1
ATOM 2489 C CA . LEU A 1 322 ? 9.106 -5.755 -23.980 1.00 69.75 322 LEU A CA 1
ATOM 2490 C C . LEU A 1 322 ? 7.888 -6.673 -23.938 1.00 69.75 322 LEU A C 1
ATOM 2492 O O . LEU A 1 322 ? 6.939 -6.403 -24.668 1.00 69.75 322 LEU A O 1
ATOM 2496 N N . GLU A 1 323 ? 7.857 -7.683 -23.064 1.00 67.75 323 GLU A N 1
ATOM 2497 C CA . GLU A 1 323 ? 6.668 -8.533 -22.903 1.00 67.75 323 GLU A CA 1
ATOM 2498 C C . GLU A 1 323 ? 5.433 -7.711 -22.489 1.00 67.75 323 GLU A C 1
ATOM 2500 O O . GLU A 1 323 ? 4.323 -7.994 -22.944 1.00 67.75 323 GLU A O 1
ATOM 2505 N N . LEU A 1 324 ? 5.626 -6.627 -21.725 1.00 64.50 324 LEU A N 1
ATOM 2506 C CA . LEU A 1 324 ? 4.556 -5.724 -21.275 1.00 64.50 324 LEU A CA 1
ATOM 2507 C C . LEU A 1 324 ? 3.921 -4.905 -22.396 1.00 64.50 324 LEU A C 1
ATOM 2509 O O . LEU A 1 324 ? 2.804 -4.425 -22.239 1.00 64.50 324 LEU A O 1
ATOM 2513 N N . LEU A 1 325 ? 4.638 -4.699 -23.500 1.00 65.62 325 LEU A N 1
ATOM 2514 C CA . LEU A 1 325 ? 4.165 -3.880 -24.617 1.00 65.62 325 LEU A CA 1
ATOM 2515 C C . LEU A 1 325 ? 3.347 -4.681 -25.640 1.00 65.62 325 LEU A C 1
ATOM 2517 O O . LEU A 1 325 ? 2.849 -4.104 -26.606 1.00 65.62 325 LEU A O 1
ATOM 2521 N N . THR A 1 326 ? 3.234 -5.997 -25.452 1.00 56.41 326 THR A N 1
ATOM 2522 C CA . THR A 1 326 ? 2.620 -6.916 -26.420 1.00 56.41 326 THR A CA 1
ATOM 2523 C C . THR A 1 326 ? 1.084 -6.889 -26.380 1.00 56.41 326 THR A C 1
ATOM 2525 O O . THR A 1 326 ? 0.472 -6.932 -27.448 1.00 56.41 326 THR A O 1
ATOM 2528 N N . PRO A 1 327 ? 0.427 -6.732 -25.213 1.00 55.41 327 PRO A N 1
ATOM 2529 C CA . PRO A 1 327 ? -0.957 -6.272 -25.142 1.00 55.41 327 PRO A CA 1
ATOM 2530 C C . PRO A 1 327 ? -1.005 -4.732 -25.134 1.00 55.41 327 PRO A C 1
ATOM 2532 O O . PRO A 1 327 ? -0.142 -4.098 -24.521 1.00 55.41 327 PRO A O 1
ATOM 2535 N N . PRO A 1 328 ? -2.011 -4.086 -25.755 1.00 49.81 328 PRO A N 1
ATOM 2536 C CA . PRO A 1 328 ? -2.185 -2.646 -25.629 1.00 49.81 328 PRO A CA 1
ATOM 2537 C C . PRO A 1 328 ? -2.464 -2.298 -24.163 1.00 49.81 328 PRO A C 1
ATOM 2539 O O . PRO A 1 328 ? -3.575 -2.471 -23.669 1.00 49.81 328 PRO A O 1
ATOM 2542 N N . LEU A 1 329 ? -1.445 -1.787 -23.471 1.00 55.91 329 LEU A N 1
ATOM 2543 C CA . LEU A 1 329 ? -1.597 -1.115 -22.185 1.00 55.91 329 LEU A CA 1
ATOM 2544 C C . LEU A 1 329 ? -2.510 0.097 -22.403 1.00 55.91 329 LEU A C 1
ATOM 2546 O O . LEU A 1 329 ? -2.068 1.170 -22.811 1.00 55.91 329 LEU A O 1
ATOM 2550 N N . SER A 1 330 ? -3.805 -0.085 -22.159 1.00 52.69 330 SER A N 1
ATOM 2551 C CA . SER A 1 330 ? -4.821 0.969 -22.229 1.00 52.69 330 SER A CA 1
ATOM 2552 C C . SER A 1 330 ? -4.658 2.001 -21.103 1.00 52.69 330 SER A C 1
ATOM 2554 O O . SER A 1 330 ? -5.188 3.106 -21.193 1.00 52.69 330 SER A O 1
ATOM 2556 N N . ASN A 1 331 ? -3.867 1.678 -20.075 1.00 60.06 331 ASN A N 1
ATOM 2557 C CA . ASN A 1 331 ? -3.551 2.552 -18.953 1.00 60.06 331 ASN A CA 1
ATOM 2558 C C . ASN A 1 331 ? -2.303 3.420 -19.230 1.00 60.06 331 ASN A C 1
ATOM 2560 O O . ASN A 1 331 ? -1.186 2.913 -19.367 1.00 60.06 331 ASN A O 1
ATOM 2564 N N . HIS A 1 332 ? -2.487 4.746 -19.239 1.00 65.56 332 HIS A N 1
ATOM 2565 C CA . HIS A 1 332 ? -1.419 5.725 -19.465 1.00 65.56 332 HIS A CA 1
ATOM 2566 C C . HIS A 1 332 ? -0.310 5.679 -18.400 1.00 65.56 332 HIS A C 1
ATOM 2568 O O . HIS A 1 332 ? 0.859 5.802 -18.748 1.00 65.56 332 HIS A O 1
ATOM 2574 N N . LEU A 1 333 ? -0.639 5.481 -17.119 1.00 57.44 333 LEU A N 1
ATOM 2575 C CA . LEU A 1 333 ? 0.349 5.432 -16.032 1.00 57.44 333 LEU A CA 1
ATOM 2576 C C . LEU A 1 333 ? 1.217 4.175 -16.113 1.00 57.44 333 LEU A C 1
ATOM 2578 O O . LEU A 1 333 ? 2.429 4.247 -15.921 1.00 57.44 333 LEU A O 1
ATOM 2582 N N . ALA A 1 334 ? 0.612 3.037 -16.454 1.00 61.72 334 ALA A N 1
ATOM 2583 C CA . ALA A 1 334 ? 1.353 1.804 -16.692 1.00 61.72 334 ALA A CA 1
ATOM 2584 C C . ALA A 1 334 ? 2.276 1.957 -17.911 1.00 61.72 334 ALA A C 1
ATOM 2586 O O . ALA A 1 334 ? 3.466 1.658 -17.834 1.00 61.72 334 ALA A O 1
ATOM 2587 N N . LYS A 1 335 ? 1.755 2.522 -19.010 1.00 70.31 335 LYS A N 1
ATOM 2588 C CA . LYS A 1 335 ? 2.536 2.841 -20.214 1.00 70.31 335 LYS A CA 1
ATOM 2589 C C . LYS A 1 335 ? 3.705 3.785 -19.890 1.00 70.31 335 LYS A C 1
ATOM 2591 O O . LYS A 1 335 ? 4.824 3.551 -20.337 1.00 70.31 335 LYS A O 1
ATOM 2596 N N . GLU A 1 336 ? 3.488 4.804 -19.060 1.00 70.94 336 GLU A N 1
ATOM 2597 C CA . GLU A 1 336 ? 4.530 5.738 -18.621 1.00 70.94 336 GLU A CA 1
ATOM 2598 C C . GLU A 1 336 ? 5.606 5.065 -17.754 1.00 70.94 336 GLU A C 1
ATOM 2600 O O . GLU A 1 336 ? 6.798 5.289 -17.982 1.00 70.94 336 GLU A O 1
ATOM 2605 N N . ALA A 1 337 ? 5.217 4.199 -16.815 1.00 65.44 337 ALA A N 1
ATOM 2606 C CA . ALA A 1 337 ? 6.151 3.444 -15.980 1.00 65.44 337 ALA A CA 1
ATOM 2607 C C . ALA A 1 337 ? 7.022 2.492 -16.816 1.00 65.44 337 ALA A C 1
ATOM 2609 O O . ALA A 1 337 ? 8.250 2.504 -16.689 1.00 65.44 337 ALA A O 1
ATOM 2610 N N . VAL A 1 338 ? 6.406 1.730 -17.727 1.00 73.69 338 VAL A N 1
ATOM 2611 C CA . VAL A 1 338 ? 7.117 0.830 -18.649 1.00 73.69 338 VAL A CA 1
ATOM 2612 C C . VAL A 1 338 ? 8.071 1.616 -19.537 1.00 73.69 338 VAL A C 1
ATOM 2614 O O . VAL A 1 338 ? 9.230 1.237 -19.696 1.00 73.69 338 VAL A O 1
ATOM 2617 N N . PHE A 1 339 ? 7.639 2.754 -20.076 1.00 78.88 339 PHE A N 1
ATOM 2618 C CA . PHE A 1 339 ? 8.522 3.554 -20.908 1.00 78.88 339 PHE A CA 1
ATOM 2619 C C . PHE A 1 339 ? 9.667 4.214 -20.147 1.00 78.88 339 PHE A C 1
ATOM 2621 O O . PHE A 1 339 ? 10.759 4.328 -20.696 1.00 78.88 339 PHE A O 1
ATOM 2628 N N . LYS A 1 340 ? 9.466 4.630 -18.894 1.00 75.44 340 LYS A N 1
ATOM 2629 C CA . LYS A 1 340 ? 10.564 5.121 -18.053 1.00 75.44 340 LYS A CA 1
ATOM 2630 C C . LYS A 1 340 ? 11.626 4.036 -17.850 1.00 75.44 340 LYS A C 1
ATOM 2632 O O . LYS A 1 340 ? 12.817 4.328 -17.881 1.00 75.44 340 LYS A O 1
ATOM 2637 N N . LEU A 1 341 ? 11.202 2.783 -17.706 1.00 71.00 341 LEU A N 1
ATOM 2638 C CA . LEU A 1 341 ? 12.101 1.634 -17.612 1.00 71.00 341 LEU A CA 1
ATOM 2639 C C . LEU A 1 341 ? 12.822 1.344 -18.929 1.00 71.00 341 LEU A C 1
ATOM 2641 O O . LEU A 1 341 ? 14.025 1.077 -18.927 1.00 71.00 341 LEU A O 1
ATOM 2645 N N . ILE A 1 342 ? 12.112 1.457 -20.054 1.00 79.75 342 ILE A N 1
ATOM 2646 C CA . ILE A 1 342 ? 12.716 1.372 -21.388 1.00 79.75 342 ILE A CA 1
ATOM 2647 C C . ILE A 1 342 ? 13.773 2.460 -21.555 1.00 79.75 342 ILE A C 1
ATOM 2649 O O . ILE A 1 342 ? 14.875 2.151 -21.993 1.00 79.75 342 ILE A O 1
ATOM 2653 N N . ASP A 1 343 ? 13.500 3.699 -21.143 1.00 82.62 343 ASP A N 1
ATOM 2654 C CA . ASP A 1 343 ? 14.469 4.796 -21.228 1.00 82.62 343 ASP A CA 1
ATOM 2655 C C . ASP A 1 343 ? 15.764 4.503 -20.466 1.00 82.62 343 ASP A C 1
ATOM 2657 O O . ASP A 1 343 ? 16.846 4.890 -20.911 1.00 82.62 343 ASP A O 1
ATOM 2661 N N . GLU A 1 344 ? 15.659 3.825 -19.321 1.00 75.00 344 GLU A N 1
ATOM 2662 C CA . GLU A 1 344 ? 16.790 3.467 -18.467 1.00 75.00 344 GLU A CA 1
ATOM 2663 C C . GLU A 1 344 ? 17.590 2.267 -18.970 1.00 75.00 344 GLU A C 1
ATOM 2665 O O . GLU A 1 344 ? 18.788 2.194 -18.701 1.00 75.00 344 GLU A O 1
ATOM 2670 N N . ARG A 1 345 ? 16.956 1.336 -19.692 1.00 76.44 345 ARG A N 1
ATOM 2671 C CA . ARG A 1 345 ? 17.562 0.056 -20.107 1.00 76.44 345 ARG A CA 1
ATOM 2672 C C . ARG A 1 345 ? 17.518 -0.189 -21.612 1.00 76.44 345 ARG A C 1
ATOM 2674 O O . ARG A 1 345 ? 17.618 -1.331 -22.062 1.00 76.44 345 ARG A O 1
ATOM 2681 N N . ILE A 1 346 ? 17.390 0.877 -22.392 1.00 85.25 346 ILE A N 1
ATOM 2682 C CA . ILE A 1 346 ? 17.201 0.827 -23.843 1.00 85.25 346 ILE A CA 1
ATOM 2683 C C . ILE A 1 346 ? 18.280 0.001 -24.566 1.00 85.25 346 ILE A C 1
ATOM 2685 O O . ILE A 1 346 ? 17.967 -0.695 -25.527 1.00 85.25 346 ILE A O 1
ATOM 2689 N N . ASP A 1 347 ? 19.524 -0.012 -24.075 1.00 81.38 347 ASP A N 1
ATOM 2690 C CA . ASP A 1 347 ? 20.609 -0.807 -24.668 1.00 81.38 347 ASP A CA 1
ATOM 2691 C C . ASP A 1 347 ? 20.314 -2.317 -24.654 1.00 81.38 347 ASP A C 1
ATOM 2693 O O . ASP A 1 347 ? 20.603 -3.013 -25.628 1.00 81.38 347 ASP A O 1
ATOM 2697 N N . HIS A 1 348 ? 19.705 -2.823 -23.576 1.00 78.81 348 HIS A N 1
ATOM 2698 C CA . HIS A 1 348 ? 19.281 -4.222 -23.473 1.00 78.81 348 HIS A CA 1
ATOM 2699 C C . HIS A 1 348 ? 18.026 -4.485 -24.307 1.00 78.81 348 HIS A C 1
ATOM 2701 O O . HIS A 1 348 ? 17.954 -5.493 -25.008 1.00 78.81 348 HIS A O 1
ATOM 2707 N N . VAL A 1 349 ? 17.075 -3.547 -24.282 1.00 83.19 349 VAL A N 1
ATOM 2708 C CA . VAL A 1 349 ? 15.826 -3.618 -25.053 1.00 83.19 349 VAL A CA 1
ATOM 2709 C C . VAL A 1 349 ? 16.120 -3.756 -26.549 1.00 83.19 349 VAL A C 1
ATOM 2711 O O . VAL A 1 349 ? 15.598 -4.653 -27.194 1.00 83.19 349 VAL A O 1
ATOM 2714 N N . LEU A 1 350 ? 17.025 -2.949 -27.105 1.00 85.12 350 LEU A N 1
ATOM 2715 C CA . LEU A 1 350 ? 17.389 -3.003 -28.530 1.00 85.12 350 LEU A CA 1
ATOM 2716 C C . LEU A 1 350 ? 18.128 -4.291 -28.940 1.00 85.12 350 LEU A C 1
ATOM 2718 O O . LEU A 1 350 ? 18.214 -4.606 -30.128 1.00 85.12 350 LEU A O 1
ATOM 2722 N N . GLN A 1 351 ? 18.699 -5.024 -27.981 1.00 82.06 351 GLN A N 1
ATOM 2723 C CA . GLN A 1 351 ? 19.375 -6.306 -28.218 1.00 82.06 351 GLN A CA 1
ATOM 2724 C C . GLN A 1 351 ? 18.437 -7.509 -28.073 1.00 82.06 351 GLN A C 1
ATOM 2726 O O . GLN A 1 351 ? 18.804 -8.621 -28.462 1.00 82.06 351 GLN A O 1
ATOM 2731 N N . SER A 1 352 ? 17.240 -7.290 -27.533 1.00 82.56 352 SER A N 1
ATOM 2732 C CA . SER A 1 352 ? 16.234 -8.318 -27.325 1.00 82.56 352 SER A CA 1
ATOM 2733 C C . SER A 1 352 ? 15.747 -8.945 -28.633 1.00 82.56 352 SER A C 1
ATOM 2735 O O . SER A 1 352 ? 15.587 -8.282 -29.659 1.00 82.56 352 SER A O 1
ATOM 2737 N N . ARG A 1 353 ? 15.413 -10.241 -28.576 1.00 81.69 353 ARG A N 1
ATOM 2738 C CA . ARG A 1 353 ? 14.674 -10.922 -29.650 1.00 81.69 353 ARG A CA 1
ATOM 2739 C C . ARG A 1 353 ? 13.220 -10.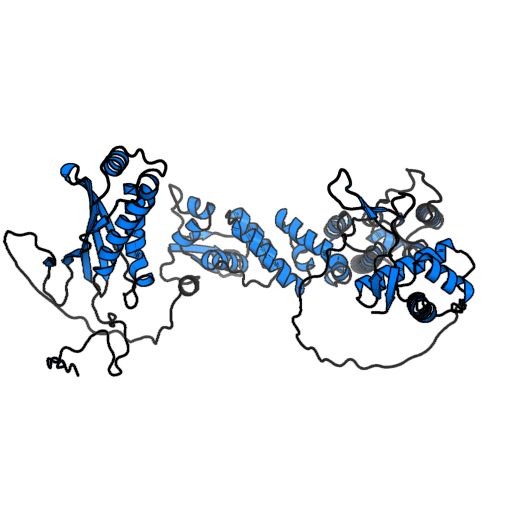459 -29.749 1.00 81.69 353 ARG A C 1
ATOM 2741 O O . ARG A 1 353 ? 12.688 -10.442 -30.854 1.00 81.69 353 ARG A O 1
ATOM 2748 N N . LEU A 1 354 ? 12.601 -10.084 -28.631 1.00 80.25 354 LEU A N 1
ATOM 2749 C CA . LEU A 1 354 ? 11.225 -9.585 -28.591 1.00 80.25 354 LEU A CA 1
ATOM 2750 C C . LEU A 1 354 ? 11.113 -8.220 -29.262 1.00 80.25 354 LEU A C 1
ATOM 2752 O O . LEU A 1 354 ? 10.127 -7.963 -29.944 1.00 80.25 354 LEU A O 1
ATOM 2756 N N . PHE A 1 355 ? 12.160 -7.391 -29.177 1.00 86.69 355 PHE A N 1
ATOM 2757 C CA . PHE A 1 355 ? 12.212 -6.113 -29.891 1.00 86.69 355 PHE A CA 1
ATOM 2758 C C . PHE A 1 355 ? 11.957 -6.298 -31.378 1.00 86.69 355 PHE A C 1
ATOM 2760 O O . PHE A 1 355 ? 11.138 -5.593 -31.956 1.00 86.69 355 PHE A O 1
ATOM 2767 N N . LEU A 1 356 ? 12.588 -7.312 -31.975 1.00 88.25 356 LEU A N 1
ATOM 2768 C CA . LEU A 1 356 ? 12.457 -7.635 -33.395 1.00 88.25 356 LEU A CA 1
ATOM 2769 C C . LEU A 1 356 ? 11.024 -7.990 -33.800 1.00 88.25 356 LEU A C 1
ATOM 2771 O O . LEU A 1 356 ? 10.723 -7.950 -34.988 1.00 88.25 356 LEU A O 1
ATOM 2775 N N . GLN A 1 357 ? 10.163 -8.370 -32.855 1.00 85.75 357 GLN A N 1
ATOM 2776 C CA . GLN A 1 357 ? 8.776 -8.775 -33.090 1.00 85.75 357 GLN A CA 1
ATOM 2777 C C . GLN A 1 357 ? 7.766 -7.648 -32.823 1.00 85.75 357 GLN A C 1
ATOM 2779 O O . GLN A 1 357 ? 6.580 -7.836 -33.082 1.00 85.75 357 GLN A O 1
ATOM 2784 N N . LEU A 1 358 ? 8.210 -6.485 -32.332 1.00 85.50 358 LEU A N 1
ATOM 2785 C CA . LEU A 1 358 ? 7.309 -5.384 -31.997 1.00 85.50 358 LEU A CA 1
ATOM 2786 C C . LEU A 1 358 ? 6.631 -4.781 -33.240 1.00 85.50 358 LEU A C 1
ATOM 2788 O O . LEU A 1 358 ? 7.307 -4.578 -34.256 1.00 85.50 358 LEU A O 1
ATOM 2792 N N . PRO A 1 359 ? 5.338 -4.406 -33.146 1.00 86.12 359 PRO A N 1
ATOM 2793 C CA . PRO A 1 359 ? 4.644 -3.655 -34.189 1.00 86.12 359 PRO A CA 1
ATOM 2794 C C . PRO A 1 359 ? 5.274 -2.279 -34.439 1.00 86.12 359 PRO A C 1
ATOM 2796 O O . PRO A 1 359 ? 5.743 -1.621 -33.506 1.00 86.12 359 PRO A O 1
ATOM 2799 N N . LYS A 1 360 ? 5.194 -1.798 -35.687 1.00 87.31 360 LYS A N 1
ATOM 2800 C CA . LYS A 1 360 ? 5.745 -0.499 -36.120 1.00 87.31 360 LYS A CA 1
ATOM 2801 C C . LYS A 1 360 ? 5.308 0.674 -35.228 1.00 87.31 360 LYS A C 1
ATOM 2803 O O . LYS A 1 360 ? 6.145 1.496 -34.868 1.00 87.31 360 LYS A O 1
ATOM 2808 N N . GLU A 1 361 ? 4.041 0.716 -34.811 1.00 85.06 361 GLU A N 1
ATOM 2809 C CA . GLU A 1 361 ? 3.500 1.787 -33.953 1.00 85.06 361 GLU A CA 1
ATOM 2810 C C . GLU A 1 361 ? 4.153 1.836 -32.563 1.00 85.06 361 GLU A C 1
ATOM 2812 O O . GLU A 1 361 ? 4.448 2.907 -32.044 1.00 85.06 361 GLU A O 1
ATOM 2817 N N . VAL A 1 362 ? 4.454 0.681 -31.964 1.00 84.31 362 VAL A N 1
ATOM 2818 C CA . VAL A 1 362 ? 5.116 0.629 -30.649 1.00 84.31 362 VAL A CA 1
ATOM 2819 C C . VAL A 1 362 ? 6.569 1.085 -30.770 1.00 84.31 362 VAL A C 1
ATOM 2821 O O . VAL A 1 362 ? 7.073 1.825 -29.927 1.00 84.31 362 VAL A O 1
ATOM 2824 N N . VAL A 1 363 ? 7.245 0.687 -31.850 1.00 88.69 363 VAL A N 1
ATOM 2825 C CA . VAL A 1 363 ? 8.616 1.132 -32.132 1.00 88.69 363 VAL A CA 1
ATOM 2826 C C . VAL A 1 363 ? 8.661 2.642 -32.374 1.00 88.69 363 VAL A C 1
ATOM 2828 O O . VAL A 1 363 ? 9.563 3.321 -31.878 1.00 88.69 363 VAL A O 1
ATOM 2831 N N . LYS A 1 364 ? 7.659 3.189 -33.068 1.00 88.88 364 LYS A N 1
ATOM 2832 C CA . LYS A 1 364 ? 7.470 4.631 -33.248 1.00 88.88 364 LYS A CA 1
ATOM 2833 C C . LYS A 1 364 ? 7.340 5.353 -31.907 1.00 88.88 364 LYS A C 1
ATOM 2835 O O . LYS A 1 364 ? 8.085 6.307 -31.675 1.00 88.88 364 LYS A O 1
ATOM 2840 N N . ASP A 1 365 ? 6.474 4.865 -31.018 1.00 85.25 365 ASP A N 1
ATOM 2841 C CA . ASP A 1 365 ? 6.286 5.419 -29.671 1.00 85.25 365 ASP A CA 1
ATOM 2842 C C . ASP A 1 365 ? 7.598 5.432 -28.870 1.00 85.25 365 ASP A C 1
ATOM 2844 O O . ASP A 1 365 ? 7.892 6.414 -28.190 1.00 85.25 365 ASP A O 1
ATOM 2848 N N . ILE A 1 366 ? 8.420 4.378 -28.972 1.00 88.06 366 ILE A N 1
ATOM 2849 C CA . ILE A 1 366 ? 9.734 4.316 -28.312 1.00 88.06 366 ILE A CA 1
ATOM 2850 C C . ILE A 1 366 ? 10.681 5.371 -28.904 1.00 88.06 366 ILE A C 1
ATOM 2852 O O . ILE A 1 366 ? 11.283 6.147 -28.160 1.00 88.06 366 ILE A O 1
ATOM 2856 N N . LEU A 1 367 ? 10.810 5.438 -30.234 1.00 88.88 367 LEU A N 1
ATOM 2857 C CA . LEU A 1 367 ? 11.761 6.333 -30.905 1.00 88.88 367 LEU A CA 1
ATOM 2858 C C . LEU A 1 367 ? 11.417 7.822 -30.756 1.00 88.88 367 LEU A C 1
ATOM 2860 O O . LEU A 1 367 ? 12.325 8.658 -30.768 1.00 88.88 367 LEU A O 1
ATOM 2864 N N . GLN A 1 368 ? 10.145 8.183 -30.584 1.00 88.88 368 GLN A N 1
ATOM 2865 C CA . GLN A 1 368 ? 9.738 9.577 -30.367 1.00 88.88 368 GLN A CA 1
ATOM 2866 C C . GLN A 1 368 ? 10.246 10.160 -29.039 1.00 88.88 368 GLN A C 1
ATOM 2868 O O . GLN A 1 368 ? 10.301 11.381 -28.879 1.00 88.88 368 GLN A O 1
ATOM 2873 N N . ARG A 1 369 ? 10.661 9.317 -28.089 1.00 86.19 369 ARG A N 1
ATOM 2874 C CA . ARG A 1 369 ? 11.055 9.751 -26.747 1.00 86.19 369 ARG A CA 1
ATOM 2875 C C . ARG A 1 369 ? 12.412 10.453 -26.743 1.00 86.19 369 ARG A C 1
ATOM 2877 O O . ARG A 1 369 ? 13.414 9.950 -27.255 1.00 86.19 369 ARG A O 1
ATOM 2884 N N . ASP A 1 370 ? 12.456 11.613 -26.092 1.00 85.19 370 ASP A N 1
ATOM 2885 C CA . ASP A 1 370 ? 13.680 12.395 -25.858 1.00 85.19 370 ASP A CA 1
ATOM 2886 C C . ASP A 1 370 ? 14.525 11.883 -24.680 1.00 85.19 370 ASP A C 1
ATOM 2888 O O . ASP A 1 370 ? 15.669 12.310 -24.513 1.00 85.19 370 ASP A O 1
ATOM 2892 N N . SER A 1 371 ? 13.958 11.013 -23.844 1.00 84.19 371 SER A N 1
ATOM 2893 C CA . SER A 1 371 ? 14.523 10.546 -22.574 1.00 84.19 371 SER A CA 1
ATOM 2894 C C . SER A 1 371 ? 15.336 9.251 -22.674 1.00 84.19 371 SER A C 1
ATOM 2896 O O . SER A 1 371 ? 15.917 8.847 -21.668 1.00 84.19 371 SER A O 1
ATOM 2898 N N . LEU A 1 372 ? 15.416 8.621 -23.855 1.00 85.31 372 LEU A N 1
ATOM 2899 C CA . LEU A 1 372 ? 16.199 7.394 -24.057 1.00 85.31 372 LEU A CA 1
ATOM 2900 C C . LEU A 1 372 ? 17.682 7.638 -23.736 1.00 85.31 372 LEU A C 1
ATOM 2902 O O . LEU A 1 372 ? 18.330 8.488 -24.355 1.00 85.31 372 LEU A O 1
ATOM 2906 N N . LYS A 1 373 ? 18.236 6.866 -22.795 1.00 82.88 373 LYS A N 1
ATOM 2907 C CA . LYS A 1 373 ? 19.604 7.044 -22.282 1.00 82.88 373 LYS A CA 1
ATOM 2908 C C . LYS A 1 373 ? 20.650 6.235 -23.068 1.00 82.88 373 LYS A C 1
ATOM 2910 O O . LYS A 1 373 ? 21.434 5.515 -22.463 1.00 82.88 373 LYS A O 1
ATOM 2915 N N . CYS A 1 374 ? 20.699 6.356 -24.397 1.00 84.31 374 CYS A N 1
ATOM 2916 C CA . CYS A 1 374 ? 21.727 5.690 -25.216 1.00 84.31 374 CYS A CA 1
ATOM 2917 C C . CYS A 1 374 ? 22.237 6.545 -26.384 1.00 84.31 374 CYS A C 1
ATOM 2919 O O . CYS A 1 374 ? 21.663 7.579 -26.730 1.00 84.31 374 CYS A O 1
ATOM 2921 N N . ASN A 1 375 ? 23.345 6.101 -26.984 1.00 86.69 375 ASN A N 1
ATOM 2922 C CA . ASN A 1 375 ? 23.922 6.723 -28.172 1.00 86.69 375 ASN A CA 1
ATOM 2923 C C . ASN A 1 375 ? 23.072 6.415 -29.408 1.00 86.69 375 ASN A C 1
ATOM 2925 O O . ASN A 1 375 ? 22.631 5.282 -29.602 1.00 86.69 375 ASN A O 1
ATOM 2929 N N . GLU A 1 376 ? 22.933 7.390 -30.309 1.00 89.31 376 GLU A N 1
ATOM 2930 C CA . GLU A 1 376 ? 22.113 7.227 -31.517 1.00 89.31 376 GLU A CA 1
ATOM 2931 C C . GLU A 1 376 ? 22.605 6.086 -32.423 1.00 89.31 376 GLU A C 1
ATOM 2933 O O . GLU A 1 376 ? 21.810 5.418 -33.081 1.00 89.31 376 GLU A O 1
ATOM 2938 N N . MET A 1 377 ? 23.910 5.799 -32.398 1.00 88.44 377 MET A N 1
ATOM 2939 C CA . MET A 1 377 ? 24.505 4.664 -33.104 1.00 88.44 377 MET A CA 1
ATOM 2940 C C . MET A 1 377 ? 23.963 3.309 -32.605 1.00 88.44 377 MET A C 1
ATOM 2942 O O . MET A 1 377 ? 23.771 2.378 -33.394 1.00 88.44 377 MET A O 1
ATOM 2946 N N . THR A 1 378 ? 23.664 3.193 -31.308 1.00 89.12 378 THR A N 1
ATOM 2947 C CA . THR A 1 378 ? 23.055 1.991 -30.722 1.00 89.12 378 THR A CA 1
ATOM 2948 C C . THR A 1 378 ? 21.612 1.833 -31.190 1.00 89.12 378 THR A C 1
ATOM 2950 O O . THR A 1 378 ? 21.234 0.745 -31.627 1.00 89.12 378 THR A O 1
ATOM 2953 N N . ILE A 1 379 ? 20.833 2.924 -31.182 1.00 90.75 379 ILE A N 1
ATOM 2954 C CA . ILE A 1 379 ? 19.460 2.945 -31.713 1.00 90.75 379 ILE A CA 1
ATOM 2955 C C . ILE A 1 379 ? 19.447 2.516 -33.175 1.00 90.75 379 ILE A C 1
ATOM 2957 O O . ILE A 1 379 ? 18.723 1.588 -33.523 1.00 90.75 379 ILE A O 1
ATOM 2961 N N . TYR A 1 380 ? 20.293 3.115 -34.015 1.00 92.19 380 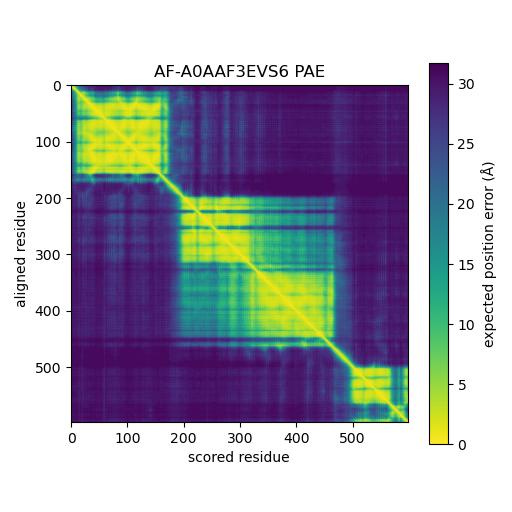TYR A N 1
ATOM 2962 C CA . TYR A 1 380 ? 20.416 2.714 -35.415 1.00 92.19 380 TYR A CA 1
ATOM 2963 C C . TYR A 1 380 ? 20.719 1.220 -35.557 1.00 92.19 380 TYR A C 1
ATOM 2965 O O . TYR A 1 380 ? 20.061 0.522 -36.323 1.00 92.19 380 TYR A O 1
ATOM 2973 N N . SER A 1 381 ? 21.688 0.709 -34.796 1.00 90.50 381 SER A N 1
ATOM 2974 C CA . SER A 1 381 ? 22.101 -0.694 -34.893 1.00 90.50 381 SER A CA 1
ATOM 2975 C C . SER A 1 381 ? 20.971 -1.657 -34.510 1.00 90.50 381 SER A C 1
ATOM 2977 O O . SER A 1 381 ? 20.821 -2.704 -35.139 1.00 90.50 381 SER A O 1
ATOM 2979 N N . GLY A 1 382 ? 20.162 -1.308 -33.504 1.00 91.06 382 GLY A N 1
ATOM 2980 C CA . GLY A 1 382 ? 18.953 -2.056 -33.141 1.00 91.06 382 GLY A CA 1
ATOM 2981 C C . GLY A 1 382 ? 17.865 -1.965 -34.214 1.00 91.06 382 GLY A C 1
ATOM 2982 O O . GLY A 1 382 ? 17.284 -2.980 -34.596 1.00 91.06 382 GLY A O 1
ATOM 2983 N N . MET A 1 383 ? 17.647 -0.771 -34.767 1.00 93.69 383 MET A N 1
ATOM 2984 C CA . MET A 1 383 ? 16.643 -0.527 -35.806 1.00 93.69 383 MET A CA 1
ATOM 2985 C C . MET A 1 383 ? 16.941 -1.245 -37.118 1.00 93.69 383 MET A C 1
ATOM 2987 O O . MET A 1 383 ? 16.016 -1.746 -37.749 1.00 93.69 383 MET A O 1
ATOM 2991 N N . ILE A 1 384 ? 18.211 -1.372 -37.509 1.00 93.50 384 ILE A N 1
ATOM 2992 C CA . ILE A 1 384 ? 18.590 -2.178 -38.675 1.00 93.50 384 ILE A CA 1
ATOM 2993 C C . ILE A 1 384 ? 18.245 -3.650 -38.453 1.00 93.50 384 ILE A C 1
ATOM 2995 O O . ILE A 1 384 ? 17.677 -4.271 -39.343 1.00 93.50 384 ILE A O 1
ATOM 2999 N N . LYS A 1 385 ? 18.504 -4.207 -37.264 1.00 92.44 385 LYS A N 1
ATOM 3000 C CA . LYS A 1 385 ? 18.124 -5.597 -36.959 1.00 92.44 385 LYS A CA 1
ATOM 3001 C C . LYS A 1 385 ? 16.607 -5.793 -36.994 1.00 92.44 385 LYS A C 1
ATOM 3003 O O . LYS A 1 385 ? 16.140 -6.813 -37.495 1.00 92.44 385 LYS A O 1
ATOM 3008 N N . TRP A 1 386 ? 15.846 -4.827 -36.474 1.00 94.31 386 TRP A N 1
ATOM 3009 C CA . TRP A 1 386 ? 14.384 -4.838 -36.548 1.00 94.31 386 TRP A CA 1
ATOM 3010 C C . TRP A 1 386 ? 13.893 -4.771 -38.000 1.00 94.31 386 TRP A C 1
ATOM 3012 O O . TRP A 1 386 ? 13.075 -5.593 -38.402 1.00 94.31 386 TRP A O 1
ATOM 3022 N N . ALA A 1 387 ? 14.453 -3.871 -38.811 1.00 93.19 387 ALA A N 1
ATOM 3023 C CA . ALA A 1 387 ? 14.119 -3.731 -40.227 1.00 93.19 387 ALA A CA 1
ATOM 3024 C C . ALA A 1 387 ? 14.477 -4.988 -41.034 1.00 93.19 387 ALA A C 1
ATOM 3026 O O . ALA A 1 387 ? 13.671 -5.446 -41.833 1.00 93.19 387 ALA A O 1
ATOM 3027 N N . GLU A 1 388 ? 15.634 -5.609 -40.781 1.00 93.12 388 GLU A N 1
ATOM 3028 C CA . GLU A 1 388 ? 16.015 -6.892 -41.385 1.00 93.12 388 GLU A CA 1
ATOM 3029 C C . GLU A 1 388 ? 15.016 -8.011 -41.019 1.00 93.12 388 GLU A C 1
ATOM 3031 O O . GLU A 1 388 ? 14.731 -8.881 -41.845 1.00 93.12 388 GLU A O 1
ATOM 3036 N N . ALA A 1 389 ? 14.463 -8.003 -39.800 1.00 92.00 389 ALA A N 1
ATOM 3037 C CA . ALA A 1 389 ? 13.418 -8.941 -39.389 1.00 92.00 389 ALA A CA 1
ATOM 3038 C C . ALA A 1 389 ? 12.064 -8.646 -40.063 1.00 92.00 389 ALA A C 1
ATOM 3040 O O . ALA A 1 389 ? 11.378 -9.580 -40.475 1.00 92.00 389 ALA A O 1
ATOM 3041 N N . GLU A 1 390 ? 11.704 -7.373 -40.227 1.00 91.56 390 GLU A N 1
ATOM 3042 C CA . GLU A 1 390 ? 10.487 -6.942 -40.924 1.00 91.56 390 GLU A CA 1
ATOM 3043 C C . GLU A 1 390 ? 10.546 -7.250 -42.427 1.00 91.56 390 GLU A C 1
ATOM 3045 O O . GLU A 1 390 ? 9.572 -7.751 -42.989 1.00 91.56 390 GLU A O 1
ATOM 3050 N N . CYS A 1 391 ? 11.705 -7.058 -43.067 1.00 92.69 391 CYS A N 1
ATOM 3051 C CA . CYS A 1 391 ? 11.933 -7.482 -44.447 1.00 92.69 391 CYS A CA 1
ATOM 3052 C C . CYS A 1 391 ? 11.728 -8.991 -44.598 1.00 92.69 391 CYS A C 1
ATOM 3054 O O . CYS A 1 391 ? 11.032 -9.421 -45.509 1.00 92.69 391 CYS A O 1
ATOM 3056 N N . LYS A 1 392 ? 12.258 -9.803 -43.672 1.00 92.25 392 LYS A N 1
ATOM 3057 C CA . LYS A 1 392 ? 12.043 -11.261 -43.686 1.00 92.25 392 LYS A CA 1
ATOM 3058 C C . LYS A 1 392 ? 10.575 -11.650 -43.510 1.00 92.25 392 LYS A C 1
ATOM 3060 O O . LYS A 1 392 ? 10.144 -12.621 -44.119 1.00 92.25 392 LYS A O 1
ATOM 3065 N N . ARG A 1 393 ? 9.811 -10.926 -42.683 1.00 89.75 393 ARG A N 1
ATOM 3066 C CA . ARG A 1 393 ? 8.370 -11.177 -42.485 1.00 89.75 393 ARG A CA 1
ATOM 3067 C C . ARG A 1 393 ? 7.541 -10.867 -43.729 1.00 89.75 393 ARG A C 1
ATOM 3069 O O . ARG A 1 393 ? 6.588 -11.586 -44.004 1.00 89.75 393 ARG A O 1
ATOM 3076 N N . ASN A 1 394 ? 7.906 -9.813 -44.454 1.00 89.50 394 ASN A N 1
ATOM 3077 C CA . ASN A 1 394 ? 7.175 -9.328 -45.626 1.00 89.50 394 ASN A CA 1
ATOM 3078 C C . ASN A 1 394 ? 7.786 -9.781 -46.969 1.00 89.50 394 ASN A C 1
ATOM 3080 O O . ASN A 1 394 ? 7.346 -9.316 -48.019 1.00 89.50 394 ASN A O 1
ATOM 3084 N N . ASP A 1 395 ? 8.789 -10.666 -46.933 1.00 89.69 395 ASP A N 1
ATOM 3085 C CA . ASP A 1 395 ? 9.542 -11.175 -48.091 1.00 89.69 395 ASP A CA 1
ATOM 3086 C C . ASP A 1 395 ? 10.168 -10.068 -48.968 1.00 89.69 395 ASP A C 1
ATOM 3088 O O . ASP A 1 395 ? 10.131 -10.090 -50.198 1.00 89.69 395 ASP A O 1
ATOM 3092 N N . TRP A 1 396 ? 10.732 -9.045 -48.322 1.00 91.56 396 TRP A N 1
ATOM 3093 C CA . TRP A 1 396 ? 11.474 -7.967 -48.979 1.00 91.56 396 TRP A CA 1
ATOM 3094 C C . TRP A 1 396 ? 12.982 -8.247 -48.989 1.00 91.56 396 TRP A C 1
ATOM 3096 O O . TRP A 1 396 ? 13.503 -8.860 -48.049 1.00 91.56 396 TRP A O 1
ATOM 3106 N N . PRO A 1 397 ? 13.720 -7.760 -50.006 1.00 87.62 397 PRO A N 1
ATOM 3107 C CA . PRO A 1 397 ? 15.175 -7.846 -50.004 1.00 87.62 397 PRO A CA 1
ATOM 3108 C C . PRO A 1 397 ? 15.751 -7.096 -48.793 1.00 87.62 397 PRO A C 1
ATOM 3110 O O . PRO A 1 397 ? 15.302 -6.013 -48.431 1.00 87.62 397 PRO A O 1
ATOM 3113 N N . ALA A 1 398 ? 16.749 -7.680 -48.128 1.00 85.75 398 ALA A N 1
ATOM 3114 C CA . ALA A 1 398 ? 17.432 -7.063 -46.984 1.00 85.75 398 ALA A CA 1
ATOM 3115 C C . ALA A 1 398 ? 18.590 -6.146 -47.436 1.00 85.75 398 ALA A C 1
ATOM 3117 O O . ALA A 1 398 ? 19.681 -6.173 -46.863 1.00 85.75 398 ALA A O 1
ATOM 3118 N N . ASP A 1 399 ? 18.366 -5.388 -48.507 1.00 87.25 399 ASP A N 1
ATOM 3119 C CA . ASP A 1 399 ? 19.284 -4.396 -49.064 1.00 87.25 399 ASP A CA 1
ATOM 3120 C C . ASP A 1 399 ? 18.876 -2.970 -48.652 1.00 87.25 399 ASP A C 1
ATOM 3122 O O . ASP A 1 399 ? 17.916 -2.771 -47.908 1.00 87.25 399 ASP A O 1
ATOM 3126 N N . GLY A 1 400 ? 19.633 -1.958 -49.085 1.00 84.69 400 GLY A N 1
ATOM 3127 C CA . GLY A 1 400 ? 19.405 -0.568 -48.676 1.00 84.69 400 GLY A CA 1
ATOM 3128 C C . GLY A 1 400 ? 17.985 -0.061 -48.960 1.00 84.69 400 GLY A C 1
ATOM 3129 O O . GLY A 1 400 ? 17.393 0.613 -48.115 1.00 84.69 400 GLY A O 1
ATOM 3130 N N . GLU A 1 401 ? 17.406 -0.438 -50.105 1.00 86.06 401 GLU A N 1
ATOM 3131 C CA . GLU A 1 401 ? 16.050 -0.046 -50.499 1.00 86.06 401 GLU A CA 1
ATOM 3132 C C . GLU A 1 401 ? 14.987 -0.774 -49.667 1.00 86.06 401 GLU A C 1
ATOM 3134 O O . GLU A 1 401 ? 14.060 -0.139 -49.156 1.00 86.06 401 GLU A O 1
ATOM 3139 N N . GLY A 1 402 ? 15.144 -2.083 -49.445 1.00 87.06 402 GLY A N 1
ATOM 3140 C CA . GLY A 1 402 ? 14.233 -2.841 -48.592 1.00 87.06 402 GLY A CA 1
ATOM 3141 C C . GLY A 1 402 ? 14.279 -2.406 -47.125 1.00 87.06 402 GLY A C 1
ATOM 3142 O O . GLY A 1 402 ? 13.232 -2.263 -46.494 1.00 87.06 402 GLY A O 1
ATOM 3143 N N . LEU A 1 403 ? 15.462 -2.085 -46.592 1.00 89.88 403 LEU A N 1
ATOM 3144 C CA . LEU A 1 403 ? 15.606 -1.527 -45.241 1.00 89.88 403 LEU A CA 1
ATOM 3145 C C . LEU A 1 403 ? 14.953 -0.146 -45.124 1.00 89.88 403 LEU A C 1
ATOM 3147 O O . LEU A 1 403 ? 14.287 0.140 -44.127 1.00 89.88 403 LEU A O 1
ATOM 3151 N N . ARG A 1 404 ? 15.099 0.700 -46.150 1.00 89.75 404 ARG A N 1
ATOM 3152 C CA . ARG A 1 404 ? 14.439 2.010 -46.208 1.00 89.75 404 ARG A CA 1
ATOM 3153 C C . ARG A 1 404 ? 12.920 1.865 -46.263 1.00 89.75 404 ARG A C 1
ATOM 3155 O O . ARG A 1 404 ? 12.225 2.604 -45.572 1.00 89.75 404 ARG A O 1
ATOM 3162 N N . ARG A 1 405 ? 12.414 0.879 -47.009 1.00 88.69 405 ARG A N 1
ATOM 3163 C CA . ARG A 1 405 ? 10.987 0.533 -47.069 1.00 88.69 405 ARG A CA 1
ATOM 3164 C C . ARG A 1 405 ? 10.449 0.026 -45.729 1.00 88.69 405 ARG A C 1
ATOM 3166 O O . ARG A 1 405 ? 9.339 0.390 -45.356 1.00 88.69 405 ARG A O 1
ATOM 3173 N N . ALA A 1 406 ? 11.217 -0.787 -45.005 1.00 89.44 406 ALA A N 1
ATOM 3174 C CA . ALA A 1 406 ? 10.818 -1.302 -43.696 1.00 89.44 406 ALA A CA 1
ATOM 3175 C C . ALA A 1 406 ? 10.802 -0.218 -42.609 1.00 89.44 406 ALA A C 1
ATOM 3177 O O . ALA A 1 406 ? 9.884 -0.176 -41.791 1.00 89.44 406 ALA A O 1
ATOM 3178 N N . LEU A 1 407 ? 11.799 0.673 -42.603 1.00 89.25 407 LEU A N 1
ATOM 3179 C CA . LEU A 1 407 ? 11.873 1.769 -41.635 1.00 89.25 407 LEU A CA 1
ATOM 3180 C C . LEU A 1 407 ? 10.873 2.886 -41.951 1.00 89.25 407 LEU A C 1
ATOM 3182 O O . LEU A 1 407 ? 10.214 3.368 -41.033 1.00 89.25 407 LEU A O 1
ATOM 3186 N N . ASP A 1 408 ? 10.729 3.275 -43.221 1.00 88.88 408 ASP A N 1
ATOM 3187 C CA . ASP A 1 408 ? 9.767 4.280 -43.688 1.00 88.88 408 ASP A CA 1
ATOM 3188 C C . ASP A 1 408 ? 9.763 5.543 -42.790 1.00 88.88 408 ASP A C 1
ATOM 3190 O O . ASP A 1 408 ? 10.797 6.197 -42.637 1.00 88.88 408 ASP A O 1
ATOM 3194 N N . GLU A 1 409 ? 8.653 5.885 -42.128 1.00 86.56 409 GLU A N 1
ATOM 3195 C CA . GLU A 1 409 ? 8.577 7.033 -41.221 1.00 86.56 409 GLU A CA 1
ATOM 3196 C C . GLU A 1 409 ? 9.517 6.945 -40.004 1.00 86.56 409 GLU A C 1
ATOM 3198 O O . GLU A 1 409 ? 9.970 7.983 -39.516 1.00 86.56 409 GLU A O 1
ATOM 3203 N N . LEU A 1 410 ? 9.872 5.736 -39.543 1.00 88.00 410 LEU A N 1
ATOM 3204 C CA . LEU A 1 410 ? 10.782 5.525 -38.411 1.00 88.00 410 LEU A CA 1
ATOM 3205 C C . LEU A 1 410 ? 12.197 6.013 -38.723 1.00 88.00 410 LEU A C 1
ATOM 3207 O O . LEU A 1 410 ? 12.922 6.409 -37.809 1.00 88.00 410 LEU A O 1
ATOM 3211 N N . LEU A 1 411 ? 12.581 6.027 -40.004 1.00 88.31 411 LEU A N 1
ATOM 3212 C CA . LEU A 1 411 ? 13.884 6.518 -40.441 1.00 88.31 411 LEU A CA 1
ATOM 3213 C C . LEU A 1 411 ? 14.100 7.969 -39.994 1.00 88.31 411 LEU A C 1
ATOM 3215 O O . LEU A 1 411 ? 15.181 8.320 -39.531 1.00 88.31 411 LEU A O 1
ATOM 3219 N N . HIS A 1 412 ? 13.053 8.794 -40.055 1.00 85.12 412 HIS A N 1
ATOM 3220 C CA . HIS A 1 412 ? 13.103 10.212 -39.691 1.00 85.12 412 HIS A CA 1
ATOM 3221 C C . HIS A 1 412 ? 13.208 10.456 -38.179 1.00 85.12 412 HIS A C 1
ATOM 3223 O O . HIS A 1 412 ? 13.635 11.529 -37.750 1.00 85.12 412 HIS A O 1
ATOM 3229 N N . LEU A 1 413 ? 12.854 9.456 -37.367 1.00 86.50 413 LEU A N 1
ATOM 3230 C CA . LEU A 1 413 ? 12.964 9.516 -35.910 1.00 86.50 413 LEU A CA 1
ATOM 3231 C C . LEU A 1 413 ? 14.383 9.196 -35.412 1.00 86.50 413 LEU A C 1
ATOM 3233 O O . LEU A 1 413 ? 14.717 9.534 -34.273 1.00 86.50 413 LEU A O 1
ATOM 3237 N N . ILE A 1 414 ? 15.224 8.584 -36.255 1.00 88.75 414 ILE A N 1
ATOM 3238 C CA . ILE A 1 414 ? 16.643 8.354 -35.962 1.00 88.75 414 ILE A CA 1
ATOM 3239 C C . ILE A 1 414 ? 17.418 9.654 -36.203 1.00 88.75 414 ILE A C 1
ATOM 3241 O O . ILE A 1 414 ? 17.381 10.256 -37.278 1.00 88.75 414 ILE A O 1
ATOM 3245 N N . ARG A 1 415 ? 18.162 10.100 -35.189 1.00 88.75 415 ARG A N 1
ATOM 3246 C CA . ARG A 1 415 ? 18.820 11.417 -35.176 1.00 88.75 415 ARG A CA 1
ATOM 3247 C C . ARG A 1 415 ? 20.216 11.372 -35.789 1.00 88.75 415 ARG A C 1
ATOM 3249 O O . ARG A 1 415 ? 21.196 11.718 -35.127 1.00 88.75 415 ARG A O 1
ATOM 3256 N N . PHE A 1 416 ? 20.318 10.975 -37.059 1.00 86.81 416 PHE A N 1
ATOM 3257 C CA . PHE A 1 416 ? 21.592 10.870 -37.791 1.00 86.81 416 PHE A CA 1
ATOM 3258 C C . PHE A 1 416 ? 22.531 12.083 -37.647 1.00 86.81 416 PHE A C 1
ATOM 3260 O O . PHE A 1 416 ? 23.722 11.860 -37.436 1.00 86.81 416 PHE A O 1
ATOM 3267 N N . PRO A 1 417 ? 22.049 13.349 -37.641 1.00 85.25 417 PRO A N 1
ATOM 3268 C CA . PRO A 1 417 ? 22.916 14.518 -37.455 1.00 85.25 417 PRO A CA 1
ATOM 3269 C C . PRO A 1 417 ? 23.678 14.561 -36.122 1.00 85.25 417 PRO A C 1
ATOM 3271 O O . PRO A 1 417 ? 24.575 15.381 -35.954 1.00 85.25 417 PRO A O 1
ATOM 3274 N N . THR A 1 418 ? 23.298 13.727 -35.152 1.00 83.19 418 THR A N 1
ATOM 3275 C CA . THR A 1 418 ? 23.926 13.677 -33.827 1.00 83.19 418 THR A CA 1
ATOM 3276 C C . THR A 1 418 ? 25.045 12.638 -33.706 1.00 83.19 418 THR A C 1
ATOM 3278 O O . THR A 1 418 ? 25.782 12.679 -32.712 1.00 83.19 418 THR A O 1
ATOM 3281 N N . MET A 1 419 ? 25.179 11.749 -34.700 1.00 86.44 419 MET A N 1
ATOM 3282 C CA . MET A 1 419 ? 26.246 10.747 -34.817 1.00 86.44 419 MET A CA 1
ATOM 3283 C C . MET A 1 419 ? 27.578 11.400 -35.206 1.00 86.44 419 MET A C 1
ATOM 3285 O O . MET A 1 419 ? 27.606 12.520 -35.715 1.00 86.44 419 MET A O 1
ATOM 3289 N N . SER A 1 420 ? 28.696 10.705 -34.998 1.00 86.75 420 SER A N 1
ATOM 3290 C CA . SER A 1 420 ? 29.974 11.119 -35.588 1.00 86.75 420 SER A CA 1
ATOM 3291 C C . SER A 1 420 ? 30.022 10.820 -37.093 1.00 86.75 420 SER A C 1
ATOM 3293 O O . SER A 1 420 ? 29.336 9.928 -37.591 1.00 86.75 420 SER A O 1
ATOM 3295 N N . GLY A 1 421 ? 30.858 11.549 -37.840 1.00 83.69 421 GLY A N 1
ATOM 3296 C CA . GLY A 1 421 ? 31.015 11.319 -39.282 1.00 83.69 421 GLY A CA 1
ATOM 3297 C C . GLY A 1 421 ? 31.533 9.913 -39.621 1.00 83.69 421 GLY A C 1
ATOM 3298 O O . GLY A 1 421 ? 31.132 9.342 -40.631 1.00 83.69 421 GLY A O 1
ATOM 3299 N N . GLU A 1 422 ? 32.376 9.330 -38.762 1.00 85.31 422 GLU A N 1
ATOM 3300 C CA . GLU A 1 422 ? 32.862 7.951 -38.919 1.00 85.31 422 GLU A CA 1
ATOM 3301 C C . GLU A 1 422 ? 31.741 6.925 -38.705 1.00 85.31 422 GLU A C 1
ATOM 3303 O O . GLU A 1 422 ? 31.575 6.017 -39.518 1.00 85.31 422 GLU A O 1
ATOM 3308 N N . GLU A 1 423 ? 30.940 7.092 -37.650 1.00 87.31 423 GLU A N 1
ATOM 3309 C CA . GLU A 1 423 ? 29.767 6.256 -37.363 1.00 87.31 423 GLU A CA 1
ATOM 3310 C C . GLU A 1 423 ? 28.736 6.312 -38.497 1.00 87.31 423 GLU A C 1
ATOM 3312 O O . GLU A 1 423 ? 28.239 5.277 -38.943 1.00 87.31 423 GLU A O 1
ATOM 3317 N N . PHE A 1 424 ? 28.455 7.513 -39.009 1.00 88.38 424 PHE A N 1
ATOM 3318 C CA . PHE A 1 424 ? 27.498 7.718 -40.093 1.00 88.38 424 PHE A CA 1
ATOM 3319 C C . PHE A 1 424 ? 27.957 7.082 -41.417 1.00 88.38 424 PHE A C 1
ATOM 3321 O O . PHE A 1 424 ? 27.166 6.438 -42.110 1.00 88.38 424 PHE A O 1
ATOM 3328 N N . ASN A 1 425 ? 29.245 7.209 -41.752 1.00 85.62 425 ASN A N 1
ATOM 3329 C CA . ASN A 1 425 ? 29.802 6.605 -42.962 1.00 85.62 425 ASN A CA 1
ATOM 3330 C C . ASN A 1 425 ? 29.849 5.076 -42.877 1.00 85.62 425 ASN A C 1
ATOM 3332 O O . ASN A 1 425 ? 29.404 4.391 -43.797 1.00 85.62 425 ASN A O 1
ATOM 3336 N N . ASN A 1 426 ? 30.359 4.534 -41.770 1.00 85.56 426 ASN A N 1
ATOM 3337 C CA . ASN A 1 426 ? 30.537 3.089 -41.614 1.00 85.56 426 ASN A CA 1
ATOM 3338 C C . ASN A 1 426 ? 29.220 2.347 -41.341 1.00 85.56 426 ASN A C 1
ATOM 3340 O O . ASN A 1 426 ? 29.139 1.142 -41.575 1.00 85.56 426 ASN A O 1
ATOM 3344 N N . GLY A 1 427 ? 28.196 3.041 -40.840 1.00 86.88 427 GLY A N 1
ATOM 3345 C CA . GLY A 1 427 ? 26.877 2.475 -40.577 1.00 86.88 427 GLY A CA 1
ATOM 3346 C C . GLY A 1 427 ? 25.875 2.793 -41.695 1.00 86.88 427 GLY A C 1
ATOM 3347 O O . GLY A 1 427 ? 25.795 2.026 -42.656 1.00 86.88 427 GLY A O 1
ATOM 3348 N N . PRO A 1 428 ? 25.077 3.870 -41.570 1.00 87.38 428 PRO A N 1
ATOM 3349 C CA . PRO A 1 428 ? 23.991 4.202 -42.499 1.00 87.38 428 PRO A CA 1
ATOM 3350 C C . PRO A 1 428 ? 24.380 4.269 -43.979 1.00 87.38 428 PRO A C 1
ATOM 3352 O O . PRO A 1 428 ? 23.687 3.696 -44.822 1.00 87.38 428 PRO A O 1
ATOM 3355 N N . VAL A 1 429 ? 25.496 4.926 -44.309 1.00 86.31 429 VAL A N 1
ATOM 3356 C CA . VAL A 1 429 ? 25.959 5.036 -45.704 1.00 86.31 429 VAL A CA 1
ATOM 3357 C C . VAL A 1 429 ? 26.498 3.695 -46.202 1.00 86.31 429 VAL A C 1
ATOM 3359 O O . VAL A 1 429 ? 26.111 3.241 -47.276 1.00 86.31 429 VAL A O 1
ATOM 3362 N N . GLY A 1 430 ? 27.325 3.015 -45.403 1.00 83.94 430 GLY A N 1
ATOM 3363 C CA . GLY A 1 430 ? 27.875 1.696 -45.736 1.00 83.94 430 GLY A CA 1
ATOM 3364 C C . GLY A 1 430 ? 26.818 0.603 -45.944 1.00 83.94 430 GLY A C 1
ATOM 3365 O O . GLY A 1 430 ? 27.046 -0.330 -46.709 1.00 83.94 430 GLY A O 1
ATOM 3366 N N . LYS A 1 431 ? 25.643 0.729 -45.314 1.00 84.81 431 LYS A N 1
ATOM 3367 C CA . LYS A 1 431 ? 24.480 -0.157 -45.515 1.00 84.81 431 LYS A CA 1
ATOM 3368 C C . LYS A 1 431 ? 23.599 0.229 -46.713 1.00 84.81 431 LYS A C 1
ATOM 3370 O O . LYS A 1 431 ? 22.634 -0.478 -46.989 1.00 84.81 431 LYS A O 1
ATOM 3375 N N . GLY A 1 432 ? 23.920 1.312 -47.425 1.00 85.06 432 GLY A N 1
ATOM 3376 C CA . GLY A 1 432 ? 23.174 1.767 -48.601 1.00 85.06 432 GLY A CA 1
ATOM 3377 C C . GLY A 1 432 ? 21.822 2.405 -48.277 1.00 85.06 432 GLY A C 1
ATOM 3378 O O . GLY A 1 432 ? 20.933 2.399 -49.120 1.00 85.06 432 GLY A O 1
ATOM 3379 N N . LEU A 1 433 ? 21.643 2.930 -47.060 1.00 85.56 433 LEU A N 1
ATOM 3380 C CA . LEU A 1 433 ? 20.358 3.478 -46.608 1.00 85.56 433 LEU A CA 1
ATOM 3381 C C . LEU A 1 433 ? 20.035 4.848 -47.232 1.00 85.56 433 LEU A C 1
ATOM 3383 O O . LEU A 1 433 ? 18.873 5.243 -47.318 1.00 85.56 433 LEU A O 1
ATOM 3387 N N . PHE A 1 434 ? 21.074 5.565 -47.665 1.00 84.56 434 PHE A N 1
ATOM 3388 C CA . PHE A 1 434 ? 20.995 6.909 -48.228 1.00 84.56 434 PHE A CA 1
ATOM 3389 C C . PHE A 1 434 ? 21.586 6.953 -49.632 1.00 84.56 434 PHE A C 1
ATOM 3391 O O . PHE A 1 434 ? 22.622 6.345 -49.907 1.00 84.56 434 PHE A O 1
ATOM 3398 N N . GLU A 1 435 ? 20.957 7.733 -50.507 1.00 78.69 435 GLU A N 1
ATOM 3399 C CA . GLU A 1 435 ? 21.501 8.020 -51.833 1.00 78.69 435 GLU A CA 1
ATOM 3400 C C . GLU A 1 435 ? 22.707 8.968 -51.733 1.00 78.69 435 GLU A C 1
ATOM 3402 O O . GLU A 1 435 ? 22.830 9.743 -50.785 1.00 78.69 435 GLU A O 1
ATOM 3407 N N . GLY A 1 436 ? 23.596 8.963 -52.733 1.00 75.62 436 GLY A N 1
ATOM 3408 C CA . GLY A 1 436 ? 24.871 9.695 -52.669 1.00 75.62 436 GLY A CA 1
ATOM 3409 C C . GLY A 1 436 ? 24.747 11.198 -52.374 1.00 75.62 436 GLY A C 1
ATOM 3410 O O . GLY A 1 436 ? 25.594 11.758 -51.680 1.00 75.62 436 GLY A O 1
ATOM 3411 N N . LYS A 1 437 ? 23.675 11.851 -52.843 1.00 79.12 437 LYS A N 1
ATOM 3412 C CA . LYS A 1 437 ? 23.404 13.268 -52.548 1.00 79.12 437 LYS A CA 1
ATOM 3413 C C . LYS A 1 437 ? 22.893 13.476 -51.116 1.00 79.12 437 LYS A C 1
ATOM 3415 O O . LYS A 1 437 ? 23.352 14.379 -50.427 1.00 79.12 437 LYS A O 1
ATOM 3420 N N . GLU A 1 438 ? 21.995 12.611 -50.655 1.00 80.19 438 GLU A N 1
ATOM 3421 C CA . GLU A 1 438 ? 21.407 12.657 -49.310 1.00 80.19 438 GLU A CA 1
ATOM 3422 C C . GLU A 1 438 ? 22.453 12.363 -48.223 1.00 80.19 438 GLU A C 1
ATOM 3424 O O . GLU A 1 438 ? 22.539 13.076 -47.223 1.00 80.19 438 GLU A O 1
ATOM 3429 N N . ALA A 1 439 ? 23.313 11.367 -48.457 1.00 82.19 439 ALA A N 1
ATOM 3430 C CA . ALA A 1 439 ? 24.437 11.041 -47.585 1.00 82.19 439 ALA A CA 1
ATOM 3431 C C . ALA A 1 439 ? 25.420 12.216 -47.453 1.00 82.19 439 ALA A C 1
ATOM 3433 O O . ALA A 1 439 ? 25.872 12.529 -46.350 1.00 82.19 439 ALA A O 1
ATOM 3434 N N . TYR A 1 440 ? 25.725 12.891 -48.566 1.00 81.88 440 TYR A N 1
ATOM 3435 C CA . TYR A 1 440 ? 26.607 14.057 -48.585 1.00 81.88 440 TYR A CA 1
ATOM 3436 C C . TYR A 1 440 ? 26.026 15.236 -47.789 1.00 81.88 440 TYR A C 1
ATOM 3438 O O . TYR A 1 440 ? 26.721 15.821 -46.954 1.00 81.88 440 TYR A O 1
ATOM 3446 N N . ASP A 1 441 ? 24.742 15.540 -47.989 1.00 79.56 441 ASP A N 1
ATOM 3447 C CA . ASP A 1 441 ? 24.053 16.631 -47.293 1.00 79.56 441 ASP A CA 1
ATOM 3448 C C . ASP A 1 441 ? 23.971 16.382 -45.771 1.00 79.56 441 ASP A C 1
ATOM 3450 O O . ASP A 1 441 ? 24.206 17.292 -44.966 1.00 79.56 441 ASP A O 1
ATOM 3454 N N . LEU A 1 442 ? 23.719 15.137 -45.347 1.00 79.94 442 LEU A N 1
ATOM 3455 C CA . LEU A 1 442 ? 23.740 14.750 -43.930 1.00 79.94 442 LEU A CA 1
ATOM 3456 C C . LEU A 1 442 ? 25.148 14.830 -43.322 1.00 79.94 442 LEU A C 1
ATOM 3458 O O . LEU A 1 442 ? 25.299 15.322 -42.202 1.00 79.94 442 LEU A O 1
ATOM 3462 N N . LEU A 1 443 ? 26.189 14.429 -44.058 1.00 80.69 443 LEU A N 1
ATOM 3463 C CA . LEU A 1 443 ? 27.579 14.522 -43.598 1.00 80.69 443 LEU A CA 1
ATOM 3464 C C . LEU A 1 443 ? 28.026 15.981 -43.395 1.00 80.69 443 LEU A C 1
ATOM 3466 O O . LEU A 1 443 ? 28.734 16.296 -42.433 1.00 80.69 443 LEU A O 1
ATOM 3470 N N . LEU A 1 444 ? 27.590 16.892 -44.271 1.00 79.38 444 LEU A N 1
ATOM 3471 C CA . LEU A 1 444 ? 27.812 18.332 -44.106 1.00 79.38 444 LEU A CA 1
ATOM 3472 C C . LEU A 1 444 ? 27.124 18.873 -42.847 1.00 79.38 444 LEU A C 1
ATOM 3474 O O . LEU A 1 444 ? 27.705 19.704 -42.143 1.00 79.38 444 LEU A O 1
ATOM 3478 N N . CYS A 1 445 ? 25.916 18.388 -42.545 1.00 75.62 445 CYS A N 1
ATOM 3479 C CA . CYS A 1 445 ? 25.194 18.742 -41.325 1.00 75.62 445 CYS A CA 1
ATOM 3480 C C . CYS A 1 445 ? 25.914 18.230 -40.063 1.00 75.62 445 CYS A C 1
ATOM 3482 O O . CYS A 1 445 ? 26.056 18.986 -39.104 1.00 75.62 445 CYS A O 1
ATOM 3484 N N . ILE A 1 446 ? 26.408 16.986 -40.069 1.00 79.19 446 ILE A N 1
ATOM 3485 C CA . ILE A 1 446 ? 27.147 16.376 -38.945 1.00 79.19 446 ILE A CA 1
ATOM 3486 C C . ILE A 1 446 ? 28.425 17.165 -38.632 1.00 79.19 446 ILE A C 1
ATOM 3488 O O . ILE A 1 446 ? 28.701 17.491 -37.478 1.00 79.19 446 ILE A O 1
ATOM 3492 N N . ASN A 1 447 ? 29.175 17.554 -39.664 1.00 79.06 447 ASN A N 1
ATOM 3493 C CA . ASN A 1 447 ? 30.401 18.341 -39.508 1.00 79.06 447 ASN A CA 1
ATOM 3494 C C . ASN A 1 447 ? 30.139 19.835 -39.230 1.00 79.06 447 ASN A C 1
ATOM 3496 O O . ASN A 1 447 ? 31.080 20.626 -39.189 1.00 79.06 447 ASN A O 1
ATOM 3500 N N . SER A 1 448 ? 28.873 20.233 -39.033 1.00 68.94 448 SER A N 1
ATOM 3501 C CA . SER A 1 448 ? 28.445 21.621 -38.798 1.00 68.94 448 SER A CA 1
ATOM 3502 C C . SER A 1 448 ? 28.862 22.604 -39.906 1.00 68.94 448 SER A C 1
ATOM 3504 O O . SER A 1 448 ? 28.981 23.804 -39.666 1.00 68.94 448 SER A O 1
ATOM 3506 N N . LEU A 1 449 ? 29.066 22.109 -41.132 1.00 55.00 449 LEU A N 1
ATOM 3507 C CA . LEU A 1 449 ? 29.507 22.898 -42.289 1.00 55.00 449 LEU A CA 1
ATOM 3508 C C . LEU A 1 449 ? 28.338 23.582 -43.022 1.00 55.00 449 LEU A C 1
ATOM 3510 O O . LEU A 1 449 ? 28.557 24.521 -43.786 1.00 55.00 449 LEU A O 1
ATOM 3514 N N . GLN A 1 450 ? 27.093 23.152 -42.778 1.00 57.62 450 GLN A N 1
ATOM 3515 C CA . GLN A 1 450 ? 25.877 23.796 -43.287 1.00 57.62 450 GLN A CA 1
ATOM 3516 C C . GLN A 1 450 ? 24.771 23.854 -42.220 1.00 57.62 450 GLN A C 1
ATOM 3518 O O . GLN A 1 450 ? 24.474 22.864 -41.560 1.00 57.62 450 GLN A O 1
ATOM 3523 N N . THR A 1 451 ? 24.122 25.017 -42.078 1.00 52.81 451 THR A N 1
ATOM 3524 C CA . THR A 1 451 ? 23.079 25.291 -41.063 1.00 52.81 451 THR A CA 1
ATOM 3525 C C . THR A 1 451 ? 21.674 25.480 -41.640 1.00 52.81 451 THR A C 1
ATOM 3527 O O . THR A 1 451 ? 20.744 25.799 -40.897 1.00 52.81 451 THR A O 1
ATOM 3530 N N . LYS A 1 452 ? 21.471 25.286 -42.953 1.00 51.50 452 LYS A N 1
ATOM 3531 C CA . LYS A 1 452 ? 20.160 25.533 -43.575 1.00 51.50 452 LYS A CA 1
ATOM 3532 C C . LYS A 1 452 ? 19.072 24.659 -42.937 1.00 51.50 452 LYS A C 1
ATOM 3534 O O . LYS A 1 452 ? 19.257 23.464 -42.692 1.00 51.50 452 LYS A O 1
ATOM 3539 N N . LYS A 1 453 ? 17.952 25.316 -42.627 1.00 49.03 453 LYS A N 1
ATOM 3540 C CA . LYS A 1 453 ? 16.832 24.842 -41.796 1.00 49.03 453 LYS A CA 1
ATOM 3541 C C . LYS A 1 453 ? 15.947 23.790 -42.484 1.00 49.03 453 LYS A C 1
ATOM 3543 O O . LYS A 1 453 ? 15.137 23.169 -41.817 1.00 49.03 453 LYS A O 1
ATOM 3548 N N . GLU A 1 454 ? 16.119 23.595 -43.791 1.00 51.53 454 GLU A N 1
ATOM 3549 C CA . GLU A 1 454 ? 15.182 22.861 -44.662 1.00 51.53 454 GLU A CA 1
ATOM 3550 C C . GLU A 1 454 ? 15.766 21.581 -45.271 1.00 51.53 454 GLU A C 1
ATOM 3552 O O . GLU A 1 454 ? 15.244 21.053 -46.246 1.00 51.53 454 GLU A O 1
ATOM 3557 N N . ILE A 1 455 ? 16.869 21.070 -44.728 1.00 51.91 455 ILE A N 1
ATOM 3558 C CA . ILE A 1 455 ? 17.464 19.833 -45.236 1.00 51.91 455 ILE A CA 1
ATOM 3559 C C . ILE A 1 455 ? 16.972 18.696 -44.341 1.00 51.91 455 ILE A C 1
ATOM 3561 O O . ILE A 1 455 ? 17.559 18.437 -43.289 1.00 51.91 455 ILE A O 1
ATOM 3565 N N . PHE A 1 456 ? 15.866 18.094 -44.795 1.00 55.09 456 PHE A N 1
ATOM 3566 C CA . PHE A 1 456 ? 15.198 16.880 -44.308 1.00 55.09 456 PHE A CA 1
ATOM 3567 C C . PHE A 1 456 ? 14.526 16.935 -42.919 1.00 55.09 456 PHE A C 1
ATOM 3569 O O . PHE A 1 456 ? 14.955 17.681 -42.039 1.00 55.09 456 PHE A O 1
ATOM 3576 N N . PRO A 1 457 ? 13.473 16.121 -42.683 1.00 63.62 457 PRO A N 1
ATOM 3577 C CA . PRO A 1 457 ? 12.701 16.113 -41.436 1.00 63.62 457 PRO A CA 1
ATOM 3578 C C . PRO A 1 457 ? 13.429 15.381 -40.288 1.00 63.62 457 PRO A C 1
ATOM 3580 O O . PRO A 1 457 ? 12.790 14.769 -39.438 1.00 63.62 457 PRO A O 1
ATOM 3583 N N . PHE A 1 458 ? 14.767 15.417 -40.253 1.00 66.19 458 PHE A N 1
ATOM 3584 C CA . PHE A 1 458 ? 15.552 14.769 -39.203 1.00 66.19 458 PHE A CA 1
ATOM 3585 C C . PHE A 1 458 ? 15.744 15.697 -38.004 1.00 66.19 458 PHE A C 1
ATOM 3587 O O . PHE A 1 458 ? 16.159 16.855 -38.125 1.00 66.19 458 PHE A O 1
ATOM 3594 N N . VAL A 1 459 ? 15.498 15.155 -36.814 1.00 66.62 459 VAL A N 1
ATOM 3595 C CA . VAL A 1 459 ? 15.682 15.869 -35.549 1.00 66.62 459 VAL A CA 1
ATOM 3596 C C . VAL A 1 459 ? 17.177 16.083 -35.282 1.00 66.62 459 VAL A C 1
ATOM 3598 O O . VAL A 1 459 ? 17.958 15.134 -35.230 1.00 66.62 459 VAL A O 1
ATOM 3601 N N . ARG A 1 460 ? 17.586 17.346 -35.094 1.00 67.50 460 ARG A N 1
ATOM 3602 C CA . ARG A 1 460 ? 18.996 17.748 -34.884 1.00 67.50 460 ARG A CA 1
ATOM 3603 C C . ARG A 1 460 ? 19.411 17.839 -33.411 1.00 67.50 460 ARG A C 1
ATOM 3605 O O . ARG A 1 460 ? 20.578 18.072 -33.108 1.00 67.50 460 ARG A O 1
ATOM 3612 N N . THR A 1 461 ? 18.471 17.692 -32.483 1.00 69.06 461 THR A N 1
ATOM 3613 C CA . THR A 1 461 ? 18.724 17.770 -31.040 1.00 69.06 461 THR A CA 1
ATOM 3614 C C . THR A 1 461 ? 19.094 16.402 -30.476 1.00 69.06 461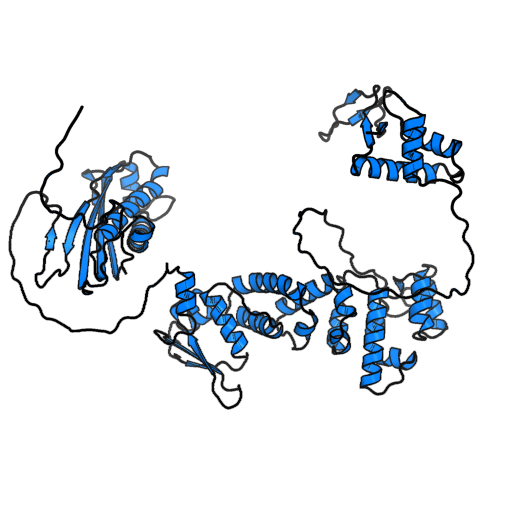 THR A C 1
ATOM 3616 O O . THR A 1 461 ? 18.402 15.411 -30.705 1.00 69.06 461 THR A O 1
ATOM 3619 N N . ARG A 1 462 ? 20.171 16.333 -29.686 1.00 69.31 462 ARG A N 1
ATOM 3620 C CA . ARG A 1 462 ? 20.508 15.112 -28.936 1.00 69.31 462 ARG A CA 1
ATOM 3621 C C . ARG A 1 462 ? 19.419 14.784 -27.915 1.00 69.31 462 ARG A C 1
ATOM 3623 O O . ARG A 1 462 ? 18.830 15.692 -27.326 1.00 69.31 462 ARG A O 1
ATOM 3630 N N . ARG A 1 463 ? 19.188 13.488 -27.689 1.00 78.56 463 ARG A N 1
ATOM 3631 C CA . ARG A 1 463 ? 18.374 13.003 -26.565 1.00 78.56 463 ARG A CA 1
ATOM 3632 C C . ARG A 1 463 ? 19.038 13.383 -25.231 1.00 78.56 463 ARG A C 1
ATOM 3634 O O . ARG A 1 463 ? 20.261 13.532 -25.159 1.00 78.56 463 ARG A O 1
ATOM 3641 N N . LYS A 1 464 ? 18.238 13.606 -24.182 1.00 65.19 464 LYS A N 1
ATOM 3642 C CA . LYS A 1 464 ? 18.723 14.056 -22.865 1.00 65.19 464 LYS A CA 1
ATOM 3643 C C . LYS A 1 464 ? 19.450 12.905 -22.159 1.00 65.19 464 LYS A C 1
ATOM 3645 O O . LYS A 1 464 ? 18.810 12.006 -21.628 1.00 65.19 464 LYS A O 1
ATOM 3650 N N . MET A 1 465 ? 20.782 12.942 -22.110 1.00 55.62 465 MET A N 1
ATOM 3651 C CA . MET A 1 465 ? 21.558 12.000 -21.290 1.00 55.62 465 MET A CA 1
ATOM 3652 C C . MET A 1 465 ? 21.451 12.373 -19.803 1.00 55.62 465 MET A C 1
ATOM 3654 O O . MET A 1 465 ? 21.533 13.550 -19.451 1.00 55.62 465 MET A O 1
ATOM 3658 N N . ALA A 1 466 ? 21.277 11.384 -18.922 1.00 39.91 466 ALA A N 1
ATOM 3659 C CA . ALA A 1 466 ? 21.250 11.613 -17.479 1.00 39.91 466 ALA A CA 1
ATOM 3660 C C . ALA A 1 466 ? 22.621 12.099 -16.974 1.00 39.91 466 ALA A C 1
ATOM 3662 O O . ALA A 1 466 ? 23.653 11.490 -17.250 1.00 39.91 466 ALA A O 1
ATOM 3663 N N . THR A 1 467 ? 22.625 13.184 -16.201 1.00 32.16 467 THR A N 1
ATOM 3664 C CA . THR A 1 467 ? 23.769 13.601 -15.383 1.00 32.16 467 THR A CA 1
ATOM 3665 C C . THR A 1 467 ? 24.044 12.542 -14.316 1.00 32.16 467 THR A C 1
ATOM 3667 O O . THR A 1 467 ? 23.121 12.127 -13.617 1.00 32.16 467 THR A O 1
ATOM 3670 N N . ALA A 1 468 ? 25.299 12.108 -14.189 1.00 27.48 468 ALA A N 1
ATOM 3671 C CA . ALA A 1 468 ? 25.725 11.116 -13.205 1.00 27.48 468 ALA A CA 1
ATOM 3672 C C . ALA A 1 468 ? 25.362 11.539 -11.766 1.00 27.48 468 ALA A C 1
ATOM 3674 O O . ALA A 1 468 ? 25.737 12.623 -11.319 1.00 27.48 468 ALA A O 1
ATOM 3675 N N . VAL A 1 469 ? 24.649 10.671 -11.045 1.00 27.41 469 VAL A N 1
ATOM 3676 C CA . VAL A 1 469 ? 24.422 10.752 -9.591 1.00 27.41 469 VAL A CA 1
ATOM 3677 C C . VAL A 1 469 ? 25.592 10.033 -8.894 1.00 27.41 469 VAL A C 1
ATOM 3679 O O . VAL A 1 469 ? 26.026 8.995 -9.400 1.00 27.41 469 VAL A O 1
ATOM 3682 N N . PRO A 1 470 ? 26.155 10.557 -7.786 1.00 27.39 470 PRO A N 1
ATOM 3683 C CA . PRO A 1 470 ? 27.324 9.967 -7.138 1.00 27.39 470 PRO A CA 1
ATOM 3684 C C . PRO A 1 470 ? 27.011 8.600 -6.520 1.00 27.39 470 PRO A C 1
ATOM 3686 O O . PRO A 1 470 ? 25.965 8.391 -5.910 1.00 27.39 470 PRO A O 1
ATOM 3689 N N . ALA A 1 471 ? 27.954 7.672 -6.684 1.00 27.72 471 ALA A N 1
ATOM 3690 C CA . ALA A 1 471 ? 27.882 6.320 -6.162 1.00 27.72 471 ALA A CA 1
ATOM 3691 C C . ALA A 1 471 ? 27.928 6.318 -4.627 1.00 27.72 471 ALA A C 1
ATOM 3693 O O . ALA A 1 471 ? 28.940 6.649 -4.012 1.00 27.72 471 ALA A O 1
ATOM 3694 N N . THR A 1 472 ? 26.838 5.896 -3.998 1.00 29.66 472 THR A N 1
ATOM 3695 C CA . THR A 1 472 ? 26.854 5.357 -2.638 1.00 29.66 472 THR A CA 1
ATOM 3696 C C . THR A 1 472 ? 25.755 4.310 -2.557 1.00 29.66 472 THR A C 1
ATOM 3698 O O . THR A 1 472 ? 24.589 4.663 -2.479 1.00 29.66 472 THR A O 1
ATOM 3701 N N . ILE A 1 473 ? 26.131 3.035 -2.652 1.00 28.84 473 ILE A N 1
ATOM 3702 C CA . ILE A 1 473 ? 25.592 1.907 -1.880 1.00 28.84 473 ILE A CA 1
ATOM 3703 C C . ILE A 1 473 ? 26.584 0.753 -2.059 1.00 28.84 473 ILE A C 1
ATOM 3705 O O . ILE A 1 473 ? 26.989 0.394 -3.163 1.00 28.84 473 ILE A O 1
ATOM 3709 N N . SER A 1 474 ? 27.018 0.266 -0.906 1.00 27.02 474 SER A N 1
ATOM 3710 C CA . SER A 1 474 ? 28.011 -0.765 -0.670 1.00 27.02 474 SER A CA 1
ATOM 3711 C C . SER A 1 474 ? 27.445 -2.165 -0.923 1.00 27.02 474 SER A C 1
ATOM 3713 O O . SER A 1 474 ? 26.316 -2.451 -0.540 1.00 27.02 474 SER A O 1
ATOM 3715 N N . SER A 1 475 ? 28.294 -3.013 -1.510 1.00 30.58 475 SER A N 1
ATOM 3716 C CA . SER A 1 475 ? 28.478 -4.452 -1.253 1.00 30.58 475 SER A CA 1
ATOM 3717 C C . SER A 1 475 ? 27.251 -5.333 -0.975 1.00 30.58 475 SER A C 1
ATOM 3719 O O . SER A 1 475 ? 26.770 -5.377 0.155 1.00 30.58 475 SER A O 1
ATOM 3721 N N . LEU A 1 476 ? 26.910 -6.194 -1.936 1.00 28.05 476 LEU A N 1
ATOM 3722 C CA . LEU A 1 476 ? 26.451 -7.559 -1.662 1.00 28.05 476 LEU A CA 1
ATOM 3723 C C . LEU A 1 476 ? 27.061 -8.495 -2.715 1.00 28.05 476 LEU A C 1
ATOM 3725 O O . LEU A 1 476 ? 26.736 -8.415 -3.899 1.00 28.05 476 LEU A O 1
ATOM 3729 N N . ASP A 1 477 ? 27.980 -9.344 -2.256 1.00 27.48 477 ASP A N 1
ATOM 3730 C CA . ASP A 1 477 ? 28.556 -10.462 -3.000 1.00 27.48 477 ASP A CA 1
ATOM 3731 C C . ASP A 1 477 ? 27.507 -11.555 -3.239 1.00 27.48 477 ASP A C 1
ATOM 3733 O O . ASP A 1 477 ? 26.816 -11.973 -2.309 1.00 27.48 477 ASP A O 1
ATOM 3737 N N . VAL A 1 478 ? 27.474 -12.101 -4.458 1.00 24.83 478 VAL A N 1
ATOM 3738 C CA . VAL A 1 478 ? 27.045 -13.482 -4.733 1.00 24.83 478 VAL A CA 1
ATOM 3739 C C . VAL A 1 478 ? 27.984 -14.055 -5.808 1.00 24.83 478 VAL A C 1
ATOM 3741 O O . VAL A 1 478 ? 28.260 -13.370 -6.795 1.00 24.83 478 VAL A O 1
ATOM 3744 N N . PRO A 1 479 ? 28.512 -15.282 -5.636 1.00 29.62 479 PRO A N 1
ATOM 3745 C CA . PRO A 1 479 ? 29.524 -15.852 -6.515 1.00 29.62 479 PRO A CA 1
ATOM 3746 C C . PRO A 1 479 ? 28.894 -16.452 -7.772 1.00 29.62 479 PRO A C 1
ATOM 3748 O O . PRO A 1 479 ? 27.830 -17.069 -7.727 1.00 29.62 479 PRO A O 1
ATOM 3751 N N . THR A 1 480 ? 29.585 -16.357 -8.906 1.00 27.69 480 THR A N 1
ATOM 3752 C CA . THR A 1 480 ? 29.268 -17.190 -10.071 1.00 27.69 480 THR A CA 1
ATOM 3753 C C . THR A 1 480 ? 30.561 -17.625 -10.749 1.00 27.69 480 THR A C 1
ATOM 3755 O O . THR A 1 480 ? 31.163 -16.889 -11.526 1.00 27.69 480 THR A O 1
ATOM 3758 N N . GLN A 1 481 ? 30.999 -18.842 -10.420 1.00 29.05 481 GLN A N 1
ATOM 3759 C CA . GLN A 1 481 ? 31.758 -19.669 -11.351 1.00 29.05 481 GLN A CA 1
ATOM 3760 C C . GLN A 1 481 ? 30.807 -20.084 -12.470 1.00 29.05 481 GLN A C 1
ATOM 3762 O O . GLN A 1 481 ? 29.721 -20.568 -12.172 1.00 29.05 481 GLN A O 1
ATOM 3767 N N . LEU A 1 482 ? 31.230 -19.928 -13.722 1.00 26.92 482 LEU A N 1
ATOM 3768 C CA . LEU A 1 482 ? 30.947 -20.867 -14.806 1.00 26.92 482 LEU A CA 1
ATOM 3769 C C . LEU A 1 482 ? 31.925 -20.578 -15.950 1.00 26.92 482 LEU A C 1
ATOM 3771 O O . LEU A 1 482 ? 32.018 -19.462 -16.462 1.00 26.92 482 LEU A O 1
ATOM 3775 N N . ASP A 1 483 ? 32.697 -21.608 -16.274 1.00 27.42 483 ASP A N 1
ATOM 3776 C CA . ASP A 1 483 ? 33.766 -21.632 -17.260 1.00 27.42 483 ASP A CA 1
ATOM 3777 C C . ASP A 1 483 ? 33.276 -21.314 -18.676 1.00 27.42 483 ASP A C 1
ATOM 3779 O O . ASP A 1 483 ? 32.322 -21.918 -19.170 1.00 27.42 483 ASP A O 1
ATOM 3783 N N . VAL A 1 484 ? 34.005 -20.443 -19.383 1.00 25.73 484 VAL A N 1
ATOM 3784 C CA . VAL A 1 484 ? 33.942 -20.371 -20.848 1.00 25.73 484 VAL A CA 1
ATOM 3785 C C . VAL A 1 484 ? 35.348 -20.482 -21.434 1.00 25.73 484 VAL A C 1
ATOM 3787 O O . VAL A 1 484 ? 36.235 -19.651 -21.235 1.00 25.73 484 VAL A O 1
ATOM 3790 N N . VAL A 1 485 ? 35.502 -21.574 -22.174 1.00 26.64 485 VAL A N 1
ATOM 3791 C CA . VAL A 1 485 ? 36.646 -22.036 -22.956 1.00 26.64 485 VAL A CA 1
ATOM 3792 C C . VAL A 1 485 ? 37.103 -20.984 -23.985 1.00 26.64 485 VAL A C 1
ATOM 3794 O O . VAL A 1 485 ? 36.308 -20.497 -24.784 1.00 26.64 485 VAL A O 1
ATOM 3797 N N . LYS A 1 486 ? 38.410 -20.682 -24.024 1.00 33.69 486 LYS A N 1
ATOM 3798 C CA . LYS A 1 486 ? 39.091 -20.015 -25.160 1.00 33.69 486 LYS A CA 1
ATOM 3799 C C . LYS A 1 486 ? 39.426 -21.047 -26.240 1.00 33.69 486 LYS A C 1
ATOM 3801 O O . LYS A 1 486 ? 40.007 -22.075 -25.895 1.00 33.69 486 LYS A O 1
ATOM 3806 N N . PRO A 1 487 ? 39.167 -20.768 -27.532 1.00 26.05 487 PRO A N 1
ATOM 3807 C CA . PRO A 1 487 ? 40.285 -20.623 -28.496 1.00 26.05 487 PRO A CA 1
ATOM 3808 C C . PRO A 1 487 ? 39.932 -19.730 -29.727 1.00 26.05 487 PRO A C 1
ATOM 3810 O O . PRO A 1 487 ? 38.819 -19.225 -29.810 1.00 26.05 487 PRO A O 1
ATOM 3813 N N . PRO A 1 488 ? 40.793 -19.590 -30.761 1.00 26.47 488 PRO A N 1
ATOM 3814 C CA . PRO A 1 488 ? 42.187 -19.144 -30.784 1.00 26.47 488 PRO A CA 1
ATOM 3815 C C . PRO A 1 488 ? 42.380 -17.852 -31.634 1.00 26.47 488 PRO A C 1
ATOM 3817 O O . PRO A 1 488 ? 41.473 -17.352 -32.290 1.00 26.47 488 PRO A O 1
ATOM 3820 N N . LYS A 1 489 ? 43.597 -17.287 -31.614 1.00 32.66 489 LYS A N 1
ATOM 3821 C CA . LYS A 1 489 ? 44.004 -16.062 -32.342 1.00 32.66 489 LYS A CA 1
ATOM 3822 C C . LYS A 1 489 ? 44.359 -16.299 -33.828 1.00 32.66 489 LYS A C 1
ATOM 3824 O O . LYS A 1 489 ? 44.965 -17.319 -34.140 1.00 32.66 489 LYS A O 1
ATOM 3829 N N . LYS A 1 490 ? 44.233 -15.196 -34.601 1.00 26.64 490 LYS A N 1
ATOM 3830 C CA . LYS A 1 490 ? 44.833 -14.787 -35.911 1.00 26.64 490 LYS A CA 1
ATOM 3831 C C . LYS A 1 490 ? 43.863 -14.908 -37.107 1.00 26.64 490 LYS A C 1
ATOM 3833 O O . LYS A 1 490 ? 43.152 -15.888 -37.199 1.00 26.64 490 LYS A O 1
ATOM 3838 N N . ALA A 1 491 ? 43.766 -13.947 -38.034 1.00 23.59 491 ALA A N 1
ATOM 3839 C CA . ALA A 1 491 ? 44.810 -13.084 -38.595 1.00 23.59 491 ALA A CA 1
ATOM 3840 C C . ALA A 1 491 ? 44.375 -11.619 -38.837 1.00 23.59 491 ALA A C 1
ATOM 3842 O O . ALA A 1 491 ? 43.197 -11.291 -38.910 1.00 23.59 491 ALA A O 1
ATOM 3843 N N . LYS A 1 492 ? 45.387 -10.752 -38.930 1.00 25.56 492 LYS A N 1
ATOM 3844 C CA . LYS A 1 492 ? 45.345 -9.289 -39.043 1.00 25.56 492 LYS A CA 1
ATOM 3845 C C . LYS A 1 492 ? 45.574 -8.915 -40.514 1.00 25.56 492 LYS A C 1
ATOM 3847 O O . LYS A 1 492 ? 46.531 -9.422 -41.095 1.00 25.56 492 LYS A O 1
ATOM 3852 N N . ALA A 1 493 ? 44.766 -8.017 -41.074 1.00 25.39 493 ALA A N 1
ATOM 3853 C CA . ALA A 1 493 ? 45.109 -7.252 -42.274 1.00 25.39 493 ALA A CA 1
ATOM 3854 C C . ALA A 1 493 ? 45.166 -5.761 -41.904 1.00 25.39 493 ALA A C 1
ATOM 3856 O O . ALA A 1 493 ? 44.466 -5.299 -41.008 1.00 25.39 493 ALA A O 1
ATOM 3857 N N . THR A 1 494 ? 46.122 -5.077 -42.509 1.00 31.16 494 THR A N 1
ATOM 3858 C CA . THR A 1 494 ? 46.883 -3.914 -42.036 1.00 31.16 494 THR A CA 1
ATOM 3859 C C . THR A 1 494 ? 46.216 -2.554 -42.270 1.00 31.16 494 THR A C 1
ATOM 3861 O O . THR A 1 494 ? 45.737 -2.298 -43.368 1.00 31.16 494 THR A O 1
ATOM 3864 N N . SER A 1 495 ? 46.304 -1.652 -41.282 1.00 27.23 495 SER A N 1
ATOM 3865 C CA . SER A 1 495 ? 46.121 -0.197 -41.428 1.00 27.23 495 SER A CA 1
ATOM 3866 C C . SER A 1 495 ? 47.070 0.556 -40.474 1.00 27.23 495 SER A C 1
ATOM 3868 O O . SER A 1 495 ? 47.428 0.042 -39.415 1.00 27.23 495 SER A O 1
ATOM 3870 N N . GLU A 1 496 ? 47.504 1.735 -40.907 1.00 30.94 496 GLU A N 1
ATOM 3871 C CA . GLU A 1 496 ? 48.731 2.476 -40.569 1.00 30.94 496 GLU A CA 1
ATOM 3872 C C . GLU A 1 496 ? 48.978 2.819 -39.080 1.00 30.94 496 GLU A C 1
ATOM 3874 O O . GLU A 1 496 ? 48.070 3.147 -38.316 1.00 30.94 496 GLU A O 1
ATOM 3879 N N . GLU A 1 497 ? 50.254 2.770 -38.675 1.00 27.84 497 GLU A N 1
ATOM 3880 C CA . GLU A 1 497 ? 50.753 3.070 -37.325 1.00 27.84 497 GLU A CA 1
ATOM 3881 C C . GLU A 1 497 ? 50.677 4.571 -36.976 1.00 27.84 497 GLU A C 1
ATOM 3883 O O . GLU A 1 497 ? 51.380 5.395 -37.560 1.00 27.84 497 GLU A O 1
ATOM 3888 N N . LYS A 1 498 ? 49.928 4.935 -35.923 1.00 37.41 498 LYS A N 1
ATOM 3889 C CA . LYS A 1 498 ? 50.210 6.154 -35.142 1.00 37.41 498 LYS A CA 1
ATOM 3890 C C . LYS A 1 498 ? 51.276 5.823 -34.093 1.00 37.41 498 LYS A C 1
ATOM 3892 O O . LYS A 1 498 ? 51.029 5.007 -33.208 1.00 37.41 498 LYS A O 1
ATOM 3897 N N . LYS A 1 499 ? 52.452 6.457 -34.198 1.00 38.59 499 LYS A N 1
ATOM 3898 C CA . LYS A 1 499 ? 53.557 6.365 -33.223 1.00 38.59 499 LYS A CA 1
ATOM 3899 C C . LYS A 1 499 ? 53.058 6.609 -31.792 1.00 38.59 499 LYS A C 1
ATOM 3901 O O . LYS A 1 499 ? 52.324 7.566 -31.550 1.00 38.59 499 LYS A O 1
ATOM 3906 N N . ALA A 1 500 ? 53.489 5.757 -30.861 1.00 45.44 500 ALA A N 1
ATOM 3907 C CA . ALA A 1 500 ? 53.254 5.933 -29.431 1.00 45.44 500 ALA A CA 1
ATOM 3908 C C . ALA A 1 500 ? 53.855 7.271 -28.941 1.00 45.44 500 ALA A C 1
ATOM 3910 O O . ALA A 1 500 ? 54.917 7.659 -29.436 1.00 45.44 500 ALA A O 1
ATOM 3911 N N . PRO A 1 501 ? 53.207 7.985 -28.000 1.00 57.84 501 PRO A N 1
ATOM 3912 C CA . PRO A 1 501 ? 53.796 9.169 -27.381 1.00 57.84 501 PRO A CA 1
ATOM 3913 C C . PRO A 1 501 ? 55.111 8.806 -26.679 1.00 57.84 501 PRO A C 1
ATOM 3915 O O . PRO A 1 501 ? 55.167 7.825 -25.944 1.00 57.84 501 PRO A O 1
ATOM 3918 N N . ASP A 1 502 ? 56.153 9.608 -26.893 1.00 67.12 502 ASP A N 1
ATOM 3919 C CA . ASP A 1 502 ? 57.525 9.383 -26.403 1.00 67.12 502 ASP A CA 1
ATOM 3920 C C . ASP A 1 502 ? 57.714 9.839 -24.938 1.00 67.12 502 ASP A C 1
ATOM 3922 O O . ASP A 1 502 ? 58.766 10.338 -24.540 1.00 67.12 502 ASP A O 1
ATOM 3926 N N . HIS A 1 503 ? 56.650 9.758 -24.133 1.00 76.62 503 HIS A N 1
ATOM 3927 C CA . HIS A 1 503 ? 56.661 10.165 -22.732 1.00 76.62 503 HIS A CA 1
ATOM 3928 C C . HIS A 1 503 ? 55.749 9.266 -21.874 1.00 76.62 503 HIS A C 1
ATOM 3930 O O . HIS A 1 503 ? 54.739 8.756 -22.371 1.00 76.62 503 HIS A O 1
ATOM 3936 N N . PRO A 1 504 ? 56.063 9.091 -20.574 1.00 81.31 504 PRO A N 1
ATOM 3937 C CA . PRO A 1 504 ? 55.187 8.417 -19.615 1.00 81.31 504 PRO A CA 1
ATOM 3938 C C . PRO A 1 504 ? 53.835 9.124 -19.472 1.00 81.31 504 PRO A C 1
ATOM 3940 O O . PRO A 1 504 ? 53.636 10.248 -19.945 1.00 81.31 504 PRO A O 1
ATOM 3943 N N . THR A 1 505 ? 52.880 8.499 -18.789 1.00 87.38 505 THR A N 1
ATOM 3944 C CA . THR A 1 505 ? 51.570 9.130 -18.579 1.00 87.38 505 THR A CA 1
ATOM 3945 C C . THR A 1 505 ? 51.693 10.407 -17.739 1.00 87.38 505 THR A C 1
ATOM 3947 O O . THR A 1 505 ? 52.577 10.543 -16.895 1.00 87.38 505 THR A O 1
ATOM 3950 N N . TYR A 1 506 ? 50.774 11.365 -17.918 1.00 86.50 506 TYR A N 1
ATOM 3951 C CA . TYR A 1 506 ? 50.786 12.602 -17.120 1.00 86.50 506 TYR A CA 1
ATOM 3952 C C . TYR A 1 506 ? 50.647 12.357 -15.614 1.00 86.50 506 TYR A C 1
ATOM 3954 O O . TYR A 1 506 ? 51.150 13.158 -14.834 1.00 86.50 506 TYR A O 1
ATOM 3962 N N . ALA A 1 507 ? 50.007 11.263 -15.196 1.00 83.44 507 ALA A N 1
ATOM 3963 C CA . ALA A 1 507 ? 49.930 10.886 -13.789 1.00 83.44 507 ALA A CA 1
ATOM 3964 C C . ALA A 1 507 ? 51.317 10.526 -13.228 1.00 83.44 507 ALA A C 1
ATOM 3966 O O . ALA A 1 507 ? 51.722 11.065 -12.200 1.00 83.44 507 ALA A O 1
ATOM 3967 N N . GLU A 1 508 ? 52.075 9.691 -13.941 1.00 84.19 508 GLU A N 1
ATOM 3968 C CA . GLU A 1 508 ? 53.435 9.293 -13.553 1.00 84.19 508 GLU A CA 1
ATOM 3969 C C . GLU A 1 508 ? 54.397 10.484 -13.580 1.00 84.19 508 GLU A C 1
ATOM 3971 O O . GLU A 1 508 ? 55.171 10.672 -12.643 1.00 84.19 508 GLU A O 1
ATOM 3976 N N . MET A 1 509 ? 54.300 11.339 -14.605 1.00 89.31 509 MET A N 1
ATOM 3977 C CA . MET A 1 509 ? 55.114 12.554 -14.700 1.00 89.31 509 MET A CA 1
ATOM 3978 C C . MET A 1 509 ? 54.828 13.525 -13.548 1.00 89.31 509 MET A C 1
ATOM 3980 O O . MET A 1 509 ? 55.761 14.112 -13.008 1.00 89.31 509 MET A O 1
ATOM 3984 N N . VAL A 1 510 ? 53.566 13.692 -13.132 1.00 84.88 510 VAL A N 1
ATOM 3985 C CA . VAL A 1 510 ? 53.194 14.569 -12.005 1.00 84.88 510 VAL A CA 1
ATOM 3986 C C . VAL A 1 510 ? 53.753 14.042 -10.684 1.00 84.88 510 VAL A C 1
ATOM 3988 O O . VAL A 1 510 ? 54.329 14.821 -9.927 1.00 84.88 510 VAL A O 1
ATOM 3991 N N . VAL A 1 511 ? 53.650 12.737 -10.423 1.00 83.38 511 VAL A N 1
ATOM 3992 C CA . VAL A 1 511 ? 54.223 12.123 -9.214 1.00 83.38 511 VAL A CA 1
ATOM 3993 C C . VAL A 1 511 ? 55.746 12.258 -9.212 1.00 83.38 511 VAL A C 1
ATOM 3995 O O . VAL A 1 511 ? 56.308 12.757 -8.239 1.00 83.38 511 VAL A O 1
ATOM 3998 N N . ALA A 1 512 ? 56.408 11.923 -10.325 1.00 83.88 512 ALA A N 1
ATOM 3999 C CA . ALA A 1 512 ? 57.855 12.068 -10.466 1.00 83.88 512 ALA A CA 1
ATOM 4000 C C . ALA A 1 512 ? 58.317 13.522 -10.274 1.00 83.88 512 ALA A C 1
ATOM 4002 O O . ALA A 1 512 ? 59.324 13.763 -9.614 1.00 83.88 512 ALA A O 1
ATOM 4003 N N . SER A 1 513 ? 57.553 14.496 -10.780 1.00 84.56 513 SER A N 1
ATOM 4004 C CA . SER A 1 513 ? 57.854 15.925 -10.630 1.00 84.56 513 SER A CA 1
ATOM 4005 C C . SER A 1 513 ? 57.757 16.389 -9.176 1.00 84.56 513 SER A C 1
ATOM 4007 O O . SER A 1 513 ? 58.636 17.102 -8.706 1.00 84.56 513 SER A O 1
ATOM 4009 N N . ILE A 1 514 ? 56.715 15.980 -8.441 1.00 82.69 514 ILE A N 1
ATOM 4010 C CA . ILE A 1 514 ? 56.551 16.344 -7.022 1.00 82.69 514 ILE A CA 1
ATOM 4011 C C . ILE A 1 514 ? 57.658 15.700 -6.178 1.00 82.69 514 ILE A C 1
ATOM 4013 O O . ILE A 1 514 ? 58.239 16.357 -5.314 1.00 82.69 514 ILE A O 1
ATOM 4017 N N . SER A 1 515 ? 57.992 14.436 -6.455 1.00 82.12 515 SER A N 1
ATOM 4018 C CA . SER A 1 515 ? 59.090 13.734 -5.784 1.00 82.12 515 SER A CA 1
ATOM 4019 C C . SER A 1 515 ? 60.460 14.343 -6.093 1.00 82.12 515 SER A C 1
ATOM 4021 O O . SER A 1 515 ? 61.306 14.388 -5.206 1.00 82.12 515 SER A O 1
ATOM 4023 N N . ALA A 1 516 ? 60.683 14.830 -7.317 1.00 81.56 516 ALA A N 1
ATOM 4024 C CA . ALA A 1 516 ? 61.949 15.438 -7.723 1.00 81.56 516 ALA A CA 1
ATOM 4025 C C . ALA A 1 516 ? 62.124 16.879 -7.221 1.00 81.56 516 ALA A C 1
ATOM 4027 O O . ALA A 1 516 ? 63.240 17.274 -6.890 1.00 81.56 516 ALA A O 1
ATOM 4028 N N . LEU A 1 517 ? 61.042 17.663 -7.155 1.00 84.12 517 LEU A N 1
ATOM 4029 C CA . LEU A 1 517 ? 61.072 19.024 -6.613 1.00 84.12 517 LEU A CA 1
ATOM 4030 C C . LEU A 1 517 ? 61.244 19.025 -5.085 1.00 84.12 517 LEU A C 1
ATOM 4032 O O . LEU A 1 517 ? 61.882 19.928 -4.555 1.00 84.12 517 LEU A O 1
ATOM 4036 N N . ALA A 1 518 ? 60.727 18.001 -4.390 1.00 69.38 518 ALA A N 1
ATOM 4037 C CA . ALA A 1 518 ? 60.975 17.710 -2.970 1.00 69.38 518 ALA A CA 1
ATOM 4038 C C . ALA A 1 518 ? 60.848 18.920 -2.014 1.00 69.38 518 ALA A C 1
ATOM 4040 O O . ALA A 1 518 ? 61.523 19.000 -0.981 1.00 69.38 518 ALA A O 1
ATOM 4041 N N . ASP A 1 519 ? 59.960 19.866 -2.330 1.00 72.50 519 ASP A N 1
ATOM 4042 C CA . ASP A 1 519 ? 59.766 21.068 -1.527 1.00 72.50 519 ASP A CA 1
ATOM 4043 C C . ASP A 1 519 ? 59.143 20.725 -0.172 1.00 72.50 519 ASP A C 1
ATOM 4045 O O . ASP A 1 519 ? 58.053 20.148 -0.092 1.00 72.50 519 ASP A O 1
ATOM 4049 N N . ARG A 1 520 ? 59.778 21.173 0.922 1.00 59.47 520 ARG A N 1
ATOM 4050 C CA . ARG A 1 520 ? 59.302 20.935 2.303 1.00 59.47 520 ARG A CA 1
ATOM 4051 C C . ARG A 1 520 ? 57.848 21.374 2.538 1.00 59.47 520 ARG A C 1
ATOM 4053 O O . ARG A 1 520 ? 57.176 20.798 3.391 1.00 59.47 520 ARG A O 1
ATOM 4060 N N . LYS A 1 521 ? 57.362 22.370 1.786 1.00 60.00 521 LYS A N 1
ATOM 4061 C CA . LYS A 1 521 ? 55.996 22.928 1.868 1.00 60.00 521 LYS A CA 1
ATOM 4062 C C . LYS A 1 521 ? 55.060 22.480 0.731 1.00 60.00 521 LYS A C 1
ATOM 4064 O O . LYS A 1 521 ? 53.892 22.846 0.739 1.00 60.00 521 LYS A O 1
ATOM 4069 N N . GLY A 1 522 ? 55.550 21.659 -0.196 1.00 69.81 522 GLY A N 1
ATOM 4070 C CA . GLY A 1 522 ? 54.822 21.188 -1.373 1.00 69.81 522 GLY A CA 1
ATOM 4071 C C . GLY A 1 522 ? 55.108 22.033 -2.599 1.00 69.81 522 GLY A C 1
ATOM 4072 O O . GLY A 1 522 ? 55.491 23.194 -2.480 1.00 69.81 522 GLY A O 1
ATOM 4073 N N . SER A 1 523 ? 54.942 21.437 -3.776 1.00 80.25 523 SER A N 1
ATOM 4074 C CA . SER A 1 523 ? 55.271 22.093 -5.040 1.00 80.25 523 SER A CA 1
ATOM 4075 C C . SER A 1 523 ? 54.016 22.695 -5.666 1.00 80.25 523 SER A C 1
ATOM 4077 O O . SER A 1 523 ? 52.938 22.090 -5.655 1.00 80.25 523 SER A O 1
ATOM 4079 N N . SER A 1 524 ? 54.141 23.915 -6.192 1.00 81.12 524 SER A N 1
ATOM 4080 C CA . SER A 1 524 ? 53.029 24.609 -6.841 1.00 81.12 524 SER A CA 1
ATOM 4081 C C . SER A 1 524 ? 52.702 23.971 -8.194 1.00 81.12 524 SER A C 1
ATOM 4083 O O . SER A 1 524 ? 53.572 23.423 -8.877 1.00 81.12 524 SER A O 1
ATOM 4085 N N . ARG A 1 525 ? 51.443 24.082 -8.634 1.00 80.75 525 ARG A N 1
ATOM 4086 C CA . ARG A 1 525 ? 50.994 23.562 -9.939 1.00 80.75 525 ARG A CA 1
ATOM 4087 C C . ARG A 1 525 ? 51.867 24.054 -11.098 1.00 80.75 525 ARG A C 1
ATOM 4089 O O . ARG A 1 525 ? 52.155 23.293 -12.018 1.00 80.75 525 ARG A O 1
ATOM 4096 N N . MET A 1 526 ? 52.279 25.318 -11.046 1.00 78.94 526 MET A N 1
ATOM 4097 C CA . MET A 1 526 ? 53.073 25.947 -12.099 1.00 78.94 526 MET A CA 1
ATOM 4098 C C . MET A 1 526 ? 54.526 25.447 -12.091 1.00 78.94 526 MET A C 1
ATOM 4100 O O . MET A 1 526 ? 55.094 25.223 -13.157 1.00 78.94 526 MET A O 1
ATOM 4104 N N . ALA A 1 527 ? 55.100 25.172 -10.913 1.00 78.75 527 ALA A N 1
ATOM 4105 C CA . ALA A 1 527 ? 56.409 24.527 -10.795 1.00 78.75 527 ALA A CA 1
ATOM 4106 C C . ALA A 1 527 ? 56.391 23.095 -11.355 1.00 78.75 527 ALA A C 1
ATOM 4108 O O . ALA A 1 527 ? 57.278 22.719 -12.118 1.00 78.75 527 ALA A O 1
ATOM 4109 N N . ILE A 1 528 ? 55.333 22.332 -11.061 1.00 83.62 528 ILE A N 1
ATOM 4110 C CA . ILE A 1 528 ? 55.141 20.967 -11.574 1.00 83.62 528 ILE A CA 1
ATOM 4111 C C . ILE A 1 528 ? 54.984 20.979 -13.101 1.00 83.62 528 ILE A C 1
ATOM 4113 O O . ILE A 1 528 ? 55.642 20.210 -13.795 1.00 83.62 528 ILE A O 1
ATOM 4117 N N . ALA A 1 529 ? 54.165 21.876 -13.656 1.00 85.38 529 ALA A N 1
ATOM 4118 C CA . ALA A 1 529 ? 53.983 21.975 -15.105 1.00 85.38 529 ALA A CA 1
ATOM 4119 C C . ALA A 1 529 ? 55.267 22.390 -15.845 1.00 85.38 529 ALA A C 1
ATOM 4121 O O . ALA A 1 529 ? 55.557 21.852 -16.915 1.00 85.38 529 ALA A O 1
ATOM 4122 N N . ASN A 1 530 ? 56.060 23.294 -15.263 1.00 85.94 530 ASN A N 1
ATOM 4123 C CA . ASN A 1 530 ? 57.357 23.686 -15.814 1.00 85.94 530 ASN A CA 1
ATOM 4124 C C . ASN A 1 530 ? 58.371 22.539 -15.760 1.00 85.94 530 ASN A C 1
ATOM 4126 O O . ASN A 1 530 ? 59.081 22.317 -16.738 1.00 85.94 530 ASN A O 1
ATOM 4130 N N . TYR A 1 531 ? 58.395 21.771 -14.668 1.00 86.25 531 TYR A N 1
ATOM 4131 C CA . TYR A 1 531 ? 59.236 20.580 -14.563 1.00 86.25 531 TYR A CA 1
ATOM 4132 C C . TYR A 1 531 ? 58.864 19.540 -15.630 1.00 86.25 531 TYR A C 1
ATOM 4134 O O . TYR A 1 531 ? 59.749 18.984 -16.279 1.00 86.25 531 TYR A O 1
ATOM 4142 N N . VAL A 1 532 ? 57.565 19.324 -15.875 1.00 86.50 532 VAL A N 1
ATOM 4143 C CA . VAL A 1 532 ? 57.097 18.390 -16.911 1.00 86.50 532 VAL A CA 1
ATOM 4144 C C . VAL A 1 532 ? 57.506 18.849 -18.317 1.00 86.50 532 VAL A C 1
ATOM 4146 O O . VAL A 1 532 ? 57.958 18.034 -19.115 1.00 86.50 532 VAL A O 1
ATOM 4149 N N . LEU A 1 533 ? 57.402 20.149 -18.611 1.00 87.19 533 LEU A N 1
ATOM 4150 C CA . LEU A 1 533 ? 57.823 20.728 -19.895 1.00 87.19 533 LEU A CA 1
ATOM 4151 C C . LEU A 1 533 ? 59.336 20.635 -20.140 1.00 87.19 533 LEU A C 1
ATOM 4153 O O . LEU A 1 533 ? 59.755 20.559 -21.291 1.00 87.19 533 LEU A O 1
ATOM 4157 N N . GLN A 1 534 ? 60.149 20.680 -19.082 1.00 84.19 534 GLN A N 1
ATOM 4158 C CA . GLN A 1 534 ? 61.611 20.652 -19.184 1.00 84.19 534 GLN A CA 1
ATOM 4159 C C . GLN A 1 534 ? 62.181 19.233 -19.275 1.00 84.19 534 GLN A C 1
ATOM 4161 O O . GLN A 1 534 ? 63.206 19.038 -19.921 1.00 84.19 534 GLN A O 1
ATOM 4166 N N . ASN A 1 535 ? 61.530 18.255 -18.636 1.00 85.56 535 ASN A N 1
ATOM 4167 C CA . ASN A 1 535 ? 62.075 16.902 -18.484 1.00 85.56 535 ASN A CA 1
ATOM 4168 C C . ASN A 1 535 ? 61.392 15.845 -19.367 1.00 85.56 535 ASN A C 1
ATOM 4170 O O . ASN A 1 535 ? 61.912 14.736 -19.479 1.00 85.56 535 ASN A O 1
ATOM 4174 N N . TYR A 1 536 ? 60.260 16.163 -20.009 1.00 85.50 536 TYR A N 1
ATOM 4175 C CA . TYR A 1 536 ? 59.527 15.219 -20.858 1.00 85.50 536 TYR A CA 1
ATOM 4176 C C . TYR A 1 536 ? 59.134 15.831 -22.206 1.00 85.50 536 TYR A C 1
ATOM 4178 O O . TYR A 1 536 ? 58.795 17.009 -22.311 1.00 85.50 536 TYR A O 1
ATOM 4186 N N . ASN A 1 537 ? 59.127 15.008 -23.258 1.00 81.81 537 ASN A N 1
ATOM 4187 C CA . ASN A 1 537 ? 58.800 15.436 -24.619 1.00 81.81 537 ASN A CA 1
ATOM 4188 C C . ASN A 1 537 ? 57.276 15.520 -24.848 1.00 81.81 537 ASN A C 1
ATOM 4190 O O . ASN A 1 537 ? 56.695 14.733 -25.591 1.00 81.81 537 ASN A O 1
ATOM 4194 N N . VAL A 1 538 ? 56.612 16.462 -24.171 1.00 79.50 538 VAL A N 1
ATOM 4195 C CA . VAL A 1 538 ? 55.137 16.580 -24.114 1.00 79.50 538 VAL A CA 1
ATOM 4196 C C . VAL A 1 538 ? 54.523 17.555 -25.132 1.00 79.50 538 VAL A C 1
ATOM 4198 O O . VAL A 1 538 ? 53.331 17.858 -25.071 1.00 79.50 538 VAL A O 1
ATOM 4201 N N . GLY A 1 539 ? 55.317 18.040 -26.092 1.00 68.12 539 GLY A N 1
ATOM 4202 C CA . GLY A 1 539 ? 54.924 19.096 -27.030 1.00 68.12 539 GLY A CA 1
ATOM 4203 C C . GLY A 1 539 ? 54.868 20.466 -26.341 1.00 68.12 539 GLY A C 1
ATOM 4204 O O . GLY A 1 539 ? 54.214 20.638 -25.319 1.00 68.12 539 GLY A O 1
ATOM 4205 N N . GLY A 1 540 ? 55.562 21.466 -26.891 1.00 67.75 540 GLY A N 1
ATOM 4206 C CA . GLY A 1 540 ? 55.817 22.771 -26.249 1.00 67.75 540 GLY A CA 1
ATOM 4207 C C . GLY A 1 540 ? 54.605 23.685 -25.984 1.00 67.75 540 GLY A C 1
ATOM 4208 O O . GLY A 1 540 ? 54.783 24.877 -25.744 1.00 67.75 540 GLY A O 1
ATOM 4209 N N . ASP A 1 541 ? 53.372 23.174 -26.031 1.00 78.62 541 ASP A N 1
ATOM 4210 C CA . ASP A 1 541 ? 52.161 23.936 -25.722 1.00 78.62 541 ASP A CA 1
ATOM 4211 C C . ASP A 1 541 ? 51.919 23.980 -24.203 1.00 78.62 541 ASP A C 1
ATOM 4213 O O . ASP A 1 541 ? 51.244 23.131 -23.610 1.00 78.62 541 ASP A O 1
ATOM 4217 N N . SER A 1 542 ? 52.464 25.023 -23.571 1.00 75.81 542 SER A N 1
ATOM 4218 C CA . SER A 1 542 ? 52.368 25.259 -22.125 1.00 75.81 542 SER A CA 1
ATOM 4219 C C . SER A 1 542 ? 50.921 25.284 -21.604 1.00 75.81 542 SER A C 1
ATOM 4221 O O . SER A 1 542 ? 50.663 24.869 -20.471 1.00 75.81 542 SER A O 1
ATOM 4223 N N . LYS A 1 543 ? 49.933 25.691 -22.419 1.00 77.75 543 LYS A N 1
ATOM 4224 C CA . LYS A 1 543 ? 48.522 25.712 -21.993 1.00 77.75 543 LYS A CA 1
ATOM 4225 C C . LYS A 1 543 ? 47.943 24.304 -21.893 1.00 77.75 543 LYS A C 1
ATOM 4227 O O . LYS A 1 543 ? 47.249 23.996 -20.921 1.00 77.75 543 LYS A O 1
ATOM 4232 N N . LYS A 1 544 ? 48.251 23.433 -22.859 1.00 80.19 544 LYS A N 1
ATOM 4233 C CA . LYS A 1 544 ? 47.804 22.031 -22.838 1.00 80.19 544 LYS A CA 1
ATOM 4234 C C . LYS A 1 544 ? 48.444 21.252 -21.698 1.00 80.19 544 LYS A C 1
ATOM 4236 O O . LYS A 1 544 ? 47.735 20.507 -21.023 1.00 80.19 544 LYS A O 1
ATOM 4241 N N . VAL A 1 545 ? 49.734 21.461 -21.436 1.00 83.31 545 VAL A N 1
ATOM 4242 C CA . VAL A 1 545 ? 50.430 20.795 -20.324 1.00 83.31 545 VAL A CA 1
ATOM 4243 C C . VAL A 1 545 ? 49.854 21.223 -18.975 1.00 83.31 545 VAL A C 1
ATOM 4245 O O . VAL A 1 545 ? 49.528 20.366 -18.156 1.00 83.31 545 VAL A O 1
ATOM 4248 N N . ASN A 1 546 ? 49.610 22.521 -18.771 1.00 82.06 546 ASN A N 1
ATOM 4249 C CA . ASN A 1 546 ? 48.979 23.021 -17.546 1.00 82.06 546 ASN A CA 1
ATOM 4250 C C . ASN A 1 546 ? 47.590 22.415 -17.295 1.00 82.06 546 ASN A C 1
ATOM 4252 O O . ASN A 1 546 ? 47.260 22.070 -16.158 1.00 82.06 546 ASN A O 1
ATOM 4256 N N . LEU A 1 547 ? 46.782 22.241 -18.346 1.00 82.56 547 LEU A N 1
ATOM 4257 C CA . LEU A 1 547 ? 45.472 21.598 -18.235 1.00 82.56 547 LEU A CA 1
ATOM 4258 C C . LEU A 1 547 ? 45.603 20.134 -17.787 1.00 82.56 547 LEU A C 1
ATOM 4260 O O . LEU A 1 547 ? 44.932 19.718 -16.843 1.00 82.56 547 LEU A O 1
ATOM 4264 N N . HIS A 1 548 ? 46.493 19.368 -18.422 1.00 85.38 548 HIS A N 1
ATOM 4265 C CA . HIS A 1 548 ? 46.691 17.952 -18.101 1.00 85.38 548 HIS A CA 1
ATOM 4266 C C . HIS A 1 548 ? 47.267 17.758 -16.695 1.00 85.38 548 HIS A C 1
ATOM 4268 O O . HIS A 1 548 ? 46.796 16.888 -15.961 1.00 85.38 548 HIS A O 1
ATOM 4274 N N . VAL A 1 549 ? 48.215 18.600 -16.277 1.00 84.50 549 VAL A N 1
ATOM 4275 C CA . VAL A 1 549 ? 48.752 18.601 -14.907 1.00 84.50 549 VAL A CA 1
ATOM 4276 C C . VAL A 1 549 ? 47.650 18.930 -13.898 1.00 84.50 549 VAL A C 1
ATOM 4278 O O . VAL A 1 549 ? 47.486 18.211 -12.917 1.00 84.50 549 VAL A O 1
ATOM 4281 N N . SER A 1 550 ? 46.816 19.941 -14.161 1.00 80.38 550 SER A N 1
ATOM 4282 C CA . SER A 1 550 ? 45.712 20.315 -13.265 1.00 80.38 550 SER A CA 1
ATOM 4283 C C . SER A 1 550 ? 44.673 19.202 -13.096 1.00 80.38 550 SER A C 1
ATOM 4285 O O . SER A 1 550 ? 44.175 18.992 -11.989 1.00 80.38 550 SER A O 1
ATOM 4287 N N . VAL A 1 551 ? 44.331 18.493 -14.176 1.00 84.81 551 VAL A N 1
ATOM 4288 C CA . VAL A 1 551 ? 43.376 17.375 -14.133 1.00 84.81 551 VAL A CA 1
ATOM 4289 C C . VAL A 1 551 ? 43.944 16.207 -13.327 1.00 84.81 551 VAL A C 1
ATOM 4291 O O . VAL A 1 551 ? 43.222 15.613 -12.530 1.00 84.81 551 VAL A O 1
ATOM 4294 N N . ASN A 1 552 ? 45.229 15.890 -13.501 1.00 84.81 552 ASN A N 1
ATOM 4295 C CA . ASN A 1 552 ? 45.859 14.773 -12.797 1.00 84.81 552 ASN A CA 1
ATOM 4296 C C . ASN A 1 552 ? 46.144 15.086 -11.322 1.00 84.81 552 ASN A C 1
ATOM 4298 O O . ASN A 1 552 ? 45.968 14.201 -10.493 1.00 84.81 552 ASN A O 1
ATOM 4302 N N . LEU A 1 553 ? 46.466 16.335 -10.965 1.00 80.56 553 LEU A N 1
ATOM 4303 C CA . LEU A 1 553 ? 46.550 16.760 -9.562 1.00 80.56 553 LEU A CA 1
ATOM 4304 C C . LEU A 1 553 ? 45.200 16.618 -8.853 1.00 80.56 553 LEU A C 1
ATOM 4306 O O . LEU A 1 553 ? 45.147 16.073 -7.757 1.00 80.56 553 LEU A O 1
ATOM 4310 N N . LYS A 1 554 ? 44.101 17.036 -9.502 1.00 79.00 554 LYS A N 1
ATOM 4311 C CA . LYS A 1 554 ? 42.750 16.878 -8.946 1.00 79.00 554 LYS A CA 1
ATOM 4312 C C . LYS A 1 554 ? 42.374 15.403 -8.770 1.00 79.00 554 LYS A C 1
ATOM 4314 O O . LYS A 1 554 ? 41.933 15.010 -7.700 1.00 79.00 554 LYS A O 1
ATOM 4319 N N . LYS A 1 555 ? 42.614 14.569 -9.787 1.00 77.56 555 LYS A N 1
ATOM 4320 C CA . LYS A 1 555 ? 42.374 13.120 -9.687 1.00 77.56 555 LYS A CA 1
ATOM 4321 C C . LYS A 1 555 ? 43.225 12.464 -8.596 1.00 77.56 555 LYS A C 1
ATOM 4323 O O . LYS A 1 555 ? 42.721 11.613 -7.878 1.00 77.56 555 LYS A O 1
ATOM 4328 N N . GLY A 1 556 ? 44.488 12.867 -8.455 1.00 76.31 556 GLY A N 1
ATOM 4329 C CA . GLY A 1 556 ? 45.381 12.364 -7.412 1.00 76.31 556 GLY A CA 1
ATOM 4330 C C . GLY A 1 556 ? 44.934 12.755 -6.001 1.00 76.31 556 GLY A C 1
ATOM 4331 O O . GLY A 1 556 ? 45.026 11.928 -5.099 1.00 76.31 556 GLY A O 1
ATOM 4332 N N . THR A 1 557 ? 44.393 13.965 -5.815 1.00 74.94 557 THR A N 1
ATOM 4333 C CA . THR A 1 557 ? 43.796 14.377 -4.532 1.00 74.94 557 THR A CA 1
ATOM 4334 C C . THR A 1 557 ? 42.480 13.654 -4.249 1.00 74.94 557 THR A C 1
ATOM 4336 O O . THR A 1 557 ? 42.265 13.219 -3.124 1.00 74.94 557 THR A O 1
ATOM 4339 N N . ASP A 1 558 ? 41.630 13.459 -5.264 1.00 69.62 558 ASP A N 1
ATOM 4340 C CA . ASP A 1 558 ? 40.340 12.764 -5.120 1.00 69.62 558 ASP A CA 1
ATOM 4341 C C . ASP A 1 558 ? 40.531 11.265 -4.798 1.00 69.62 558 ASP A C 1
ATOM 4343 O O . ASP A 1 558 ? 39.727 10.672 -4.085 1.00 69.62 558 ASP A O 1
ATOM 4347 N N . LEU A 1 559 ? 41.620 10.658 -5.289 1.00 73.12 559 LEU A N 1
ATOM 4348 C CA . LEU A 1 559 ? 42.021 9.277 -4.990 1.00 73.12 559 LEU A CA 1
ATOM 4349 C C . LEU A 1 559 ? 42.830 9.134 -3.685 1.00 73.12 559 LEU A C 1
ATOM 4351 O O . LEU A 1 559 ? 43.231 8.023 -3.347 1.00 73.12 559 LEU A O 1
ATOM 4355 N N . GLY A 1 560 ? 43.106 10.231 -2.970 1.00 69.38 560 GLY A N 1
ATOM 4356 C CA . GLY A 1 560 ? 43.873 10.221 -1.718 1.00 69.38 560 GLY A CA 1
ATOM 4357 C C . GLY A 1 560 ? 45.380 9.962 -1.867 1.00 69.38 560 GLY A C 1
ATOM 4358 O O . GLY A 1 560 ? 46.059 9.765 -0.866 1.00 69.38 560 GLY A O 1
ATOM 4359 N N . LEU A 1 561 ? 45.914 9.976 -3.094 1.00 71.00 561 LEU A N 1
ATOM 4360 C CA . LEU A 1 561 ? 47.337 9.740 -3.392 1.00 71.00 561 LEU A CA 1
ATOM 4361 C C . LEU A 1 561 ? 48.200 11.007 -3.238 1.00 71.00 561 LEU A C 1
ATOM 4363 O O . LEU A 1 561 ? 49.422 10.922 -3.127 1.00 71.00 561 LEU A O 1
ATOM 4367 N N . LEU A 1 562 ? 47.574 12.188 -3.264 1.00 76.06 562 LEU A N 1
ATOM 4368 C CA . LEU A 1 562 ? 48.223 13.490 -3.098 1.00 76.06 562 LEU A CA 1
ATOM 4369 C C . LEU A 1 562 ? 47.516 14.298 -2.005 1.00 76.06 562 LEU A C 1
ATOM 4371 O O . LEU A 1 562 ? 46.286 14.330 -1.952 1.00 76.06 562 LEU A O 1
ATOM 4375 N N . GLN A 1 563 ? 48.283 15.012 -1.183 1.00 74.12 563 GLN A N 1
ATOM 4376 C CA . GLN A 1 563 ? 47.764 15.900 -0.142 1.00 74.12 563 GLN A CA 1
ATOM 4377 C C . GLN A 1 563 ? 47.978 17.369 -0.511 1.00 74.12 563 GLN A C 1
ATOM 4379 O O . GLN A 1 563 ? 49.051 17.753 -0.987 1.00 74.12 563 GLN A O 1
ATOM 4384 N N . ARG A 1 564 ? 46.960 18.202 -0.266 1.00 73.44 564 ARG A N 1
ATOM 4385 C CA . ARG A 1 564 ? 47.062 19.658 -0.425 1.00 73.44 564 ARG A CA 1
ATOM 4386 C C . ARG A 1 564 ? 47.633 20.289 0.838 1.00 73.44 564 ARG A C 1
ATOM 4388 O O . ARG A 1 564 ? 47.192 19.970 1.937 1.00 73.44 564 ARG A O 1
ATOM 4395 N N . LYS A 1 565 ? 48.588 21.200 0.668 1.00 63.66 565 LYS A N 1
ATOM 4396 C CA . LYS A 1 565 ? 49.125 22.045 1.736 1.00 63.66 565 LYS A CA 1
ATOM 4397 C C . LYS A 1 565 ? 48.914 23.515 1.397 1.00 63.66 565 LYS A C 1
ATOM 4399 O O . LYS A 1 565 ? 49.119 23.937 0.257 1.00 63.66 565 LYS A O 1
ATOM 4404 N N . GLU A 1 566 ? 48.513 24.284 2.401 1.00 54.66 566 GLU A N 1
ATOM 4405 C CA . GLU A 1 566 ? 48.364 25.733 2.296 1.00 54.66 566 GLU A CA 1
ATOM 4406 C C . GLU A 1 566 ? 49.741 26.410 2.357 1.00 54.66 566 GLU A C 1
ATOM 4408 O O . GLU A 1 566 ? 50.608 26.059 3.163 1.00 54.66 566 GLU A O 1
ATOM 4413 N N . GLY A 1 567 ? 49.980 27.353 1.442 1.00 52.31 567 GLY A N 1
ATOM 4414 C CA . GLY A 1 567 ? 51.249 28.076 1.354 1.00 52.31 567 GLY A CA 1
ATOM 4415 C C . GLY A 1 567 ? 51.408 29.091 2.492 1.00 52.31 567 GLY A C 1
ATOM 4416 O O . GLY A 1 567 ? 50.457 29.739 2.902 1.00 52.31 567 GLY A O 1
ATOM 4417 N N . SER A 1 568 ? 52.632 29.306 2.977 1.00 41.47 568 SER A N 1
ATOM 4418 C CA . SER A 1 568 ? 52.913 30.144 4.159 1.00 41.47 568 SER A CA 1
ATOM 4419 C C . SER A 1 568 ? 52.836 31.670 3.953 1.00 41.47 568 SER A C 1
ATOM 4421 O O . SER A 1 568 ? 53.439 32.395 4.734 1.00 41.47 568 SER A O 1
ATOM 4423 N N . ASN A 1 569 ? 52.189 32.164 2.894 1.00 44.91 569 ASN A N 1
ATOM 4424 C CA . ASN A 1 569 ? 52.163 33.593 2.526 1.00 44.91 569 ASN A CA 1
ATOM 4425 C C . ASN A 1 569 ? 50.742 34.153 2.347 1.00 44.91 569 ASN A C 1
ATOM 4427 O O . ASN A 1 569 ? 50.568 35.188 1.701 1.00 44.91 569 ASN A O 1
ATOM 4431 N N . TYR A 1 570 ? 49.742 33.473 2.904 1.00 45.16 570 TYR A N 1
ATOM 4432 C CA . TYR A 1 570 ? 48.348 33.880 2.807 1.00 45.16 570 TYR A CA 1
ATOM 4433 C C . TYR A 1 570 ? 47.843 34.406 4.150 1.00 45.16 570 TYR A C 1
ATOM 4435 O O . TYR A 1 570 ? 48.121 33.820 5.193 1.00 45.16 570 TYR A O 1
ATOM 4443 N N . GLN A 1 571 ? 47.139 35.536 4.114 1.00 46.03 571 GLN A N 1
ATOM 4444 C CA . GLN A 1 571 ? 46.363 36.044 5.244 1.00 46.03 571 GLN A CA 1
ATOM 4445 C C . GLN A 1 571 ? 44.880 35.806 4.953 1.00 46.03 571 GLN A C 1
ATOM 4447 O O . GLN A 1 571 ? 44.439 35.991 3.814 1.00 46.03 571 GLN A O 1
ATOM 4452 N N . GLU A 1 572 ? 44.139 35.368 5.969 1.00 45.09 572 GLU A N 1
ATOM 4453 C CA . GLU A 1 572 ? 42.684 35.233 5.917 1.00 45.09 572 GLU A CA 1
ATOM 4454 C C . GLU A 1 572 ? 42.037 36.618 5.931 1.00 45.09 572 GLU A C 1
ATOM 4456 O O . GLU A 1 572 ? 42.411 37.486 6.724 1.00 45.09 572 GLU A O 1
ATOM 4461 N N . VAL A 1 573 ? 41.080 36.831 5.028 1.00 48.41 573 VAL A N 1
ATOM 4462 C CA . VAL A 1 573 ? 40.291 38.063 4.971 1.00 48.41 573 VAL A CA 1
ATOM 4463 C C . VAL A 1 573 ? 38.815 37.698 4.844 1.00 48.41 573 VAL A C 1
ATOM 4465 O O . VAL A 1 573 ? 38.437 36.907 3.971 1.00 48.41 573 VAL A O 1
ATOM 4468 N N . ASP A 1 574 ? 37.984 38.290 5.701 1.00 43.12 574 ASP A N 1
ATOM 4469 C CA . ASP A 1 574 ? 36.533 38.104 5.688 1.00 43.12 574 ASP A CA 1
ATOM 4470 C C . ASP A 1 574 ? 35.917 38.671 4.400 1.00 43.12 574 ASP A C 1
ATOM 4472 O O . ASP A 1 574 ? 36.094 39.842 4.057 1.00 43.12 574 ASP A O 1
ATOM 4476 N N . GLY A 1 575 ? 35.188 37.825 3.667 1.00 47.56 575 GLY A N 1
ATOM 4477 C CA . GLY A 1 575 ? 34.433 38.212 2.475 1.00 47.56 575 GLY A CA 1
ATOM 4478 C C . GLY A 1 575 ? 32.950 38.440 2.780 1.00 47.56 575 GLY A C 1
ATOM 4479 O O . GLY A 1 575 ? 32.358 37.688 3.550 1.00 47.56 575 GLY A O 1
ATOM 4480 N N . GLU A 1 576 ? 32.331 39.417 2.104 1.00 42.44 576 GLU A N 1
ATOM 4481 C CA . GLU A 1 576 ? 30.926 39.850 2.290 1.00 42.44 576 GLU A CA 1
ATOM 4482 C C . GLU A 1 576 ? 29.860 38.738 2.124 1.00 42.44 576 GLU A C 1
ATOM 4484 O O . GLU A 1 576 ? 28.725 38.914 2.554 1.00 42.44 576 GLU A O 1
ATOM 4489 N N . ASP A 1 577 ? 30.226 37.568 1.585 1.00 44.34 577 ASP A N 1
ATOM 4490 C CA . ASP A 1 577 ? 29.341 36.405 1.398 1.00 44.34 577 ASP A CA 1
ATOM 4491 C C . ASP A 1 577 ? 29.516 35.295 2.464 1.00 44.34 577 ASP A C 1
ATOM 4493 O O . ASP A 1 577 ? 29.037 34.173 2.278 1.00 44.34 577 ASP A O 1
ATOM 4497 N N . GLY A 1 578 ? 30.252 35.547 3.555 1.00 41.84 578 GLY A N 1
ATOM 4498 C CA . GLY A 1 578 ? 30.448 34.574 4.643 1.00 41.84 578 GLY A CA 1
ATOM 4499 C C . GLY A 1 578 ? 31.311 33.356 4.276 1.00 41.84 578 GLY A C 1
ATOM 4500 O O . GLY A 1 578 ? 31.200 32.307 4.907 1.00 41.84 578 GLY A O 1
ATOM 4501 N N . LYS A 1 579 ? 32.156 33.470 3.242 1.00 40.88 579 LYS A N 1
ATOM 4502 C CA . LYS A 1 579 ? 33.175 32.470 2.881 1.00 40.88 579 LYS A CA 1
ATOM 4503 C C . LYS A 1 579 ? 34.564 33.095 2.970 1.00 40.88 579 LYS A C 1
ATOM 4505 O O . LYS A 1 579 ? 34.838 34.052 2.244 1.00 40.88 579 LYS A O 1
ATOM 4510 N N . GLU A 1 580 ? 35.420 32.527 3.815 1.00 39.91 580 GLU A N 1
ATOM 4511 C CA . GLU A 1 580 ? 36.830 32.905 3.977 1.00 39.91 580 GLU A CA 1
ATOM 4512 C C . GLU A 1 580 ? 37.574 32.825 2.630 1.00 39.91 580 GLU A C 1
ATOM 4514 O O . GLU A 1 580 ? 37.390 31.883 1.847 1.00 39.91 580 GLU A O 1
ATOM 4519 N N . ARG A 1 581 ? 38.386 33.844 2.315 1.00 49.38 581 ARG A N 1
ATOM 4520 C CA . ARG A 1 581 ? 39.216 33.893 1.099 1.00 49.38 581 ARG A CA 1
ATOM 4521 C C . ARG A 1 581 ? 40.687 34.060 1.477 1.00 49.38 581 ARG A C 1
ATOM 4523 O O . ARG A 1 581 ? 41.021 34.860 2.343 1.00 49.38 581 ARG A O 1
ATOM 4530 N N . LEU A 1 582 ? 41.562 33.342 0.770 1.00 47.75 582 LEU A N 1
ATOM 4531 C CA . LEU A 1 582 ? 43.016 33.442 0.920 1.00 47.75 582 LEU A CA 1
ATOM 4532 C C . LEU A 1 582 ? 43.584 34.482 -0.065 1.00 47.75 582 LEU A C 1
ATOM 4534 O O . LEU A 1 582 ? 43.337 34.421 -1.276 1.00 47.75 582 LEU A O 1
ATOM 4538 N N . CYS A 1 583 ? 44.357 35.439 0.453 1.00 48.88 583 CYS A N 1
ATOM 4539 C CA . CYS A 1 583 ? 44.981 36.522 -0.318 1.00 48.88 583 CYS A CA 1
ATOM 4540 C C . CYS A 1 583 ? 46.505 36.457 -0.214 1.00 48.88 583 CYS A C 1
ATOM 4542 O O . CYS A 1 583 ? 47.034 36.208 0.867 1.00 48.88 583 CYS A O 1
ATOM 4544 N N . ASN A 1 584 ? 47.224 36.682 -1.317 1.00 54.06 584 ASN A N 1
ATOM 4545 C CA . ASN A 1 584 ? 48.687 36.751 -1.263 1.00 54.06 584 ASN A CA 1
ATOM 4546 C C . ASN A 1 584 ? 49.157 38.022 -0.520 1.00 54.06 584 ASN A C 1
ATOM 4548 O O . ASN A 1 584 ? 48.365 38.924 -0.246 1.00 54.06 584 ASN A O 1
ATOM 4552 N N . SER A 1 585 ? 50.462 38.152 -0.263 1.00 46.16 585 SER A N 1
ATOM 4553 C CA . SER A 1 585 ? 51.060 39.318 0.417 1.00 46.16 585 SER A CA 1
ATOM 4554 C C . SER A 1 585 ? 50.870 40.671 -0.299 1.00 46.16 585 SER A C 1
ATOM 4556 O O . SER A 1 585 ? 51.322 41.694 0.207 1.00 46.16 585 SER A O 1
ATOM 4558 N N . GLN A 1 586 ? 50.243 40.690 -1.481 1.00 50.97 586 GLN A N 1
ATOM 4559 C CA . GLN A 1 586 ? 49.883 41.884 -2.255 1.00 50.97 586 GLN A CA 1
ATOM 4560 C C . GLN A 1 586 ? 48.357 42.113 -2.328 1.00 50.97 586 GLN A C 1
ATOM 4562 O O . GLN A 1 586 ? 47.905 42.980 -3.072 1.00 50.97 586 GLN A O 1
ATOM 4567 N N . GLY A 1 587 ? 47.551 41.352 -1.576 1.00 47.59 587 GLY A N 1
ATOM 4568 C CA . GLY A 1 587 ? 46.099 41.535 -1.475 1.00 47.59 587 GLY A CA 1
ATOM 4569 C C . GLY A 1 587 ? 45.287 41.002 -2.661 1.00 47.59 587 GLY A C 1
ATOM 4570 O O . GLY A 1 587 ? 44.087 41.256 -2.743 1.00 47.59 587 GLY A O 1
ATOM 4571 N N . GLN A 1 588 ? 45.894 40.251 -3.585 1.00 50.03 588 GLN A N 1
ATOM 4572 C CA . GLN A 1 588 ? 45.162 39.630 -4.691 1.00 50.03 588 GLN A CA 1
ATOM 4573 C C . GLN A 1 588 ? 44.623 38.253 -4.283 1.00 50.03 588 GLN A C 1
ATOM 4575 O O . GLN A 1 588 ? 45.366 37.389 -3.807 1.00 50.03 588 GLN A O 1
ATOM 4580 N N . VAL A 1 589 ? 43.321 38.037 -4.506 1.00 47.12 589 VAL A N 1
ATOM 4581 C CA . VAL A 1 589 ? 42.666 36.732 -4.322 1.00 47.12 589 VAL A CA 1
ATOM 4582 C C . VAL A 1 589 ? 43.233 35.764 -5.355 1.00 47.12 589 VAL A C 1
ATOM 4584 O O . VAL A 1 589 ? 43.042 35.944 -6.559 1.00 47.12 589 VAL A O 1
ATOM 4587 N N . THR A 1 590 ? 43.936 34.732 -4.898 1.00 49.59 590 THR A N 1
ATOM 4588 C CA . THR A 1 590 ? 44.549 33.725 -5.776 1.00 49.59 590 THR A CA 1
ATOM 4589 C C . THR A 1 590 ? 44.158 32.321 -5.317 1.00 49.59 590 THR A C 1
ATOM 4591 O O . THR A 1 590 ? 43.932 32.080 -4.138 1.00 49.59 590 THR A O 1
ATOM 4594 N N . LYS A 1 591 ? 43.996 31.397 -6.274 1.00 48.09 591 LYS A N 1
ATOM 4595 C CA . LYS A 1 591 ? 43.507 30.018 -6.061 1.00 48.09 591 LYS A CA 1
ATOM 4596 C C . LYS A 1 591 ? 44.633 28.975 -6.147 1.00 48.09 591 LYS A C 1
ATOM 4598 O O . LYS A 1 591 ? 44.462 27.961 -6.825 1.00 48.09 591 LYS A O 1
ATOM 4603 N N . GLU A 1 592 ? 45.817 29.238 -5.599 1.00 53.19 592 GLU A N 1
ATOM 4604 C CA . GLU A 1 592 ? 46.951 28.321 -5.794 1.00 53.19 592 GLU A CA 1
ATOM 4605 C C . GLU A 1 592 ? 47.265 27.468 -4.560 1.00 53.19 592 GLU A C 1
ATOM 4607 O O . GLU A 1 592 ? 47.946 27.899 -3.631 1.00 53.19 592 GLU A O 1
ATOM 4612 N N . ASP A 1 593 ? 46.811 26.214 -4.621 1.00 57.12 593 ASP A N 1
ATOM 4613 C CA . ASP A 1 593 ? 47.095 25.158 -3.646 1.00 57.12 593 ASP A CA 1
ATOM 4614 C C . ASP A 1 593 ? 48.411 24.436 -3.990 1.00 57.12 593 ASP A C 1
ATOM 4616 O O . ASP A 1 593 ? 48.682 24.140 -5.161 1.00 57.12 593 ASP A O 1
ATOM 4620 N N . HIS A 1 594 ? 49.220 24.103 -2.980 1.00 66.12 594 HIS A N 1
ATOM 4621 C CA . HIS A 1 594 ? 50.444 23.310 -3.158 1.00 66.12 594 HIS A CA 1
ATOM 4622 C C . HIS A 1 594 ? 50.140 21.827 -2.920 1.00 66.12 594 HIS A C 1
ATOM 4624 O O . HIS A 1 594 ? 49.309 21.495 -2.075 1.00 66.12 594 HIS A O 1
ATOM 4630 N N . CYS A 1 595 ? 50.788 20.922 -3.661 1.00 63.47 595 CYS A N 1
ATOM 4631 C CA . CYS A 1 595 ? 50.560 19.475 -3.537 1.00 63.47 595 CYS A CA 1
ATOM 4632 C C . CYS A 1 595 ? 51.835 18.727 -3.122 1.00 63.47 595 CYS A C 1
ATOM 4634 O O . CYS A 1 595 ? 52.936 19.056 -3.571 1.00 63.47 595 CYS A O 1
ATOM 4636 N N . GLN A 1 596 ? 51.671 17.702 -2.281 1.00 70.06 596 GLN A N 1
ATOM 4637 C CA . GLN A 1 596 ? 52.702 16.728 -1.904 1.00 70.06 596 GLN A CA 1
ATOM 4638 C C . GLN A 1 596 ? 52.206 15.298 -2.140 1.00 70.06 596 GLN A C 1
ATOM 4640 O O . GLN A 1 596 ? 51.001 15.049 -2.115 1.00 70.06 596 GLN A O 1
ATOM 4645 N N . VAL A 1 597 ? 53.137 14.368 -2.369 1.00 69.31 597 VAL A N 1
ATOM 4646 C CA . VAL A 1 597 ? 52.834 12.929 -2.383 1.00 69.31 597 VAL A CA 1
ATOM 4647 C C . VAL A 1 597 ? 52.543 12.486 -0.948 1.00 69.31 597 VAL A C 1
ATOM 4649 O O . VAL A 1 597 ? 53.297 12.857 -0.045 1.00 69.31 597 VAL A O 1
ATOM 4652 N N . GLY A 1 598 ? 51.412 11.799 -0.762 1.00 51.75 598 GLY A N 1
ATOM 4653 C CA . GLY A 1 598 ? 50.900 11.353 0.539 1.00 51.75 598 GLY A CA 1
ATOM 4654 C C . GLY A 1 598 ? 51.552 10.086 1.065 1.00 51.75 598 GLY A C 1
ATOM 4655 O O . GLY A 1 598 ? 52.041 9.285 0.236 1.00 51.75 598 GLY A O 1
#